Protein 5XSE (pdb70)

Solvent-accessible surface area: 24066 Å² total; per-residue (Å²): 239,84,87,19,32,40,0,0,83,73,4,8,0,3,1,13,0,56,3,125,71,76,75,32,0,114,47,7,0,81,6,0,40,66,3,39,0,40,1,0,6,0,1,33,41,15,144,23,2,58,78,0,0,106,46,0,83,147,10,116,54,12,10,0,0,0,0,6,0,29,47,30,132,46,0,49,75,0,64,152,14,17,8,56,0,1,0,0,4,3,4,13,36,98,1,0,113,44,1,64,67,93,190,17,8,4,1,0,1,2,21,14,11,14,16,0,0,48,0,55,59,36,65,27,62,34,0,7,1,19,22,0,88,36,38,43,5,44,94,10,0,118,41,23,7,66,26,5,141,59,2,70,0,2,0,10,18,53,12,59,64,100,20,0,51,108,4,0,128,27,90,17,0,1,0,0,2,3,67,39,0,18,70,110,64,192,29,80,79,74,96,3,30,48,37,0,125,106,1,43,73,46,176,29,63,31,38,131,188,94,86,18,28,44,0,0,86,82,2,10,0,2,2,19,3,55,3,124,74,61,72,28,0,109,45,6,0,75,4,0,31,69,3,33,0,49,0,0,5,0,0,30,38,16,146,28,2,55,92,0,0,105,56,0,68,134,13,119,47,13,12,0,0,0,0,6,0,30,55,29,145,35,0,44,85,0,64,140,13,22,7,28,0,3,0,0,3,2,4,14,33,99,1,0,117,43,0,66,77,89,176,16,10,4,0,0,0,1,20,14,9,16,13,0,0,46,0,51,65,29,67,29,60,35,0,9,2,19,28,0,88,49,35,35,6,33,86,8,0,106,49,20,8,49,12,7,88,139,0,70,0,2,0,10,18,53,13,59,48,107,28,0,38,115,4,0,111,17,94,17,0,1,0,0,2,4,75,42,0,28,75,116,54,192,15,66,78,70,137,0,22,54,44,0,119,80,0,40,73,36,169,36,65,26,100,154,84,21,27,53,1,0,80,80,2,8,0,3,1,32,4,81,2,145,75,62,73,30,0,111,40,6,0,72,1,0,37,67,2,36,0,45,0,0,5,0,3,22,75,13,144,24,1,58,83,0,0,98,54,0,81,129,9,113,53,14,8,1,0,0,0,19,0,33,51,31,145,41,0,47,74,0,55,144,10,17,9,59,0,2,0,0,6,2,3,8,42,94,1,0,123,50,1,71,70,80,179,11,15,2,0,0,0,2,24,12,10,19,14,0,0,48,0,48,65,29,67,24,58,33,0,14,2,28,30,0,90,51,36,40,5,47,91,8,0,127,44,23,5,49,11,4,76,135,2,58,0,1,0,11,22,53,14,59,59,110,31,0,46,122,5,0,124,28,80,16,0,0,0,0,1,3,79,44,0,35,57,109,61,196,17,89,69,78,91,1,26,47,30,0,126,112,0,41,68,40,176,28,64,24,42,146

CATH classification: 3.20.20.70

Sequence (622 aa):
MRDIDSVMRLAPVMPVLVIEDIADAKPIAEALVAGGLNVLEVTLRTPCALEAIKIMKEVPGAVVGAGTVLNAKMLDQAQEAGCEFFVSPGLTADLGKHAVVAQKAALLPGVANAADVMLGLDLGLDRFKFFPAENIGGLPALKSMASVFRQVRFCPTGGITPTSAPKYLENPSILCVGGSWVVPAGKPDVAKITALAKEASAFKRAAVAMRDIDSVMRLAPVMPVLVIEDIADAKPIAEALVAGGLNVLEVTLRTPCALEAIKIMKEVPGAVVGAGTVLNAKMLDQAQEAGCEFFVSPGLTADLGKHAVAQKAALLPGVANAADVMLGLDLGLDRFKFFPAENIGGLPALKSMASVFRQVRFCPTGGITPTSAPKYLENPSILCVGGSWVVPAGKPDVAKITALAKEASAFKRAAVRDIDSVMRLAPVMPVLVIEDIADAKPIAEALVAGGLNVLEVTLRTPCALEAIKIMKEVPGAVVGAGTVLNAKMLDQAQEAGCEFFVSPGLTADLGKHAVAQKAALLPGVANAADVMLGLDLGLDRFKFFPAENIGGLPALKSMASVFRQVRFCPTGGITPTSAPKYLENPSIILCVGGSWVVPAGKPDVAKITALAKEASSAFKRAAVA

Radius of gyration: 25.75 Å; Cα contacts (8 Å, |Δi|>4): 1404; chains: 3; bounding box: 69×47×70 Å

Foldseek 3Di:
DDALLVLLQQFQEEEEDEDPDLVQLQLLLQLLVLLRNQEYEQEPPYPCSLVSQLNSVPRPSHQYAYEQQDALVSRVSSVVSPHQAYEHQADDLRRLLSCVVVVHRYAYEDQDDVRCVSCVVSVHQEYEDPQQVVRPHPVVVVVSCVVVVSHAYAHHHPDDPVCSLVNQLDQSYNHYYDHVLPHDDRDDSVSNSVVSNVRRPRDGNHRD/DDAQVVLLQQFQEEEEDEDADLVQLQLLLQLLVLQRNQEYEQEPPYPCSLVSLLNSVPRPSHQYAYEQQDALVSVVSNVVSPHQAYEHQADDLRRLLSCVVVVHRYAYADQDDVRCVSQVVSVHAEHEPPQQVVRPHPVVVVVVCVVVVSHAYAYHHPDDLVCSLVNQLDQRYNHYYDHPLAPPDRGDSVSSSVVSNSSRPRDHNND/DAQVVLLQQFQEAEEDEDQDLVQLQLLCLLLVLLRRQEYEQEPPHPCRLVSQLNSVPRPSHQYAYEQQDALVSVVSRVVSPHQAYEHQADDLRRLLSCVVVVHRYAYEDQDDVRQVSNVVSVDQEHEPPPQVVRPHQVVVVVVCVVSVRHAYAYEHPDDPVCSLVSQQDLSYSHYYDHPLADPDRGDSVSSSVSSNSRRPRDGPNHD

Organism: Zymomonas mobilis subsp. mobilis (strain ATCC 31821 / ZM4 / CP4) (NCBI:txid264203)

B-factor: mean 21.95, std 10.12, range [8.25, 84.85]

Structure (mmCIF, N/CA/C/O backbone):
data_5XSE
#
_entry.id   5XSE
#
_cell.length_a   63.695
_cell.length_b   83.025
_cell.length_c   117.208
_cell.angle_alpha   90.00
_cell.angle_beta   90.00
_cell.angle_gamma   90.00
#
_symmetry.space_group_name_H-M   'P 21 21 21'
#
loop_
_entity.id
_entity.type
_entity.pdbx_description
1 polymer 'KHG/KDPG aldolase'
2 water water
#
loop_
_atom_site.group_PDB
_atom_site.id
_atom_site.type_symbol
_atom_site.label_atom_id
_atom_site.label_alt_id
_atom_site.label_comp_id
_atom_site.label_asym_id
_atom_site.label_entity_id
_atom_site.label_seq_id
_atom_site.pdbx_PDB_ins_code
_atom_site.Cartn_x
_atom_site.Cartn_y
_atom_site.Cartn_z
_atom_site.occupancy
_atom_site.B_iso_or_equiv
_atom_site.auth_seq_id
_atom_site.auth_comp_id
_atom_site.auth_asym_id
_atom_site.auth_atom_id
_atom_site.pdbx_PDB_model_num
ATOM 1 N N . MET A 1 1 ? -6.688 5.176 -34.075 1.00 83.45 1 MET A N 1
ATOM 2 C CA . MET A 1 1 ? -8.065 5.028 -33.615 1.00 83.56 1 MET A CA 1
ATOM 3 C C . MET A 1 1 ? -8.145 4.401 -32.224 1.00 83.19 1 MET A C 1
ATOM 4 O O . MET A 1 1 ? -8.425 5.076 -31.233 1.00 83.06 1 MET A O 1
ATOM 9 N N . ARG A 1 2 ? -7.899 3.096 -32.178 1.00 40.52 2 ARG A N 1
ATOM 10 C CA . ARG A 1 2 ? -8.094 2.308 -30.967 1.00 40.24 2 ARG A CA 1
ATOM 11 C C . ARG A 1 2 ? -7.112 2.695 -29.864 1.00 39.68 2 ARG A C 1
ATOM 12 O O . ARG A 1 2 ? -5.927 2.926 -30.117 1.00 39.50 2 ARG A O 1
ATOM 20 N N . ASP A 1 3 ? -7.607 2.748 -28.628 1.00 20.98 3 ASP A N 1
ATOM 21 C CA . ASP A 1 3 ? -6.736 2.882 -27.470 1.00 20.60 3 ASP A CA 1
ATOM 22 C C . ASP A 1 3 ? -6.270 1.499 -27.016 1.00 20.62 3 ASP A C 1
ATOM 23 O O . ASP A 1 3 ? -6.757 0.466 -27.486 1.00 20.88 3 ASP A O 1
ATOM 28 N N . ILE A 1 4 ? -5.271 1.482 -26.132 1.00 12.98 4 ILE A N 1
ATOM 29 C CA . ILE A 1 4 ? -4.664 0.205 -25.769 1.00 12.44 4 ILE A CA 1
ATOM 30 C C . ILE A 1 4 ? -5.646 -0.672 -25.001 1.00 12.44 4 ILE A C 1
ATOM 31 O O . ILE A 1 4 ? -5.592 -1.905 -25.096 1.00 12.24 4 ILE A O 1
ATOM 36 N N . ASP A 1 5 ? -6.571 -0.068 -24.250 1.00 14.45 5 ASP A N 1
ATOM 37 C CA . ASP A 1 5 ? -7.579 -0.869 -23.562 1.00 14.55 5 ASP A CA 1
ATOM 38 C C . ASP A 1 5 ? -8.407 -1.667 -24.560 1.00 14.69 5 ASP A C 1
ATOM 39 O O . ASP A 1 5 ? -8.666 -2.855 -24.350 1.00 14.74 5 ASP A O 1
ATOM 44 N N . SER A 1 6 ? -8.789 -1.046 -25.677 1.00 18.04 6 SER A N 1
ATOM 45 C CA . SER A 1 6 ? -9.579 -1.762 -26.672 1.00 18.28 6 SER A CA 1
ATOM 46 C C . SER A 1 6 ? -8.773 -2.859 -27.362 1.00 18.25 6 SER A C 1
ATOM 47 O O . SER A 1 6 ? -9.331 -3.905 -27.708 1.00 18.21 6 SER A O 1
ATOM 50 N N . VAL A 1 7 ? -7.468 -2.654 -27.560 1.00 14.07 7 VAL A N 1
ATOM 51 C CA . VAL A 1 7 ? -6.663 -3.716 -28.155 1.00 13.83 7 VAL A CA 1
ATOM 52 C C . VAL A 1 7 ? -6.607 -4.918 -27.223 1.00 13.63 7 VAL A C 1
ATOM 53 O O . VAL A 1 7 ? -6.791 -6.061 -27.653 1.00 13.69 7 VAL A O 1
ATOM 57 N N . MET A 1 8 ? -6.408 -4.676 -25.924 1.00 12.37 8 MET A N 1
ATOM 58 C CA . MET A 1 8 ? -6.267 -5.781 -24.976 1.00 12.08 8 MET A CA 1
ATOM 59 C C . MET A 1 8 ? -7.531 -6.626 -24.902 1.00 12.49 8 MET A C 1
ATOM 60 O O . MET A 1 8 ? -7.454 -7.834 -24.644 1.00 12.41 8 MET A O 1
ATOM 65 N N . ARG A 1 9 ? -8.695 -6.017 -25.128 1.00 14.37 9 ARG A N 1
ATOM 66 C CA . ARG A 1 9 ? -9.960 -6.737 -25.036 1.00 14.33 9 ARG A CA 1
ATOM 67 C C . ARG A 1 9 ? -10.299 -7.524 -26.298 1.00 14.46 9 ARG A C 1
ATOM 68 O O . ARG A 1 9 ? -11.252 -8.316 -26.280 1.00 14.57 9 ARG A O 1
ATOM 76 N N . LEU A 1 10 ? -9.541 -7.338 -27.382 1.00 15.23 10 LEU A N 1
ATOM 77 C CA . LEU A 1 10 ? -9.873 -8.003 -28.638 1.00 15.37 10 LEU A CA 1
ATOM 78 C C . LEU A 1 10 ? -9.794 -9.525 -28.514 1.00 15.23 10 LEU A C 1
ATOM 79 O O . LEU A 1 10 ? -10.671 -10.238 -29.010 1.00 15.46 10 LEU A O 1
ATOM 84 N N . ALA A 1 11 ? -8.753 -10.044 -27.864 1.00 16.52 11 ALA A N 1
ATOM 85 C CA . ALA A 1 11 ? -8.557 -11.485 -27.774 1.00 16.20 11 ALA A CA 1
ATOM 86 C C . ALA A 1 11 ? -7.930 -11.834 -26.430 1.00 15.88 11 ALA A C 1
ATOM 87 O O . ALA A 1 11 ? -7.257 -10.988 -25.827 1.00 16.01 11 ALA A O 1
ATOM 89 N N . PRO A 1 12 ? -8.177 -13.042 -25.911 1.00 15.35 12 PRO A N 1
ATOM 90 C CA . PRO A 1 12 ? -7.574 -13.435 -24.622 1.00 14.97 12 PRO A CA 1
ATOM 91 C C . PRO A 1 12 ? -6.057 -13.455 -24.609 1.00 14.79 12 PRO A C 1
ATOM 92 O O . PRO A 1 12 ? -5.457 -13.249 -23.546 1.00 14.53 12 PRO A O 1
ATOM 96 N N . VAL A 1 13 ? -5.421 -13.752 -25.736 1.00 12.41 13 VAL A N 1
ATOM 97 C CA . VAL A 1 13 ? -3.975 -13.918 -25.809 1.00 12.00 13 VAL A CA 1
ATOM 98 C C . VAL A 1 13 ? -3.445 -12.989 -26.890 1.00 11.91 13 VAL A C 1
ATOM 99 O O . VAL A 1 13 ? -4.005 -12.931 -27.993 1.00 12.30 13 VAL A O 1
ATOM 103 N N . MET A 1 14 ? -2.374 -12.262 -26.575 1.00 16.90 14 MET A N 1
ATOM 104 C CA . MET A 1 14 ? -1.649 -11.483 -27.567 1.00 17.30 14 MET A CA 1
ATOM 105 C C . MET A 1 14 ? -0.359 -12.226 -27.883 1.00 17.01 14 MET A C 1
ATOM 106 O O . MET A 1 14 ? 0.529 -12.288 -27.018 1.00 16.75 14 MET A O 1
ATOM 111 N N . PRO A 1 15 ? -0.211 -12.824 -29.066 1.00 12.68 15 PRO A N 1
ATOM 112 C CA . PRO A 1 15 ? 1.041 -13.530 -29.375 1.00 12.51 15 PRO A CA 1
ATOM 113 C C . PRO A 1 15 ? 2.228 -12.581 -29.426 1.00 12.63 15 PRO A C 1
ATOM 114 O O . PRO A 1 15 ? 2.160 -11.498 -30.009 1.00 13.08 15 PRO A O 1
ATOM 118 N N . VAL A 1 16 ? 3.343 -13.045 -28.886 1.00 13.34 16 VAL A N 1
ATOM 119 C CA . VAL A 1 16 ? 4.591 -12.297 -28.850 1.00 13.44 16 VAL A CA 1
ATOM 120 C C . VAL A 1 16 ? 5.465 -12.926 -29.929 1.00 13.69 16 VAL A C 1
ATOM 121 O O . VAL A 1 16 ? 5.965 -14.039 -29.761 1.00 13.39 16 VAL A O 1
ATOM 125 N N . LEU A 1 17 ? 5.595 -12.243 -31.063 1.00 11.28 17 LEU A N 1
ATOM 126 C CA . LEU A 1 17 ? 6.182 -12.815 -32.269 1.00 11.65 17 LEU A CA 1
ATOM 127 C C . LEU A 1 17 ? 7.640 -12.409 -32.419 1.00 11.78 17 LEU A C 1
ATOM 128 O O . LEU A 1 17 ? 7.974 -11.221 -32.332 1.00 12.14 17 LEU A O 1
ATOM 133 N N . VAL A 1 18 ? 8.490 -13.391 -32.692 1.00 17.04 18 VAL A N 1
ATOM 134 C CA . VAL A 1 18 ? 9.902 -13.183 -32.973 1.00 17.45 18 VAL A CA 1
ATOM 135 C C . VAL A 1 18 ? 10.133 -13.750 -34.367 1.00 17.78 18 VAL A C 1
ATOM 136 O O . VAL A 1 18 ? 10.140 -14.975 -34.546 1.00 17.60 18 VAL A O 1
ATOM 140 N N . ILE A 1 19 ? 10.298 -12.868 -35.356 1.00 15.08 19 ILE A N 1
ATOM 141 C CA . ILE A 1 19 ? 10.369 -13.253 -36.765 1.00 15.42 19 ILE A CA 1
ATOM 142 C C . ILE A 1 19 ? 11.837 -13.299 -37.171 1.00 15.75 19 ILE A C 1
ATOM 143 O O . ILE A 1 19 ? 12.490 -12.257 -37.298 1.00 15.89 19 ILE A O 1
ATOM 148 N N . GLU A 1 20 ? 12.375 -14.507 -37.339 1.00 29.70 20 GLU A N 1
ATOM 149 C CA . GLU A 1 20 ? 13.753 -14.669 -37.786 1.00 30.08 20 GLU A CA 1
ATOM 150 C C . GLU A 1 20 ? 13.888 -14.751 -39.307 1.00 30.47 20 GLU A C 1
ATOM 151 O O . GLU A 1 20 ? 15.017 -14.774 -39.807 1.00 30.80 20 GLU A O 1
ATOM 157 N N . ASP A 1 21 ? 12.781 -14.778 -40.050 1.00 29.26 21 ASP A N 1
ATOM 158 C CA . ASP A 1 21 ? 12.821 -14.875 -41.506 1.00 29.66 21 ASP A CA 1
ATOM 159 C C . ASP A 1 21 ? 11.629 -14.126 -42.088 1.00 29.62 21 ASP A C 1
ATOM 160 O O . ASP A 1 21 ? 10.479 -14.440 -41.763 1.00 29.33 21 ASP A O 1
ATOM 165 N N . ILE A 1 22 ? 11.910 -13.180 -42.991 1.00 27.31 22 ILE A N 1
ATOM 166 C CA . ILE A 1 22 ? 10.861 -12.355 -43.587 1.00 27.47 22 ILE A CA 1
ATOM 167 C C . ILE A 1 22 ? 9.833 -13.213 -44.309 1.00 27.58 22 ILE A C 1
ATOM 168 O O . ILE A 1 22 ? 8.636 -12.889 -44.325 1.00 27.55 22 ILE A O 1
ATOM 173 N N . ALA A 1 23 ? 10.270 -14.332 -44.891 1.00 25.06 23 ALA A N 1
ATOM 174 C CA . ALA A 1 23 ? 9.362 -15.200 -45.627 1.00 25.07 23 ALA A CA 1
ATOM 175 C C . ALA A 1 23 ? 8.283 -15.787 -44.728 1.00 24.75 23 ALA A C 1
ATOM 176 O O . ALA A 1 23 ? 7.235 -16.210 -45.231 1.00 24.94 23 ALA A O 1
ATOM 178 N N . ASP A 1 24 ? 8.521 -15.841 -43.417 1.00 22.03 24 ASP A N 1
ATOM 179 C CA . ASP A 1 24 ? 7.548 -16.370 -42.467 1.00 21.63 24 ASP A CA 1
ATOM 180 C C . ASP A 1 24 ? 6.517 -15.345 -42.004 1.00 21.50 24 ASP A C 1
ATOM 181 O O . ASP A 1 24 ? 5.516 -15.735 -41.396 1.00 21.26 24 ASP A O 1
ATOM 186 N N . ALA A 1 25 ? 6.711 -14.057 -42.291 1.00 17.77 25 ALA A N 1
ATOM 187 C CA . ALA A 1 25 ? 5.822 -13.047 -41.719 1.00 17.60 25 ALA A CA 1
ATOM 188 C C . ALA A 1 25 ? 4.389 -13.215 -42.219 1.00 17.69 25 ALA A C 1
ATOM 189 O O . ALA A 1 25 ? 3.449 -13.303 -41.421 1.00 17.33 25 ALA A O 1
ATOM 191 N N . LYS A 1 26 ? 4.198 -13.263 -43.537 1.00 22.27 26 LYS A N 1
ATOM 192 C CA . LYS A 1 26 ? 2.845 -13.411 -44.068 1.00 22.44 26 LYS A CA 1
ATOM 193 C C . LYS A 1 26 ? 2.162 -14.703 -43.627 1.00 22.26 26 LYS A C 1
ATOM 194 O O . LYS A 1 26 ? 1.009 -14.634 -43.165 1.00 22.16 26 LYS A O 1
ATOM 200 N N . PRO A 1 27 ? 2.769 -15.891 -43.760 1.00 21.53 27 PRO A N 1
ATOM 201 C CA . PRO A 1 27 ? 2.078 -17.111 -43.300 1.00 21.27 27 PRO A CA 1
ATOM 202 C C . PRO A 1 27 ? 1.717 -17.100 -41.824 1.00 20.78 27 PRO A C 1
ATOM 203 O O . PRO A 1 27 ? 0.677 -17.655 -41.449 1.00 20.62 27 PRO A O 1
ATOM 207 N N . ILE A 1 28 ? 2.541 -16.486 -40.974 1.00 16.43 28 ILE A N 1
ATOM 208 C CA . ILE A 1 28 ? 2.245 -16.454 -39.544 1.00 16.01 28 ILE A CA 1
ATOM 209 C C . ILE A 1 28 ? 1.036 -15.567 -39.274 1.00 16.05 28 ILE A C 1
ATOM 210 O O . ILE A 1 28 ? 0.129 -15.936 -38.517 1.00 15.79 28 ILE A O 1
ATOM 215 N N . ALA A 1 29 ? 1.004 -14.382 -39.894 1.00 15.30 29 ALA A N 1
ATOM 216 C CA . ALA A 1 29 ? -0.118 -13.474 -39.684 1.00 15.27 29 ALA A CA 1
ATOM 217 C C . ALA A 1 29 ? -1.412 -14.072 -40.220 1.00 15.83 29 ALA A C 1
ATOM 218 O O . ALA A 1 29 ? -2.462 -13.981 -39.574 1.00 15.78 29 ALA A O 1
ATOM 220 N N . GLU A 1 30 ? -1.350 -14.708 -41.391 1.00 24.30 30 GLU A N 1
ATOM 221 C CA . GLU A 1 30 ? -2.542 -15.329 -41.954 1.00 24.46 30 GLU A CA 1
ATOM 222 C C . GLU A 1 30 ? -3.022 -16.488 -41.094 1.00 24.12 30 GLU A C 1
ATOM 223 O O . GLU A 1 30 ? -4.231 -16.668 -40.909 1.00 24.10 30 GLU A O 1
ATOM 229 N N . ALA A 1 31 ? -2.089 -17.284 -40.562 1.00 19.97 31 ALA A N 1
ATOM 230 C CA . ALA A 1 31 ? -2.480 -18.412 -39.720 1.00 19.65 31 ALA A CA 1
ATOM 231 C C . ALA A 1 31 ? -3.108 -17.934 -38.417 1.00 19.37 31 ALA A C 1
ATOM 232 O O . ALA A 1 31 ? -4.069 -18.538 -37.924 1.00 19.18 31 ALA A O 1
ATOM 234 N N . LEU A 1 32 ? -2.600 -16.830 -37.867 1.00 15.66 32 LEU A N 1
ATOM 235 C CA . LEU A 1 32 ? -3.126 -16.318 -36.609 1.00 15.20 32 LEU A CA 1
ATOM 236 C C . LEU A 1 32 ? -4.516 -15.728 -36.796 1.00 15.52 32 LEU A C 1
ATOM 237 O O . LEU A 1 32 ? -5.428 -16.004 -36.008 1.00 15.56 32 LEU A O 1
ATOM 242 N N . VAL A 1 33 ? -4.699 -14.925 -37.848 1.00 19.58 33 VAL A N 1
ATOM 243 C CA . VAL A 1 33 ? -6.011 -14.350 -38.126 1.00 19.71 33 VAL A CA 1
ATOM 244 C C . VAL A 1 33 ? -7.019 -15.452 -38.426 1.00 19.66 33 VAL A C 1
ATOM 245 O O . VAL A 1 33 ? -8.184 -15.377 -38.015 1.00 19.63 33 VAL A O 1
ATOM 249 N N . ALA A 1 34 ? -6.575 -16.518 -39.097 1.00 22.62 34 ALA A N 1
ATOM 250 C CA . ALA A 1 34 ? -7.491 -17.609 -39.417 1.00 22.69 34 ALA A CA 1
ATOM 251 C C . ALA A 1 34 ? -7.965 -18.322 -38.159 1.00 22.35 34 ALA A C 1
ATOM 252 O O . ALA A 1 34 ? -9.080 -18.857 -38.135 1.00 22.36 34 ALA A O 1
ATOM 254 N N . GLY A 1 35 ? -7.144 -18.332 -37.108 1.00 18.47 35 GLY A N 1
ATOM 255 C CA . GLY A 1 35 ? -7.513 -18.849 -35.811 1.00 17.94 35 GLY A CA 1
ATOM 256 C C . GLY A 1 35 ? -8.195 -17.866 -34.887 1.00 17.87 35 GLY A C 1
ATOM 257 O O . GLY A 1 35 ? -8.573 -18.241 -33.771 1.00 17.59 35 GLY A O 1
ATOM 258 N N . GLY A 1 36 ? -8.383 -16.617 -35.317 1.00 17.06 36 GLY A N 1
ATOM 259 C CA . GLY A 1 36 ? -9.055 -15.619 -34.509 1.00 17.00 36 GLY A CA 1
ATOM 260 C C . GLY A 1 36 ? -8.182 -14.796 -33.582 1.00 16.97 36 GLY A C 1
ATOM 261 O O . GLY A 1 36 ? -8.721 -13.991 -32.809 1.00 16.93 36 GLY A O 1
ATOM 262 N N . LEU A 1 37 ? -6.863 -14.982 -33.602 1.00 15.76 37 LEU A N 1
ATOM 263 C CA . LEU A 1 37 ? -5.955 -14.101 -32.860 1.00 15.65 37 LEU A CA 1
ATOM 264 C C . LEU A 1 37 ? -5.494 -13.025 -33.833 1.00 16.11 37 LEU A C 1
ATOM 265 O O . LEU A 1 37 ? -4.512 -13.189 -34.558 1.00 16.30 37 LEU A O 1
ATOM 270 N N . ASN A 1 38 ? -6.262 -11.936 -33.901 1.00 22.59 38 ASN A N 1
ATOM 271 C CA . ASN A 1 38 ? -5.988 -10.866 -34.852 1.00 22.95 38 ASN A CA 1
ATOM 272 C C . ASN A 1 38 ? -4.969 -9.849 -34.351 1.00 22.84 38 ASN A C 1
ATOM 273 O O . ASN A 1 38 ? -4.427 -9.088 -35.161 1.00 22.94 38 ASN A O 1
ATOM 278 N N . VAL A 1 39 ? -4.685 -9.826 -33.053 1.00 15.11 39 VAL A N 1
ATOM 279 C CA . VAL A 1 39 ? -3.749 -8.866 -32.473 1.00 14.98 39 VAL A CA 1
ATOM 280 C C . VAL A 1 39 ? -2.345 -9.463 -32.499 1.00 14.78 39 VAL A C 1
ATOM 281 O O . VAL A 1 39 ? -2.070 -10.448 -31.804 1.00 14.50 39 VAL A O 1
ATOM 285 N N . LEU A 1 40 ? -1.445 -8.838 -33.260 1.00 17.80 40 LEU A N 1
ATOM 286 C CA . LEU A 1 40 ? -0.126 -9.394 -33.558 1.00 17.76 40 LEU A CA 1
ATOM 287 C C . LEU A 1 40 ? 0.961 -8.435 -33.086 1.00 17.66 40 LEU A C 1
ATOM 288 O O . LEU A 1 40 ? 1.150 -7.366 -33.677 1.00 17.91 40 LEU A O 1
ATOM 293 N N . GLU A 1 41 ? 1.704 -8.828 -32.058 1.00 16.50 41 GLU A N 1
ATOM 294 C CA . GLU A 1 41 ? 2.836 -8.042 -31.570 1.00 16.34 41 GLU A CA 1
ATOM 295 C C . GLU A 1 41 ? 4.130 -8.570 -32.193 1.00 16.40 41 GLU A C 1
ATOM 296 O O . GLU A 1 41 ? 4.588 -9.666 -31.855 1.00 16.39 41 GLU A O 1
ATOM 302 N N . VAL A 1 42 ? 4.725 -7.786 -33.088 1.00 11.72 42 VAL A N 1
ATOM 303 C CA . VAL A 1 42 ? 6.006 -8.132 -33.703 1.00 11.83 42 VAL A CA 1
ATOM 304 C C . VAL A 1 42 ? 7.108 -7.458 -32.887 1.00 11.50 42 VAL A C 1
ATOM 305 O O . VAL A 1 42 ? 7.203 -6.228 -32.864 1.00 11.52 42 VAL A O 1
ATOM 309 N N . THR A 1 43 ? 7.914 -8.255 -32.181 1.00 13.05 43 THR A N 1
ATOM 310 C CA . THR A 1 43 ? 8.985 -7.686 -31.367 1.00 12.59 43 THR A CA 1
ATOM 311 C C . THR A 1 43 ? 10.100 -7.126 -32.244 1.00 12.80 43 THR A C 1
ATOM 312 O O . THR A 1 43 ? 10.493 -7.729 -33.247 1.00 13.27 43 THR A O 1
ATOM 316 N N . LEU A 1 44 ? 10.639 -5.978 -31.833 1.00 12.92 44 LEU A N 1
ATOM 317 C CA . LEU A 1 44 ? 11.745 -5.360 -32.546 1.00 13.11 44 LEU A CA 1
ATOM 318 C C . LEU A 1 44 ? 13.055 -5.967 -32.062 1.00 13.25 44 LEU A C 1
ATOM 319 O O . LEU A 1 44 ? 13.974 -5.248 -31.651 1.00 13.07 44 LEU A O 1
ATOM 324 N N . ARG A 1 45 ? 13.142 -7.294 -32.092 1.00 17.19 45 ARG A N 1
ATOM 325 C CA . ARG A 1 45 ? 14.336 -8.003 -31.654 1.00 17.57 45 ARG A CA 1
ATOM 326 C C . ARG A 1 45 ? 15.164 -8.577 -32.794 1.00 18.40 45 ARG A C 1
ATOM 327 O O . ARG A 1 45 ? 16.236 -9.139 -32.536 1.00 18.71 45 ARG A O 1
ATOM 335 N N . THR A 1 46 ? 14.701 -8.469 -34.030 1.00 14.70 46 THR A N 1
ATOM 336 C CA . THR A 1 46 ? 15.462 -8.921 -35.181 1.00 15.21 46 THR A CA 1
ATOM 337 C C . THR A 1 46 ? 15.495 -7.813 -36.223 1.00 15.30 46 THR A C 1
ATOM 338 O O . THR A 1 46 ? 14.587 -6.980 -36.271 1.00 15.11 46 THR A O 1
ATOM 342 N N . PRO A 1 47 ? 16.543 -7.758 -37.048 1.00 16.97 47 PRO A N 1
ATOM 343 C CA . PRO A 1 47 ? 16.661 -6.638 -37.998 1.00 17.00 47 PRO A CA 1
ATOM 344 C C . PRO A 1 47 ? 15.483 -6.524 -38.953 1.00 17.06 47 PRO A C 1
ATOM 345 O O . PRO A 1 47 ? 15.101 -5.405 -39.326 1.00 16.93 47 PRO A O 1
ATOM 349 N N . CYS A 1 48 ? 14.879 -7.644 -39.338 1.00 19.55 48 CYS A N 1
ATOM 350 C CA . CYS A 1 48 ? 13.779 -7.623 -40.292 1.00 19.67 48 CYS A CA 1
ATOM 351 C C . CYS A 1 48 ? 12.431 -7.310 -39.652 1.00 19.32 48 CYS A C 1
ATOM 352 O O . CYS A 1 48 ? 11.416 -7.361 -40.351 1.00 19.37 48 CYS A O 1
ATOM 355 N N . ALA A 1 49 ? 12.387 -6.987 -38.353 1.00 15.99 49 ALA A N 1
ATOM 356 C CA . ALA A 1 49 ? 11.096 -6.881 -37.673 1.00 15.67 49 ALA A CA 1
ATOM 357 C C . ALA A 1 49 ? 10.208 -5.801 -38.289 1.00 15.70 49 ALA A C 1
ATOM 358 O O . ALA A 1 49 ? 9.001 -6.017 -38.477 1.00 15.63 49 ALA A O 1
ATOM 360 N N . LEU A 1 50 ? 10.778 -4.639 -38.625 1.00 13.93 50 LEU A N 1
ATOM 361 C CA . LEU A 1 50 ? 9.961 -3.598 -39.238 1.00 14.29 50 LEU A CA 1
ATOM 362 C C . LEU A 1 50 ? 9.454 -4.039 -40.603 1.00 14.86 50 LEU A C 1
ATOM 363 O O . LEU A 1 50 ? 8.305 -3.764 -40.969 1.00 15.05 50 LEU A O 1
ATOM 368 N N . GLU A 1 51 ? 10.287 -4.752 -41.359 1.00 16.50 51 GLU A N 1
ATOM 369 C CA . GLU A 1 51 ? 9.836 -5.258 -42.647 1.00 16.93 51 GLU A CA 1
ATOM 370 C C . GLU A 1 51 ? 8.686 -6.244 -42.470 1.00 16.91 51 GLU A C 1
ATOM 371 O O . GLU A 1 51 ? 7.726 -6.238 -43.249 1.00 16.98 51 GLU A O 1
ATOM 377 N N . ALA A 1 52 ? 8.755 -7.086 -41.434 1.00 15.74 52 ALA A N 1
ATOM 378 C CA . ALA A 1 52 ? 7.688 -8.054 -41.191 1.00 15.69 52 ALA A CA 1
ATOM 379 C C . ALA A 1 52 ? 6.391 -7.371 -40.789 1.00 15.60 52 ALA A C 1
ATOM 380 O O . ALA A 1 52 ? 5.304 -7.850 -41.134 1.00 15.57 52 ALA A O 1
ATOM 382 N N . ILE A 1 53 ? 6.487 -6.248 -40.074 1.00 14.44 53 ILE A N 1
ATOM 383 C CA . ILE A 1 53 ? 5.291 -5.493 -39.718 1.00 14.38 53 ILE A CA 1
ATOM 384 C C . ILE A 1 53 ? 4.587 -4.985 -40.968 1.00 15.05 53 ILE A C 1
ATOM 385 O O . ILE A 1 53 ? 3.355 -5.048 -41.073 1.00 15.20 53 ILE A O 1
ATOM 390 N N . LYS A 1 54 ? 5.356 -4.488 -41.939 1.00 23.72 54 LYS A N 1
ATOM 391 C CA . LYS A 1 54 ? 4.745 -3.969 -43.158 1.00 24.06 54 LYS A CA 1
ATOM 392 C C . LYS A 1 54 ? 4.043 -5.073 -43.933 1.00 24.32 54 LYS A C 1
ATOM 393 O O . LYS A 1 54 ? 2.986 -4.840 -44.531 1.00 24.41 54 LYS A O 1
ATOM 399 N N . ILE A 1 55 ? 4.587 -6.290 -43.888 1.00 19.42 55 ILE A N 1
ATOM 400 C CA . ILE A 1 55 ? 3.968 -7.413 -44.586 1.00 19.57 55 ILE A CA 1
ATOM 401 C C . ILE A 1 55 ? 2.692 -7.849 -43.874 1.00 19.48 55 ILE A C 1
ATOM 402 O O . ILE A 1 55 ? 1.639 -8.033 -44.499 1.00 19.42 55 ILE A O 1
ATOM 407 N N . MET A 1 56 ? 2.762 -8.010 -42.552 1.00 17.61 56 MET A N 1
ATOM 408 C CA . MET A 1 56 ? 1.607 -8.489 -41.801 1.00 17.46 56 MET A CA 1
ATOM 409 C C . MET A 1 56 ? 0.456 -7.497 -41.828 1.00 17.56 56 MET A C 1
ATOM 410 O O . MET A 1 56 ? -0.708 -7.898 -41.711 1.00 17.61 56 MET A O 1
ATOM 415 N N . LYS A 1 57 ? 0.752 -6.207 -41.978 1.00 25.41 57 LYS A N 1
ATOM 416 C CA . LYS A 1 57 ? -0.316 -5.221 -41.991 1.00 25.61 57 LYS A CA 1
ATOM 417 C C . LYS A 1 57 ? -1.244 -5.404 -43.188 1.00 26.00 57 LYS A C 1
ATOM 418 O O . LYS A 1 57 ? -2.400 -4.975 -43.137 1.00 25.96 57 LYS A O 1
ATOM 424 N N . GLU A 1 58 ? -0.768 -6.036 -44.257 1.00 38.34 58 GLU A N 1
ATOM 425 C CA . GLU A 1 58 ? -1.593 -6.246 -45.436 1.00 38.56 58 GLU A CA 1
ATOM 426 C C . GLU A 1 58 ? -2.539 -7.437 -45.312 1.00 38.47 58 GLU A C 1
ATOM 427 O O . GLU A 1 58 ? -3.420 -7.590 -46.161 1.00 38.53 58 GLU A O 1
ATOM 433 N N . VAL A 1 59 ? -2.391 -8.273 -44.290 1.00 23.48 59 VAL A N 1
ATOM 434 C CA . VAL A 1 59 ? -3.332 -9.384 -44.094 1.00 23.49 59 VAL A CA 1
ATOM 435 C C . VAL A 1 59 ? -4.661 -8.825 -43.599 1.00 23.35 59 VAL A C 1
ATOM 436 O O . VAL A 1 59 ? -4.682 -8.102 -42.589 1.00 23.19 59 VAL A O 1
ATOM 440 N N . PRO A 1 60 ? -5.785 -9.129 -44.247 1.00 24.20 60 PRO A N 1
ATOM 441 C CA . PRO A 1 60 ? -7.057 -8.556 -43.794 1.00 24.02 60 PRO A CA 1
ATOM 442 C C . PRO A 1 60 ? -7.373 -8.983 -42.367 1.00 23.82 60 PRO A C 1
ATOM 443 O O . PRO A 1 60 ? -7.200 -10.144 -41.990 1.00 23.75 60 PRO A O 1
ATOM 447 N N . GLY A 1 61 ? -7.870 -8.032 -41.581 1.00 21.82 61 GLY A N 1
ATOM 448 C CA . GLY A 1 61 ? -8.215 -8.278 -40.195 1.00 21.56 61 GLY A CA 1
ATOM 449 C C . GLY A 1 61 ? -7.055 -8.251 -39.216 1.00 21.37 61 GLY A C 1
ATOM 450 O O . GLY A 1 61 ? -7.287 -8.382 -38.009 1.00 21.27 61 GLY A O 1
ATOM 451 N N . ALA A 1 62 ? -5.822 -8.072 -39.684 1.00 20.19 62 ALA A N 1
ATOM 452 C CA . ALA A 1 62 ? -4.668 -8.070 -38.792 1.00 20.06 62 ALA A CA 1
ATOM 453 C C . ALA A 1 62 ? -4.540 -6.725 -38.087 1.00 19.90 62 ALA A C 1
ATOM 454 O O . ALA A 1 62 ? -4.549 -5.672 -38.731 1.00 20.08 62 ALA A O 1
ATOM 456 N N . VAL A 1 63 ? -4.410 -6.762 -36.768 1.00 16.56 63 VAL A N 1
ATOM 457 C CA . VAL A 1 63 ? -4.153 -5.574 -35.964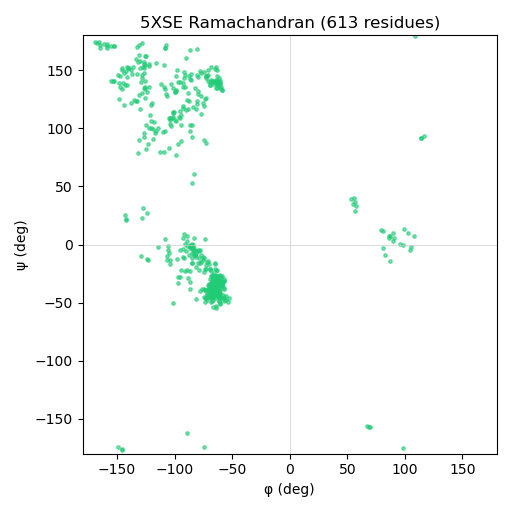 1.00 16.41 63 VAL A CA 1
ATOM 458 C C . VAL A 1 63 ? -2.711 -5.687 -35.493 1.00 16.18 63 VAL A C 1
ATOM 459 O O . VAL A 1 63 ? -2.410 -6.400 -34.527 1.00 16.02 63 VAL A O 1
ATOM 463 N N . VAL A 1 64 ? -1.810 -5.012 -36.194 1.00 15.29 64 VAL A N 1
ATOM 464 C CA . VAL A 1 64 ? -0.381 -5.241 -36.047 1.00 15.24 64 VAL A CA 1
ATOM 465 C C . VAL A 1 64 ? 0.206 -4.183 -35.124 1.00 14.95 64 VAL A C 1
ATOM 466 O O . VAL A 1 64 ? -0.063 -2.984 -35.281 1.00 14.94 64 VAL A O 1
ATOM 470 N N . GLY A 1 65 ? 1.016 -4.629 -34.166 1.00 12.72 65 GLY A N 1
ATOM 471 C CA . GLY A 1 65 ? 1.745 -3.730 -33.303 1.00 12.39 65 GLY A CA 1
ATOM 472 C C . GLY A 1 65 ? 3.213 -4.115 -33.238 1.00 12.13 65 GLY A C 1
ATOM 473 O O . GLY A 1 65 ? 3.633 -5.155 -33.760 1.00 12.17 65 GLY A O 1
ATOM 474 N N . ALA A 1 66 ? 3.993 -3.243 -32.604 1.00 11.92 66 ALA A N 1
ATOM 475 C CA . ALA A 1 66 ? 5.406 -3.488 -32.359 1.00 11.68 66 ALA A CA 1
ATOM 476 C C . ALA A 1 66 ? 5.642 -3.740 -30.878 1.00 11.16 66 ALA A C 1
ATOM 477 O O . ALA A 1 66 ? 5.115 -3.016 -30.026 1.00 11.03 66 ALA A O 1
ATOM 479 N N . GLY A 1 67 ? 6.443 -4.765 -30.578 1.00 12.60 67 GLY A N 1
ATOM 480 C CA . GLY A 1 67 ? 6.899 -5.039 -29.234 1.00 12.12 67 GLY A CA 1
ATOM 481 C C . GLY A 1 67 ? 8.377 -4.703 -29.071 1.00 11.61 67 GLY A C 1
ATOM 482 O O . GLY A 1 67 ? 9.088 -4.413 -30.034 1.00 11.97 67 GLY A O 1
ATOM 483 N N . THR A 1 68 ? 8.833 -4.767 -27.817 1.00 12.87 68 THR A N 1
ATOM 484 C CA . THR A 1 68 ? 10.209 -4.420 -27.444 1.00 12.33 68 THR A CA 1
ATOM 485 C C . THR A 1 68 ? 10.568 -3.025 -27.957 1.00 12.33 68 THR A C 1
ATOM 486 O O . THR A 1 68 ? 11.675 -2.774 -28.439 1.00 12.56 68 THR A O 1
ATOM 490 N N . VAL A 1 69 ? 9.607 -2.113 -27.875 1.00 12.57 69 VAL A N 1
ATOM 491 C CA . VAL A 1 69 ? 9.863 -0.717 -28.200 1.00 12.55 69 VAL A CA 1
ATOM 492 C C . VAL A 1 69 ? 10.642 -0.113 -27.042 1.00 11.93 69 VAL A C 1
ATOM 493 O O . VAL A 1 69 ? 10.177 -0.127 -25.898 1.00 11.40 69 VAL A O 1
ATOM 497 N N . LEU A 1 70 ? 11.828 0.416 -27.335 1.00 14.09 70 LEU A N 1
ATOM 498 C CA . LEU A 1 70 ? 12.742 0.816 -26.277 1.00 13.86 70 LEU A CA 1
ATOM 499 C C . LEU A 1 70 ? 12.806 2.319 -26.047 1.00 13.51 70 LEU A C 1
ATOM 500 O O . LEU A 1 70 ? 13.295 2.741 -24.994 1.00 13.20 70 LEU A O 1
ATOM 505 N N . ASN A 1 71 ? 12.331 3.133 -26.982 1.00 14.89 71 ASN A N 1
ATOM 506 C CA . ASN A 1 71 ? 12.491 4.575 -26.855 1.00 14.75 71 ASN A CA 1
ATOM 507 C C . ASN A 1 71 ? 11.561 5.265 -27.841 1.00 15.10 71 ASN A C 1
ATOM 508 O O . ASN A 1 71 ? 10.908 4.619 -28.668 1.00 15.40 71 ASN A O 1
ATOM 513 N N . ALA A 1 72 ? 11.526 6.600 -27.743 1.00 15.02 72 ALA A N 1
ATOM 514 C CA . ALA A 1 72 ? 10.586 7.390 -28.531 1.00 15.29 72 ALA A CA 1
ATOM 515 C C . ALA A 1 72 ? 10.840 7.252 -30.027 1.00 15.92 72 ALA A C 1
ATOM 516 O O . ALA A 1 72 ? 9.890 7.146 -30.814 1.00 16.28 72 ALA A O 1
ATOM 518 N N . LYS A 1 73 ? 12.114 7.251 -30.440 1.00 19.12 73 LYS A N 1
ATOM 519 C CA . LYS A 1 73 ? 12.441 7.108 -31.858 1.00 19.69 73 LYS A CA 1
ATOM 520 C C . LYS A 1 73 ? 11.999 5.750 -32.396 1.00 19.90 73 LYS A C 1
ATOM 521 O O . LYS A 1 73 ? 11.514 5.647 -33.529 1.00 20.37 73 LYS A O 1
ATOM 527 N N . MET A 1 74 ? 12.138 4.701 -31.586 1.00 19.17 74 MET A N 1
ATOM 528 C CA . MET A 1 74 ? 11.686 3.383 -32.010 1.00 19.45 74 MET A CA 1
ATOM 529 C C . MET A 1 74 ? 10.170 3.344 -32.179 1.00 19.47 74 MET A C 1
ATOM 530 O O . MET A 1 74 ? 9.658 2.708 -33.107 1.00 20.06 74 MET A O 1
ATOM 535 N N . LEU A 1 75 ? 9.435 4.041 -31.314 1.00 15.06 75 LEU A N 1
ATOM 536 C CA . LEU A 1 75 ? 7.990 4.106 -31.496 1.00 15.35 75 LEU A CA 1
ATOM 537 C C . LEU A 1 75 ? 7.635 4.831 -32.786 1.00 15.85 75 LEU A C 1
ATOM 538 O O . LEU A 1 75 ? 6.700 4.434 -33.491 1.00 16.22 75 LEU A O 1
ATOM 543 N N . ASP A 1 76 ? 8.374 5.896 -33.115 1.00 17.94 76 ASP A N 1
ATOM 544 C CA . ASP A 1 76 ? 8.107 6.603 -34.363 1.00 18.43 76 ASP A CA 1
ATOM 545 C C . ASP A 1 76 ? 8.397 5.713 -35.557 1.00 18.88 76 ASP A C 1
ATOM 546 O O . ASP A 1 76 ? 7.632 5.690 -36.528 1.00 19.30 76 ASP A O 1
ATOM 551 N N . GLN A 1 77 ? 9.496 4.956 -35.495 1.00 15.04 77 GLN A N 1
ATOM 552 C CA . GLN A 1 77 ? 9.828 4.074 -36.604 1.00 15.57 77 GLN A CA 1
ATOM 553 C C . GLN A 1 77 ? 8.761 3.011 -36.783 1.00 15.89 77 GLN A C 1
ATOM 554 O O . GLN A 1 77 ? 8.381 2.685 -37.915 1.00 16.26 77 GLN A O 1
ATOM 560 N N . ALA A 1 78 ? 8.249 2.472 -35.670 1.00 13.95 78 ALA A N 1
ATOM 561 C CA . ALA A 1 78 ? 7.193 1.473 -35.754 1.00 13.74 78 ALA A CA 1
ATOM 562 C C . ALA A 1 78 ? 5.893 2.089 -36.250 1.00 14.16 78 ALA A C 1
ATOM 563 O O . ALA A 1 78 ? 5.135 1.447 -36.990 1.00 14.34 78 ALA A O 1
ATOM 565 N N . GLN A 1 79 ? 5.614 3.327 -35.843 1.00 21.72 79 GLN A N 1
ATOM 566 C CA . GLN A 1 79 ? 4.417 4.005 -36.323 1.00 22.04 79 GLN A CA 1
ATOM 567 C C . GLN A 1 79 ? 4.479 4.245 -37.826 1.00 22.50 79 GLN A C 1
ATOM 568 O O . GLN A 1 79 ? 3.489 4.040 -38.538 1.00 22.82 79 GLN A O 1
ATOM 574 N N . GLU A 1 80 ? 5.641 4.669 -38.327 1.00 35.23 80 GLU A N 1
ATOM 575 C CA . GLU A 1 80 ? 5.784 4.893 -39.761 1.00 35.81 80 GLU A CA 1
ATOM 576 C C . GLU A 1 80 ? 5.647 3.593 -40.537 1.00 36.14 80 GLU A C 1
ATOM 577 O O . GLU A 1 80 ? 5.220 3.605 -41.695 1.00 36.63 80 GLU A O 1
ATOM 583 N N . ALA A 1 81 ? 5.977 2.465 -39.906 1.00 20.37 81 ALA A N 1
ATOM 584 C CA . ALA A 1 81 ? 5.798 1.151 -40.509 1.00 20.73 81 ALA A CA 1
ATOM 585 C C . ALA A 1 81 ? 4.339 0.694 -40.525 1.00 20.75 81 ALA A C 1
ATOM 586 O O . ALA A 1 81 ? 4.024 -0.283 -41.214 1.00 21.10 81 ALA A O 1
ATOM 588 N N . GLY A 1 82 ? 3.440 1.387 -39.826 1.00 16.50 82 GLY A N 1
ATOM 589 C CA . GLY A 1 82 ? 2.031 1.039 -39.807 1.00 16.57 82 GLY A CA 1
ATOM 590 C C . GLY A 1 82 ? 1.492 0.419 -38.523 1.00 15.93 82 GLY A C 1
ATOM 591 O O . GLY A 1 82 ? 0.321 0.014 -38.499 1.00 16.02 82 GLY A O 1
ATOM 592 N N . CYS A 1 83 ? 2.282 0.367 -37.453 1.00 16.65 83 CYS A N 1
ATOM 593 C CA . CYS A 1 83 ? 1.820 -0.215 -36.198 1.00 16.44 83 CYS A CA 1
ATOM 594 C C . CYS A 1 83 ? 0.628 0.544 -35.620 1.00 16.54 83 CYS A C 1
ATOM 595 O O . CYS A 1 83 ? 0.591 1.779 -35.623 1.00 16.29 83 CYS A O 1
ATOM 598 N N . GLU A 1 84 ? -0.348 -0.211 -35.108 1.00 20.07 84 GLU A N 1
ATOM 599 C CA . GLU A 1 84 ? -1.498 0.369 -34.424 1.00 20.00 84 GLU A CA 1
ATOM 600 C C . GLU A 1 84 ? -1.360 0.369 -32.908 1.00 19.66 84 GLU A C 1
ATOM 601 O O . GLU A 1 84 ? -2.149 1.035 -32.233 1.00 19.80 84 GLU A O 1
ATOM 607 N N . PHE A 1 85 ? -0.386 -0.347 -32.358 1.00 12.98 85 PHE A N 1
ATOM 608 C CA . PHE A 1 85 ? -0.131 -0.304 -30.929 1.00 12.49 85 PHE A CA 1
ATOM 609 C C . PHE A 1 85 ? 1.338 -0.624 -30.699 1.00 12.09 85 PHE A C 1
ATOM 610 O O . PHE A 1 85 ? 2.070 -0.997 -31.618 1.00 12.19 85 PHE A O 1
ATOM 618 N N . PHE A 1 86 ? 1.772 -0.447 -29.457 1.00 13.10 86 PHE A N 1
ATOM 619 C CA . PHE A 1 86 ? 3.183 -0.522 -29.121 1.00 12.60 86 PHE A CA 1
ATOM 620 C C . PHE A 1 86 ? 3.311 -1.146 -27.743 1.00 12.35 86 PHE A C 1
ATOM 621 O O . PHE A 1 86 ? 2.527 -0.834 -26.843 1.00 12.34 86 PHE A O 1
ATOM 629 N N . VAL A 1 87 ? 4.292 -2.030 -27.581 1.00 10.58 87 VAL A N 1
ATOM 630 C CA . VAL A 1 87 ? 4.534 -2.713 -26.317 1.00 10.16 87 VAL A CA 1
ATOM 631 C C . VAL A 1 87 ? 5.986 -2.485 -25.930 1.00 9.96 87 VAL A C 1
ATOM 632 O O . VAL A 1 87 ? 6.884 -2.594 -26.772 1.00 10.08 87 VAL A O 1
ATOM 636 N N . SER A 1 88 ? 6.220 -2.173 -24.659 1.00 9.87 88 SER A N 1
ATOM 637 C CA . SER A 1 88 ? 7.584 -1.957 -24.220 1.00 9.56 88 SER A CA 1
ATOM 638 C C . SER A 1 88 ? 7.877 -2.810 -22.993 1.00 9.19 88 SER A C 1
ATOM 639 O O . SER A 1 88 ? 6.988 -3.034 -22.164 1.00 9.07 88 SER A O 1
ATOM 642 N N . PRO A 1 89 ? 9.098 -3.345 -22.881 1.00 12.24 89 PRO A N 1
ATOM 643 C CA . PRO A 1 89 ? 9.423 -4.195 -21.722 1.00 11.74 89 PRO A CA 1
ATOM 644 C C . PRO A 1 89 ? 9.315 -3.472 -20.392 1.00 11.07 89 PRO A C 1
ATOM 645 O O . PRO A 1 89 ? 9.022 -4.104 -19.371 1.00 10.93 89 PRO A O 1
ATOM 649 N N . GLY A 1 90 ? 9.579 -2.167 -20.382 1.00 9.30 90 GLY A N 1
ATOM 650 C CA . GLY A 1 90 ? 9.524 -1.337 -19.199 1.00 8.99 90 GLY A CA 1
ATOM 651 C C . GLY A 1 90 ? 9.034 0.032 -19.616 1.00 9.25 90 GLY A C 1
ATOM 652 O O . GLY A 1 90 ? 8.679 0.256 -20.774 1.00 9.62 90 GLY A O 1
ATOM 653 N N . LEU A 1 91 ? 9.009 0.953 -18.661 1.00 9.91 91 LEU A N 1
ATOM 654 C CA . LEU A 1 91 ? 8.514 2.297 -18.916 1.00 10.12 91 LEU A CA 1
ATOM 655 C C . LEU A 1 91 ? 9.576 3.309 -18.516 1.00 9.95 91 LEU A C 1
ATOM 656 O O . LEU A 1 91 ? 10.051 3.297 -17.377 1.00 9.70 91 LEU A O 1
ATOM 661 N N . THR A 1 92 ? 9.928 4.190 -19.442 1.00 10.40 92 THR A N 1
ATOM 662 C CA . THR A 1 92 ? 10.701 5.377 -19.125 1.00 10.37 92 THR A CA 1
ATOM 663 C C . THR A 1 92 ? 9.796 6.587 -19.260 1.00 10.80 92 THR A C 1
ATOM 664 O O . THR A 1 92 ? 8.794 6.551 -19.981 1.00 10.92 92 THR A O 1
ATOM 668 N N . ALA A 1 93 ? 10.139 7.656 -18.541 1.00 13.25 93 ALA A N 1
ATOM 669 C CA . ALA A 1 93 ? 9.345 8.871 -18.663 1.00 13.64 93 ALA A CA 1
ATOM 670 C C . ALA A 1 93 ? 9.389 9.405 -20.087 1.00 13.88 93 ALA A C 1
ATOM 671 O O . ALA A 1 93 ? 8.364 9.841 -20.625 1.00 14.16 93 ALA A O 1
ATOM 673 N N . ASP A 1 94 ? 10.555 9.335 -20.736 1.00 21.78 94 ASP A N 1
ATOM 674 C CA . ASP A 1 94 ? 10.655 9.862 -22.096 1.00 22.15 94 ASP A CA 1
ATOM 675 C C . ASP A 1 94 ? 9.788 9.074 -23.064 1.00 22.39 94 ASP A C 1
ATOM 676 O O . ASP A 1 94 ? 9.192 9.651 -23.982 1.00 22.71 94 ASP A O 1
ATOM 681 N N . LEU A 1 95 ? 9.694 7.756 -22.872 1.00 11.86 95 LEU A N 1
ATOM 682 C CA . LEU A 1 95 ? 8.897 6.945 -23.783 1.00 11.75 95 LEU A CA 1
ATOM 683 C C . LEU A 1 95 ? 7.408 7.169 -23.555 1.00 11.84 95 LEU A C 1
ATOM 684 O O . LEU A 1 95 ? 6.649 7.372 -24.509 1.00 12.17 95 LEU A O 1
ATOM 689 N N . GLY A 1 96 ? 6.977 7.164 -22.293 1.00 11.62 96 GLY A N 1
ATOM 690 C CA . GLY A 1 96 ? 5.571 7.400 -22.012 1.00 11.77 96 GLY A CA 1
ATOM 691 C C . GLY A 1 96 ? 5.127 8.799 -22.396 1.00 12.45 96 GLY A C 1
ATOM 692 O O . GLY A 1 96 ? 4.008 8.991 -22.878 1.00 12.76 96 GLY A O 1
ATOM 693 N N . LYS A 1 97 ? 5.993 9.794 -22.196 1.00 14.46 97 LYS A N 1
ATOM 694 C CA . LYS A 1 97 ? 5.628 11.159 -22.567 1.00 14.71 97 LYS A CA 1
ATOM 695 C C . LYS A 1 97 ? 5.429 11.277 -24.068 1.00 15.21 97 LYS A C 1
ATOM 696 O O . LYS A 1 97 ? 4.499 11.950 -24.528 1.00 15.49 97 LYS A O 1
ATOM 702 N N . HIS A 1 98 ? 6.294 10.631 -24.850 1.00 15.94 98 HIS A N 1
ATOM 703 C CA . HIS A 1 98 ? 6.126 10.684 -26.294 1.00 16.29 98 HIS A CA 1
ATOM 704 C C . HIS A 1 98 ? 4.901 9.900 -26.747 1.00 16.60 98 HIS A C 1
ATOM 705 O O . HIS A 1 98 ? 4.221 10.302 -27.701 1.00 16.93 98 HIS A O 1
ATOM 712 N N . ALA A 1 99 ? 4.603 8.786 -26.076 1.00 13.29 99 ALA A N 1
ATOM 713 C CA . ALA A 1 99 ? 3.427 8.013 -26.452 1.00 13.20 99 ALA A CA 1
ATOM 714 C C . ALA A 1 99 ? 2.146 8.796 -26.190 1.00 13.65 99 ALA A C 1
ATOM 715 O O . ALA A 1 99 ? 1.245 8.813 -27.039 1.00 14.02 99 ALA A O 1
ATOM 717 N N . VAL A 1 100 ? 2.039 9.451 -25.027 1.00 13.84 100 VAL A N 1
ATOM 718 C CA A VAL A 1 100 ? 0.829 10.226 -24.758 0.50 14.35 100 VAL A CA 1
ATOM 719 C CA B VAL A 1 100 ? 0.852 10.252 -24.727 0.50 14.35 100 VAL A CA 1
ATOM 720 C C . VAL A 1 100 ? 0.741 11.436 -25.682 1.00 15.15 100 VAL A C 1
ATOM 721 O O . VAL A 1 100 ? -0.361 11.832 -26.088 1.00 15.67 100 VAL A O 1
ATOM 728 N N . ALA A 1 101 ? 1.880 12.013 -26.073 1.00 16.66 101 ALA A N 1
ATOM 729 C CA . ALA A 1 101 ? 1.835 13.158 -26.977 1.00 16.94 101 ALA A CA 1
ATOM 730 C C . ALA A 1 101 ? 1.266 12.761 -28.330 1.00 17.50 101 ALA A C 1
ATOM 731 O O . ALA A 1 101 ? 0.452 13.486 -28.914 1.00 17.75 101 ALA A O 1
ATOM 733 N N . GLN A 1 102 ? 1.639 11.583 -28.814 1.00 22.29 102 GLN A N 1
ATOM 734 C CA . GLN A 1 102 ? 1.263 11.120 -30.140 1.00 22.65 102 GLN A CA 1
ATOM 735 C C . GLN A 1 102 ? -0.009 10.291 -30.137 1.00 22.96 102 GLN A C 1
ATOM 736 O O . GLN A 1 102 ? -0.375 9.749 -31.183 1.00 23.37 102 GLN A O 1
ATOM 742 N N . LYS A 1 103 ? -0.680 10.179 -28.989 1.00 27.75 103 LYS A N 1
ATOM 743 C CA . LYS A 1 103 ? -1.898 9.381 -28.850 1.00 28.09 103 LYS A CA 1
ATOM 744 C C . LYS A 1 103 ? -1.659 7.924 -29.231 1.00 28.31 103 LYS A C 1
ATOM 745 O O . LYS A 1 103 ? -2.550 7.261 -29.772 1.00 28.72 103 LYS A O 1
ATOM 751 N N . ALA A 1 104 ? -0.454 7.421 -28.969 1.00 14.75 104 ALA A N 1
ATOM 752 C CA . ALA A 1 104 ? -0.101 6.063 -29.363 1.00 14.87 104 ALA A CA 1
ATOM 753 C C . ALA A 1 104 ? -0.611 5.065 -28.334 1.00 14.92 104 ALA A C 1
ATOM 754 O O . ALA A 1 104 ? -0.439 5.261 -27.126 1.00 14.55 104 ALA A O 1
ATOM 756 N N . ALA A 1 105 ? -1.214 3.980 -28.816 1.00 14.88 105 ALA A N 1
ATOM 757 C CA . ALA A 1 105 ? -1.693 2.934 -27.922 1.00 14.93 105 ALA A CA 1
ATOM 758 C C . ALA A 1 105 ? -0.492 2.150 -27.405 1.00 14.56 105 ALA A C 1
ATOM 759 O O . ALA A 1 105 ? -0.041 1.186 -28.038 1.00 14.77 105 ALA A O 1
ATOM 761 N N . LEU A 1 106 ? 0.054 2.596 -26.276 1.00 12.86 106 LEU A N 1
ATOM 762 C CA . LEU A 1 106 ? 1.239 2.001 -25.668 1.00 12.38 106 LEU A CA 1
ATOM 763 C C . LEU A 1 106 ? 0.833 1.112 -24.504 1.00 12.53 106 LEU A C 1
ATOM 764 O O . LEU A 1 106 ? 0.059 1.530 -23.637 1.00 12.58 106 LEU A O 1
ATOM 769 N N . LEU A 1 107 ? 1.427 -0.081 -24.448 1.00 10.63 107 LEU A N 1
ATOM 770 C CA . LEU A 1 107 ? 1.262 -1.027 -23.347 1.00 10.32 107 LEU A CA 1
ATOM 771 C C . LEU A 1 107 ? 2.650 -1.228 -22.756 1.00 9.91 107 LEU A C 1
ATOM 772 O O . LEU A 1 107 ? 3.405 -2.099 -23.209 1.00 9.75 107 LEU A O 1
ATOM 777 N N . PRO A 1 108 ? 3.036 -0.436 -21.759 1.00 11.73 108 PRO A N 1
ATOM 778 C CA . PRO A 1 108 ? 4.372 -0.567 -21.175 1.00 10.90 108 PRO A CA 1
ATOM 779 C C . PRO A 1 108 ? 4.440 -1.615 -20.077 1.00 10.67 108 PRO A C 1
ATOM 780 O O . PRO A 1 108 ? 3.491 -1.832 -19.318 1.00 11.13 108 PRO A O 1
ATOM 784 N N . GLY A 1 109 ? 5.603 -2.259 -19.996 1.00 11.15 109 GLY A N 1
ATOM 785 C CA . GLY A 1 109 ? 5.828 -3.223 -18.941 1.00 10.81 109 GLY A CA 1
ATOM 786 C C . GLY A 1 109 ? 6.027 -2.559 -17.594 1.00 10.44 109 GLY A C 1
ATOM 787 O O . GLY A 1 109 ? 6.626 -1.486 -17.480 1.00 10.24 109 GLY A O 1
ATOM 788 N N . VAL A 1 110 ? 5.535 -3.232 -16.555 1.00 8.52 110 VAL A N 1
ATOM 789 C CA . VAL A 1 110 ? 5.752 -2.850 -15.166 1.00 8.45 110 VAL A CA 1
ATOM 790 C C . VAL A 1 110 ? 6.161 -4.087 -14.376 1.00 8.26 110 VAL A C 1
ATOM 791 O O . VAL A 1 110 ? 5.722 -5.207 -14.662 1.00 8.25 110 VAL A O 1
ATOM 795 N N . ALA A 1 111 ? 7.012 -3.875 -13.373 1.00 11.39 111 ALA A N 1
ATOM 796 C CA . ALA A 1 111 ? 7.400 -4.931 -12.442 1.00 11.33 111 ALA A CA 1
ATOM 797 C C . ALA A 1 111 ? 7.245 -4.540 -10.977 1.00 11.66 111 ALA A C 1
ATOM 798 O O . ALA A 1 111 ? 7.356 -5.417 -10.109 1.00 11.74 111 ALA A O 1
ATOM 800 N N . ASN A 1 112 ? 6.984 -3.272 -10.673 1.00 12.53 112 ASN A N 1
ATOM 801 C CA . ASN A 1 112 ? 6.959 -2.795 -9.298 1.00 12.85 112 ASN A CA 1
ATOM 802 C C . ASN A 1 112 ? 6.079 -1.553 -9.229 1.00 13.35 112 ASN A C 1
ATOM 803 O O . ASN A 1 112 ? 5.656 -1.010 -10.253 1.00 13.39 112 ASN A O 1
ATOM 808 N N . ALA A 1 113 ? 5.809 -1.109 -7.995 1.00 9.94 113 ALA A N 1
ATOM 809 C CA . ALA A 1 113 ? 4.874 -0.005 -7.786 1.00 10.53 113 ALA A CA 1
ATOM 810 C C . ALA A 1 113 ? 5.367 1.301 -8.392 1.00 9.91 113 ALA A C 1
ATOM 811 O O . ALA A 1 113 ? 4.554 2.103 -8.871 1.00 10.12 113 ALA A O 1
ATOM 813 N N . ALA A 1 114 ? 6.681 1.549 -8.375 1.00 10.73 114 ALA A N 1
ATOM 814 C CA . ALA A 1 114 ? 7.165 2.802 -8.946 1.00 10.38 114 ALA A CA 1
ATOM 815 C C . ALA A 1 114 ? 6.911 2.867 -10.450 1.00 10.24 114 ALA A C 1
ATOM 816 O O . ALA A 1 114 ? 6.612 3.946 -10.976 1.00 10.28 114 ALA A O 1
ATOM 818 N N . ASP A 1 115 ? 6.974 1.723 -11.144 1.00 13.11 115 ASP A N 1
ATOM 819 C CA . ASP A 1 115 ? 6.661 1.703 -12.571 1.00 13.05 115 ASP A CA 1
ATOM 820 C C . ASP A 1 115 ? 5.223 2.137 -12.810 1.00 13.71 115 ASP A C 1
ATOM 821 O O . ASP A 1 115 ? 4.949 2.992 -13.656 1.00 13.73 115 ASP A O 1
ATOM 826 N N . VAL A 1 116 ? 4.291 1.553 -12.057 1.00 9.29 116 VAL A N 1
ATOM 827 C CA . VAL A 1 116 ? 2.878 1.882 -12.210 1.00 9.67 116 VAL A CA 1
ATOM 828 C C . VAL A 1 116 ? 2.622 3.338 -11.858 1.00 10.00 116 VAL A C 1
ATOM 829 O O . VAL A 1 116 ? 1.861 4.030 -12.546 1.00 10.33 116 VAL A O 1
ATOM 833 N N . MET A 1 117 ? 3.256 3.835 -10.791 1.00 11.82 117 MET A N 1
ATOM 834 C CA . MET A 1 117 ? 3.013 5.223 -10.401 1.00 11.86 117 MET A CA 1
ATOM 835 C C . MET A 1 117 ? 3.527 6.193 -11.455 1.00 11.57 117 MET A C 1
ATOM 836 O O . MET A 1 117 ? 2.889 7.222 -11.724 1.00 11.65 117 MET A O 1
ATOM 841 N N . LEU A 1 118 ? 4.660 5.870 -12.088 1.00 15.32 118 LEU A N 1
ATOM 842 C CA . LEU A 1 118 ? 5.135 6.696 -13.192 1.00 15.19 118 LEU A CA 1
ATOM 843 C C . LEU A 1 118 ? 4.139 6.680 -14.347 1.00 15.53 118 LEU A C 1
ATOM 844 O O . LEU A 1 118 ? 3.825 7.728 -14.927 1.00 15.49 118 LEU A O 1
ATOM 849 N N . GLY A 1 119 ? 3.568 5.511 -14.643 1.00 10.54 119 GLY A N 1
ATOM 850 C CA . GLY A 1 119 ? 2.578 5.445 -15.706 1.00 10.83 119 GLY A CA 1
ATOM 851 C C . GLY A 1 119 ? 1.307 6.198 -15.359 1.00 11.30 119 GLY A C 1
ATOM 852 O O . GLY A 1 119 ? 0.750 6.922 -16.197 1.00 11.63 119 GLY A O 1
ATOM 853 N N . LEU A 1 120 ? 0.859 6.082 -14.106 1.00 12.61 120 LEU A N 1
ATOM 854 C CA . LEU A 1 120 ? -0.336 6.806 -13.687 1.00 13.09 120 LEU A CA 1
ATOM 855 C C . LEU A 1 120 ? -0.126 8.311 -13.772 1.00 12.92 120 LEU A C 1
ATOM 856 O O . LEU A 1 120 ? -1.042 9.049 -14.155 1.00 13.20 120 LEU A O 1
ATOM 861 N N . ASP A 1 121 ? 1.086 8.779 -13.448 1.00 21.96 121 ASP A N 1
ATOM 862 C CA . ASP A 1 121 ? 1.374 10.209 -13.511 1.00 21.85 121 ASP A CA 1
ATOM 863 C C . ASP A 1 121 ? 1.297 10.731 -14.938 1.00 21.86 121 ASP A C 1
ATOM 864 O O . ASP A 1 121 ? 1.029 11.921 -15.154 1.00 21.98 121 ASP A O 1
ATOM 869 N N . LEU A 1 122 ? 1.551 9.866 -15.914 1.00 15.75 122 LEU A N 1
ATOM 870 C CA . LEU A 1 122 ? 1.443 10.192 -17.328 1.00 15.99 122 LEU A CA 1
ATOM 871 C C . LEU A 1 122 ? 0.036 10.005 -17.879 1.00 16.57 122 LEU A C 1
ATOM 872 O O . LEU A 1 122 ? -0.186 10.269 -19.065 1.00 16.71 122 LEU A O 1
ATOM 877 N N . GLY A 1 123 ? -0.913 9.566 -17.058 1.00 21.12 123 GLY A N 1
ATOM 878 C CA . GLY A 1 123 ? -2.244 9.257 -17.533 1.00 21.60 123 GLY A CA 1
ATOM 879 C C . GLY A 1 123 ? -2.430 7.857 -18.072 1.00 21.82 123 GLY A C 1
ATOM 880 O O . GLY A 1 123 ? -3.489 7.573 -18.641 1.00 22.20 123 GLY A O 1
ATOM 881 N N . LEU A 1 124 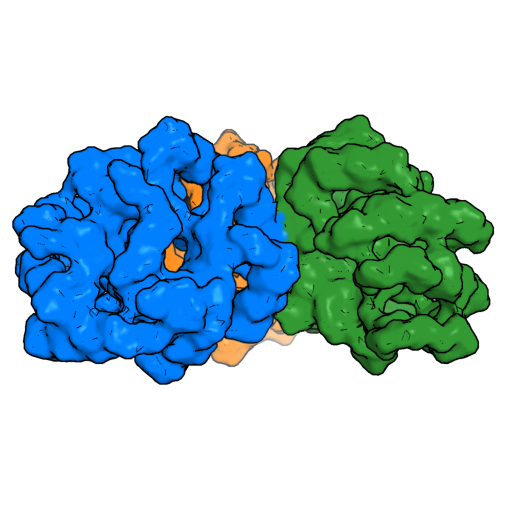? -1.434 6.982 -17.933 1.00 16.73 124 LEU A N 1
ATOM 882 C CA . LEU A 1 124 ? -1.567 5.585 -18.330 1.00 16.98 124 LEU A CA 1
ATOM 883 C C . LEU A 1 124 ? -2.174 4.754 -17.207 1.00 17.47 124 LEU A C 1
ATOM 884 O O . LEU A 1 124 ? -1.840 4.931 -16.028 1.00 17.35 124 LEU A O 1
ATOM 889 N N . ASP A 1 125 ? -3.034 3.806 -17.587 1.00 15.99 125 ASP A N 1
ATOM 890 C CA . ASP A 1 125 ? -3.627 2.901 -16.611 1.00 16.36 125 ASP A CA 1
ATOM 891 C C . ASP A 1 125 ? -3.763 1.482 -17.159 1.00 16.76 125 ASP A C 1
ATOM 892 O O . ASP A 1 125 ? -4.591 0.711 -16.660 1.00 17.06 125 ASP A O 1
ATOM 897 N N . ARG A 1 126 ? -2.976 1.128 -18.175 1.00 11.60 126 ARG A N 1
ATOM 898 C CA . ARG A 1 126 ? -2.971 -0.207 -18.761 1.00 11.96 126 ARG A CA 1
ATOM 899 C C . ARG A 1 126 ? -1.521 -0.632 -18.915 1.00 11.70 126 ARG A C 1
ATOM 900 O O . ARG A 1 126 ? -0.734 0.072 -19.555 1.00 11.17 126 ARG A O 1
ATOM 908 N N . PHE A 1 127 ? -1.158 -1.766 -18.322 1.00 11.44 127 PHE A N 1
ATOM 909 C CA . PHE A 1 127 ? 0.241 -2.163 -18.286 1.00 10.78 127 PHE A CA 1
ATOM 910 C C . PHE A 1 127 ? 0.341 -3.658 -18.518 1.00 11.24 127 PHE A C 1
ATOM 911 O O . PHE A 1 127 ? -0.585 -4.409 -18.204 1.00 11.67 127 PHE A O 1
ATOM 919 N N . LYS A 1 128 ? 1.466 -4.095 -19.076 1.00 14.75 128 LYS A N 1
ATOM 920 C CA . LYS A 1 128 ? 1.749 -5.515 -19.030 1.00 14.47 128 LYS A CA 1
ATOM 921 C C . LYS A 1 128 ? 2.605 -5.828 -17.803 1.00 13.53 128 LYS A C 1
ATOM 922 O O . LYS A 1 128 ? 3.534 -5.091 -17.463 1.00 12.80 128 LYS A O 1
ATOM 928 N N . PHE A 1 129 ? 2.231 -6.898 -17.104 1.00 13.30 129 PHE A N 1
ATOM 929 C CA . PHE A 1 129 ? 2.943 -7.385 -15.926 1.00 12.53 129 PHE A CA 1
ATOM 930 C C . PHE A 1 129 ? 4.038 -8.304 -16.453 1.00 11.74 129 PHE A C 1
ATOM 931 O O . PHE A 1 129 ? 3.765 -9.431 -16.871 1.00 11.78 129 PHE A O 1
ATOM 939 N N . PHE A 1 130 ? 5.279 -7.802 -16.473 1.00 12.42 130 PHE A N 1
ATOM 940 C CA . PHE A 1 130 ? 6.345 -8.417 -17.268 1.00 11.96 130 PHE A CA 1
ATOM 941 C C . PHE A 1 130 ? 7.704 -8.271 -16.603 1.00 11.29 130 PHE A C 1
ATOM 942 O O . PHE A 1 130 ? 8.042 -7.168 -16.147 1.00 11.15 130 PHE A O 1
ATOM 950 N N . PRO A 1 131 ? 8.524 -9.335 -16.572 1.00 13.21 131 PRO A N 1
ATOM 951 C CA . PRO A 1 131 ? 8.188 -10.695 -17.021 1.00 13.36 131 PRO A CA 1
ATOM 952 C C . PRO A 1 131 ? 7.561 -11.515 -15.894 1.00 13.41 131 PRO A C 1
ATOM 953 O O . PRO A 1 131 ? 8.235 -11.803 -14.900 1.00 13.19 131 PRO A O 1
ATOM 957 N N . ALA A 1 132 ? 6.300 -11.916 -16.091 1.00 10.98 132 ALA A N 1
ATOM 958 C CA . ALA A 1 132 ? 5.432 -12.299 -14.980 1.00 11.26 132 ALA A CA 1
ATOM 959 C C . ALA A 1 132 ? 6.039 -13.391 -14.104 1.00 10.95 132 ALA A C 1
ATOM 960 O O . ALA A 1 132 ? 5.997 -13.297 -12.871 1.00 11.02 132 ALA A O 1
ATOM 962 N N . GLU A 1 133 ? 6.619 -14.422 -14.708 1.00 24.76 133 GLU A N 1
ATOM 963 C CA . GLU A 1 133 ? 7.071 -15.552 -13.908 1.00 24.57 133 GLU A CA 1
ATOM 964 C C . GLU A 1 133 ? 8.443 -15.328 -13.282 1.00 24.35 133 GLU A C 1
ATOM 965 O O . GLU A 1 133 ? 8.919 -16.198 -12.545 1.00 24.43 133 GLU A O 1
ATOM 971 N N . ASN A 1 134 ? 9.098 -14.203 -13.562 1.00 20.15 134 ASN A N 1
ATOM 972 C CA . ASN A 1 134 ? 10.324 -13.835 -12.870 1.00 20.13 134 ASN A CA 1
ATOM 973 C C . ASN A 1 134 ? 10.133 -12.716 -11.855 1.00 20.23 134 ASN A C 1
ATOM 974 O O . ASN A 1 134 ? 11.107 -12.319 -11.204 1.00 20.26 134 ASN A O 1
ATOM 979 N N . ILE A 1 135 ? 8.921 -12.179 -11.708 1.00 13.53 135 ILE A N 1
ATOM 980 C CA . ILE A 1 135 ? 8.698 -11.083 -10.767 1.00 13.72 135 ILE A CA 1
ATOM 981 C C . ILE A 1 135 ? 7.602 -11.440 -9.765 1.00 14.28 135 ILE A C 1
ATOM 982 O O . ILE A 1 135 ? 6.942 -10.549 -9.213 1.00 14.69 135 ILE A O 1
ATOM 987 N N . GLY A 1 136 ? 7.423 -12.735 -9.501 1.00 18.56 136 GLY A N 1
ATOM 988 C CA . GLY A 1 136 ? 6.510 -13.201 -8.475 1.00 19.04 136 GLY A CA 1
ATOM 989 C C . GLY A 1 136 ? 5.201 -13.792 -8.957 1.00 19.35 136 GLY A C 1
ATOM 990 O O . GLY A 1 136 ? 4.418 -14.266 -8.124 1.00 19.87 136 GLY A O 1
ATOM 991 N N . GLY A 1 137 ? 4.923 -13.756 -10.263 1.00 14.58 137 GLY A N 1
ATOM 992 C CA . GLY A 1 137 ? 3.796 -14.482 -10.820 1.00 14.85 137 GLY A CA 1
ATOM 993 C C . GLY A 1 137 ? 2.432 -13.921 -10.441 1.00 15.53 137 GLY A C 1
ATOM 994 O O . GLY A 1 137 ? 2.267 -12.745 -10.094 1.00 15.90 137 GLY A O 1
ATOM 995 N N . LEU A 1 138 ? 1.437 -14.802 -10.524 1.00 21.77 138 LEU A N 1
ATOM 996 C CA . LEU A 1 138 ? 0.084 -14.419 -10.134 1.00 22.46 138 LEU A CA 1
ATOM 997 C C . LEU A 1 138 ? -0.002 -13.914 -8.698 1.00 22.74 138 LEU A C 1
ATOM 998 O O . LEU A 1 138 ? -0.685 -12.899 -8.480 1.00 23.21 138 LEU A O 1
ATOM 1003 N N . PRO A 1 139 ? 0.617 -14.548 -7.690 1.00 18.67 139 PRO A N 1
ATOM 1004 C CA . PRO A 1 139 ? 0.527 -13.968 -6.340 1.00 19.02 139 PRO A CA 1
ATOM 1005 C C . PRO A 1 139 ? 1.041 -12.541 -6.259 1.00 19.24 139 PRO A C 1
ATOM 1006 O O . PRO A 1 139 ? 0.416 -11.703 -5.595 1.00 19.90 139 PRO A O 1
ATOM 1010 N N . ALA A 1 140 ? 2.118 -12.212 -6.978 1.00 12.05 140 ALA A N 1
ATOM 1011 C CA . ALA A 1 140 ? 2.586 -10.830 -6.978 1.00 12.09 140 ALA A CA 1
ATOM 1012 C C . ALA A 1 140 ? 1.632 -9.926 -7.750 1.00 12.50 140 ALA A C 1
ATOM 1013 O O . ALA A 1 140 ? 1.376 -8.783 -7.340 1.00 13.07 140 ALA A O 1
ATOM 1015 N N . LEU A 1 141 ? 1.090 -10.416 -8.865 1.00 13.42 141 LEU A N 1
ATOM 1016 C CA . LEU A 1 141 ? 0.151 -9.600 -9.626 1.00 14.04 141 LEU A CA 1
ATOM 1017 C C . LEU A 1 141 ? -1.117 -9.332 -8.824 1.00 14.59 141 LEU A C 1
ATOM 1018 O O . LEU A 1 141 ? -1.663 -8.221 -8.871 1.00 14.99 141 LEU A O 1
ATOM 1023 N N . LYS A 1 142 ? -1.566 -10.314 -8.036 1.00 24.46 142 LYS A N 1
ATOM 1024 C CA . LYS A 1 142 ? -2.756 -10.104 -7.220 1.00 25.01 142 LYS A CA 1
ATOM 1025 C C . LYS A 1 142 ? -2.547 -8.952 -6.251 1.00 25.36 142 LYS A C 1
ATOM 1026 O O . LYS A 1 142 ? -3.402 -8.069 -6.126 1.00 25.66 142 LYS A O 1
ATOM 1032 N N . SER A 1 143 ? -1.395 -8.929 -5.573 1.00 22.13 143 SER A N 1
ATOM 1033 C CA . SER A 1 143 ? -1.147 -7.870 -4.602 1.00 22.46 143 SER A CA 1
ATOM 1034 C C . SER A 1 143 ? -1.023 -6.514 -5.281 1.00 22.52 143 SER A C 1
ATOM 1035 O O . SER A 1 143 ? -1.525 -5.509 -4.768 1.00 22.88 143 SER A O 1
ATOM 1038 N N . MET A 1 144 ? -0.364 -6.468 -6.438 1.00 17.15 144 MET A N 1
ATOM 1039 C CA . MET A 1 144 ? -0.212 -5.198 -7.134 1.00 17.25 144 MET A CA 1
ATOM 1040 C C . MET A 1 144 ? -1.556 -4.681 -7.638 1.00 17.62 144 MET A C 1
ATOM 1041 O O . MET A 1 144 ? -1.844 -3.483 -7.534 1.00 17.96 144 MET A O 1
ATOM 1046 N N . ALA A 1 145 ? -2.405 -5.572 -8.155 1.00 16.05 145 ALA A N 1
ATOM 1047 C CA . ALA A 1 145 ? -3.722 -5.142 -8.616 1.00 16.39 145 ALA A CA 1
ATOM 1048 C C . ALA A 1 145 ? -4.590 -4.648 -7.464 1.00 16.63 145 ALA A C 1
ATOM 1049 O O . ALA A 1 145 ? -5.433 -3.766 -7.658 1.00 16.83 145 ALA A O 1
ATOM 1051 N N . SER A 1 146 ? -4.412 -5.206 -6.264 1.00 23.46 146 SER A N 1
ATOM 1052 C CA . SER A 1 146 ? -5.166 -4.721 -5.116 1.00 23.88 146 SER A CA 1
ATOM 1053 C C . SER A 1 146 ? -4.654 -3.379 -4.615 1.00 24.03 146 SER A C 1
ATOM 1054 O O . SER A 1 146 ? -5.410 -2.637 -3.979 1.00 24.39 146 SER A O 1
ATOM 1057 N N . VAL A 1 147 ? -3.394 -3.045 -4.886 1.00 20.22 147 VAL A N 1
ATOM 1058 C CA . VAL A 1 147 ? -2.905 -1.712 -4.557 1.00 20.47 147 VAL A CA 1
ATOM 1059 C C . VAL A 1 147 ? -3.452 -0.692 -5.547 1.00 20.53 147 VAL A C 1
ATOM 1060 O O . VAL A 1 147 ? -3.921 0.385 -5.162 1.00 20.75 147 VAL A O 1
ATOM 1064 N N . PHE A 1 148 ? -3.407 -1.020 -6.837 1.00 12.87 148 PHE A N 1
ATOM 1065 C CA . PHE A 1 148 ? -3.802 -0.112 -7.910 1.00 12.98 148 PHE A CA 1
ATOM 1066 C C . PHE A 1 148 ? -5.111 -0.619 -8.513 1.00 13.04 148 PHE A C 1
ATOM 1067 O O . PHE A 1 148 ? -5.128 -1.246 -9.572 1.00 12.87 148 PHE A O 1
ATOM 1075 N N . ARG A 1 149 ? -6.216 -0.324 -7.821 1.00 26.29 149 ARG A N 1
ATOM 1076 C CA . ARG A 1 149 ? -7.518 -0.893 -8.163 1.00 26.31 149 ARG A CA 1
ATOM 1077 C C . ARG A 1 149 ? -8.050 -0.404 -9.508 1.00 26.25 149 ARG A C 1
ATOM 1078 O O . ARG A 1 149 ? -8.847 -1.103 -10.137 1.00 26.27 149 ARG A O 1
ATOM 1086 N N . GLN A 1 150 ? -7.657 0.790 -9.950 1.00 19.51 150 GLN A N 1
ATOM 1087 C CA . GLN A 1 150 ? -8.139 1.337 -11.214 1.00 19.43 150 GLN A CA 1
ATOM 1088 C C . GLN A 1 150 ? -7.335 0.862 -12.419 1.00 19.45 150 GLN A C 1
ATOM 1089 O O . GLN A 1 150 ? -7.719 1.161 -13.553 1.00 19.51 150 GLN A O 1
ATOM 1090 N N . VAL A 1 151 ? -6.237 0.157 -12.204 1.00 13.29 151 VAL A N 1
ATOM 1091 C CA . VAL A 1 151 ? -5.350 -0.289 -13.272 1.00 13.13 151 VAL A CA 1
ATOM 1092 C C . VAL A 1 151 ? -5.758 -1.687 -13.736 1.00 13.19 151 VAL A C 1
ATOM 1093 O O . VAL A 1 151 ? -6.245 -2.508 -12.949 1.00 13.02 151 VAL A O 1
ATOM 1097 N N . ARG A 1 152 ? -5.547 -1.969 -15.027 1.00 12.80 152 ARG A N 1
ATOM 1098 C CA . ARG A 1 152 ? -5.788 -3.290 -15.603 1.00 12.74 152 ARG A CA 1
ATOM 1099 C C . ARG A 1 152 ? -4.526 -3.759 -16.331 1.00 12.64 152 ARG A C 1
ATOM 1100 O O . ARG A 1 152 ? -3.731 -2.943 -16.803 1.00 12.62 152 ARG A O 1
ATOM 1108 N N . PHE A 1 153 ? -4.336 -5.079 -16.410 1.00 12.67 153 PHE A N 1
ATOM 1109 C CA . PHE A 1 153 ? -3.028 -5.649 -16.720 1.00 12.48 153 PHE A CA 1
ATOM 1110 C C . PHE A 1 153 ? -3.091 -6.691 -17.834 1.00 12.48 153 PHE A C 1
ATOM 1111 O O . PHE A 1 153 ? -4.137 -7.280 -18.115 1.00 12.64 153 PHE A O 1
ATOM 1119 N N . CYS A 1 154 ? -1.929 -6.903 -18.466 1.00 15.48 154 CYS A N 1
ATOM 1120 C CA . CYS A 1 154 ? -1.674 -8.023 -19.378 1.00 15.31 154 CYS A CA 1
ATOM 1121 C C . CYS A 1 154 ? -0.416 -8.761 -18.935 1.00 14.62 154 CYS A C 1
ATOM 1122 O O . CYS A 1 154 ? 0.704 -8.363 -19.286 1.00 14.40 154 CYS A O 1
ATOM 1125 N N . PRO A 1 155 ? -0.543 -9.795 -18.107 1.00 14.51 155 PRO A N 1
ATOM 1126 C CA . PRO A 1 155 ? 0.649 -10.566 -17.740 1.00 13.75 155 PRO A CA 1
ATOM 1127 C C . PRO A 1 155 ? 1.274 -11.241 -18.955 1.00 13.51 155 PRO A C 1
ATOM 1128 O O . PRO A 1 155 ? 0.583 -11.820 -19.798 1.00 13.81 155 PRO A O 1
ATOM 1132 N N . THR A 1 156 ? 2.603 -11.232 -18.982 1.00 11.78 156 THR A N 1
ATOM 1133 C CA . THR A 1 156 ? 3.407 -11.723 -20.093 1.00 11.63 156 THR A CA 1
ATOM 1134 C C . THR A 1 156 ? 4.764 -12.123 -19.534 1.00 10.78 156 THR A C 1
ATOM 1135 O O . THR A 1 156 ? 5.308 -11.425 -18.674 1.00 10.44 156 THR A O 1
ATOM 1139 N N . GLY A 1 157 ? 5.313 -13.224 -20.041 1.00 12.11 157 GLY A N 1
ATOM 1140 C CA . GLY A 1 157 ? 6.608 -13.712 -19.606 1.00 11.74 157 GLY A CA 1
ATOM 1141 C C . GLY A 1 157 ? 6.490 -15.042 -18.893 1.00 11.45 157 GLY A C 1
ATOM 1142 O O . GLY A 1 157 ? 6.265 -15.086 -17.679 1.00 11.16 157 GLY A O 1
ATOM 1143 N N . GLY A 1 158 ? 6.614 -16.133 -19.642 1.00 13.50 158 GLY A N 1
ATOM 1144 C CA . GLY A 1 158 ? 6.423 -17.447 -19.071 1.00 13.44 158 GLY A CA 1
ATOM 1145 C C . GLY A 1 158 ? 4.981 -17.882 -18.929 1.00 13.72 158 GLY A C 1
ATOM 1146 O O . GLY A 1 158 ? 4.719 -18.868 -18.234 1.00 13.67 158 GLY A O 1
ATOM 1147 N N . ILE A 1 159 ? 4.027 -17.167 -19.537 1.00 12.91 159 ILE A N 1
ATOM 1148 C CA . ILE A 1 159 ? 2.644 -17.633 -19.520 1.00 13.11 159 ILE A CA 1
ATOM 1149 C C . ILE A 1 159 ? 2.529 -18.891 -20.371 1.00 13.29 159 ILE A C 1
ATOM 1150 O O . ILE A 1 159 ? 3.125 -18.993 -21.451 1.00 13.51 159 ILE A O 1
ATOM 1155 N N . THR A 1 160 ? 1.730 -19.841 -19.915 1.00 13.32 160 THR A N 1
ATOM 1156 C CA . THR A 1 160 ? 1.565 -21.123 -20.579 1.00 13.51 160 THR A CA 1
ATOM 1157 C C . THR A 1 160 ? 0.089 -21.349 -20.852 1.00 13.88 160 THR A C 1
ATOM 1158 O O . THR A 1 160 ? -0.767 -20.674 -20.271 1.00 14.01 160 THR A O 1
ATOM 1162 N N . PRO A 1 161 ? -0.246 -22.276 -21.751 1.00 16.83 161 PRO A N 1
ATOM 1163 C CA . PRO A 1 161 ? -1.665 -22.621 -21.924 1.00 17.29 161 PRO A CA 1
ATOM 1164 C C . PRO A 1 161 ? -2.321 -23.081 -20.633 1.00 17.12 161 PRO A C 1
ATOM 1165 O O . PRO A 1 161 ? -3.532 -22.895 -20.466 1.00 17.38 161 PRO A O 1
ATOM 1169 N N . THR A 1 162 ? -1.564 -23.718 -19.735 1.00 21.43 162 THR A N 1
ATOM 1170 C CA . THR A 1 162 ? -2.117 -24.154 -18.453 1.00 21.30 162 THR A CA 1
ATOM 1171 C C . THR A 1 162 ? -2.325 -22.982 -17.495 1.00 21.32 162 THR A C 1
ATOM 1172 O O . THR A 1 162 ? -3.308 -22.950 -16.745 1.00 21.59 162 THR A O 1
ATOM 1176 N N . SER A 1 163 ? -1.413 -22.014 -17.493 1.00 17.22 163 SER A N 1
ATOM 1177 C CA . SER A 1 163 ? -1.497 -20.925 -16.530 1.00 17.23 163 SER A CA 1
ATOM 1178 C C . SER A 1 163 ? -2.330 -19.746 -17.017 1.00 17.55 163 SER A C 1
ATOM 1179 O O . SER A 1 163 ? -2.827 -18.978 -16.187 1.00 17.74 163 SER A O 1
ATOM 1182 N N . ALA A 1 164 ? -2.513 -19.588 -18.328 1.00 15.16 164 ALA A N 1
ATOM 1183 C CA . ALA A 1 164 ? -3.258 -18.431 -18.827 1.00 15.55 164 ALA A CA 1
ATOM 1184 C C . ALA A 1 164 ? -4.664 -18.336 -18.244 1.00 15.92 164 ALA A C 1
ATOM 1185 O O . ALA A 1 164 ? -5.050 -17.237 -17.804 1.00 16.11 164 ALA A O 1
ATOM 1187 N N . PRO A 1 165 ? -5.484 -19.397 -18.230 1.00 24.73 165 PRO A N 1
ATOM 1188 C CA . PRO A 1 165 ? -6.806 -19.272 -17.591 1.00 24.92 165 PRO A CA 1
ATOM 1189 C C . PRO A 1 165 ? -6.740 -18.886 -16.130 1.00 24.79 165 PRO A C 1
ATOM 1190 O O . PRO A 1 165 ? -7.650 -18.203 -15.642 1.00 25.13 165 PRO A O 1
ATOM 1194 N N . LYS A 1 166 ? -5.708 -19.323 -15.407 1.00 28.81 166 LYS A N 1
ATOM 1195 C CA . LYS A 1 166 ? -5.564 -18.906 -14.020 1.00 28.78 166 LYS A CA 1
ATOM 1196 C C . LYS A 1 166 ? -5.405 -17.396 -13.923 1.00 28.98 166 LYS A C 1
ATOM 1197 O O . LYS A 1 166 ? -6.041 -16.752 -13.083 1.00 29.28 166 LYS A O 1
ATOM 1203 N N . TYR A 1 167 ? -4.570 -16.810 -14.783 1.00 13.51 167 TYR A N 1
ATOM 1204 C CA . TYR A 1 167 ? -4.438 -15.356 -14.799 1.00 13.62 167 TYR A CA 1
ATOM 1205 C C . TYR A 1 167 ? -5.724 -14.684 -15.268 1.00 14.06 167 TYR A C 1
ATOM 1206 O O . TYR A 1 167 ? -6.111 -13.633 -14.745 1.00 14.43 167 TYR A O 1
ATOM 1215 N N . LEU A 1 168 ? -6.399 -15.280 -16.251 1.00 15.06 168 LEU A N 1
ATOM 1216 C CA . LEU A 1 168 ? -7.558 -14.656 -16.877 1.00 15.43 168 LEU A CA 1
ATOM 1217 C C . LEU A 1 168 ? -8.803 -14.718 -16.006 1.00 15.70 168 LEU A C 1
ATOM 1218 O O . LEU A 1 168 ? -9.782 -14.031 -16.317 1.00 16.00 168 LEU A O 1
ATOM 1223 N N . GLU A 1 169 ? -8.791 -15.529 -14.942 1.00 28.23 169 GLU A N 1
ATOM 1224 C CA . GLU A 1 169 ? -9.853 -15.510 -13.941 1.00 28.46 169 GLU A CA 1
ATOM 1225 C C . GLU A 1 169 ? -9.857 -14.234 -13.114 1.00 28.64 169 GLU A C 1
ATOM 1226 O O . GLU A 1 169 ? -10.876 -13.907 -12.499 1.00 28.81 169 GLU A O 1
ATOM 1232 N N . ASN A 1 170 ? -8.742 -13.529 -13.053 1.00 13.94 170 ASN A N 1
ATOM 1233 C CA . ASN A 1 170 ? -8.670 -12.324 -12.235 1.00 14.16 170 ASN A CA 1
ATOM 1234 C C . ASN A 1 170 ? -9.302 -11.156 -12.988 1.00 14.42 170 ASN A C 1
ATOM 1235 O O . ASN A 1 170 ? -8.863 -10.843 -14.100 1.00 14.36 170 ASN A O 1
ATOM 1240 N N . PRO A 1 171 ? -10.312 -10.484 -12.423 1.00 15.57 171 PRO A N 1
ATOM 1241 C CA . PRO A 1 171 ? -10.985 -9.394 -13.157 1.00 15.73 171 PRO A CA 1
ATOM 1242 C C . PRO A 1 171 ? -10.098 -8.191 -13.448 1.00 15.82 171 PRO A C 1
ATOM 1243 O O . PRO A 1 171 ? -10.500 -7.332 -14.243 1.00 15.97 171 PRO A O 1
ATOM 1247 N N . SER A 1 172 ? -8.950 -8.054 -12.782 1.00 15.93 172 SER A N 1
ATOM 1248 C CA . SER A 1 172 ? -8.022 -6.978 -13.104 1.00 16.07 172 SER A CA 1
ATOM 1249 C C . SER A 1 172 ? -7.179 -7.266 -14.345 1.00 16.02 172 SER A C 1
ATOM 1250 O O . SER A 1 172 ? -6.419 -6.388 -14.775 1.00 16.22 172 SER A O 1
ATOM 1253 N N . ILE A 1 173 ? -7.286 -8.465 -14.920 1.00 13.03 173 ILE A N 1
ATOM 1254 C CA . ILE A 1 173 ? -6.482 -8.893 -16.064 1.00 12.89 173 ILE A CA 1
ATOM 1255 C C . ILE A 1 173 ? -7.375 -8.895 -17.300 1.00 13.08 173 ILE A C 1
ATOM 1256 O O . ILE A 1 173 ? -8.454 -9.496 -17.287 1.00 13.18 173 ILE A O 1
ATOM 1261 N N . LEU A 1 174 ? -6.938 -8.221 -18.365 1.00 13.40 174 LEU A N 1
ATOM 1262 C CA . LEU A 1 174 ? -7.739 -8.168 -19.585 1.00 13.56 174 LEU A CA 1
ATOM 1263 C C . LEU A 1 174 ? -7.345 -9.226 -20.608 1.00 13.63 174 LEU A C 1
ATOM 1264 O O . LEU A 1 174 ? -8.186 -9.628 -21.423 1.00 13.63 174 LEU A O 1
ATOM 1269 N N . CYS A 1 175 ? -6.083 -9.649 -20.600 1.00 12.18 175 CYS A N 1
ATOM 1270 C CA . CYS A 1 175 ? -5.543 -10.613 -21.555 1.00 11.93 175 CYS A CA 1
ATOM 1271 C C . CYS A 1 175 ? -4.167 -11.031 -21.043 1.00 11.55 175 CYS A C 1
ATOM 1272 O O . CYS A 1 175 ? -3.672 -10.500 -20.046 1.00 11.38 175 CYS A O 1
ATOM 1275 N N . VAL A 1 176 ? -3.554 -12.000 -21.724 1.00 10.97 176 VAL A N 1
ATOM 1276 C CA . VAL A 1 176 ? -2.183 -12.399 -21.428 1.00 10.60 176 VAL A CA 1
ATOM 1277 C C . VAL A 1 176 ? -1.365 -12.345 -22.710 1.00 10.55 176 VAL A C 1
ATOM 1278 O O . VAL A 1 176 ? -1.894 -12.439 -23.821 1.00 10.86 176 VAL A O 1
ATOM 1282 N N . GLY A 1 177 ? -0.057 -12.182 -22.544 1.00 10.20 177 GLY A N 1
ATOM 1283 C CA . GLY A 1 177 ? 0.894 -12.350 -23.633 1.00 10.19 177 GLY A CA 1
ATOM 1284 C C . GLY A 1 177 ? 1.460 -13.760 -23.602 1.00 10.28 177 GLY A C 1
ATOM 1285 O O . GLY A 1 177 ? 1.725 -14.307 -22.533 1.00 10.17 177 GLY A O 1
ATOM 1286 N N . GLY A 1 178 ? 1.627 -14.349 -24.774 1.00 11.96 178 GLY A N 1
ATOM 1287 C CA . GLY A 1 178 ? 2.116 -15.717 -24.844 1.00 11.63 178 GLY A CA 1
ATOM 1288 C C . GLY A 1 178 ? 2.996 -15.951 -26.049 1.00 11.85 178 GLY A C 1
ATOM 1289 O O . GLY A 1 178 ? 2.830 -15.317 -27.096 1.00 12.46 178 GLY A O 1
ATOM 1290 N N . SER A 1 179 ? 3.939 -16.888 -25.900 1.00 16.45 179 SER A N 1
ATOM 1291 C CA . SER A 1 179 ? 4.837 -17.284 -26.978 1.00 16.69 179 SER A CA 1
ATOM 1292 C C . SER A 1 179 ? 4.524 -18.652 -27.570 1.00 16.85 179 SER A C 1
ATOM 1293 O O . SER A 1 179 ? 5.123 -19.014 -28.591 1.00 17.24 179 SER A O 1
ATOM 1296 N N . TRP A 1 180 ? 3.633 -19.433 -26.950 1.00 14.42 180 TRP A N 1
ATOM 1297 C CA . TRP A 1 180 ? 3.457 -20.825 -27.355 1.00 14.49 180 TRP A CA 1
ATOM 1298 C C . TRP A 1 180 ? 2.724 -20.974 -28.682 1.00 15.01 180 TRP A C 1
ATOM 1299 O O . TRP A 1 180 ? 2.818 -22.037 -29.308 1.00 15.18 180 TRP A O 1
ATOM 1310 N N . VAL A 1 181 ? 1.962 -19.964 -29.108 1.00 12.83 181 VAL A N 1
ATOM 1311 C CA . VAL A 1 181 ? 1.204 -20.116 -30.349 1.00 13.32 181 VAL A CA 1
ATOM 1312 C C . VAL A 1 181 ? 2.132 -20.116 -31.558 1.00 13.51 181 VAL A C 1
ATOM 1313 O O . VAL A 1 181 ? 1.864 -20.799 -32.558 1.00 14.07 181 VAL A O 1
ATOM 1317 N N . VAL A 1 182 ? 3.212 -19.344 -31.504 1.00 14.96 182 VAL A N 1
ATOM 1318 C CA . VAL A 1 182 ? 4.208 -19.294 -32.572 1.00 15.39 182 VAL A CA 1
ATOM 1319 C C . VAL A 1 182 ? 5.583 -19.421 -31.925 1.00 15.12 182 VAL A C 1
ATOM 1320 O O . VAL A 1 182 ? 6.281 -18.411 -31.729 1.00 15.19 182 VAL A O 1
ATOM 1324 N N . PRO A 1 183 ? 6.005 -20.622 -31.563 1.00 17.68 183 PRO A N 1
ATOM 1325 C CA . PRO A 1 183 ? 7.309 -20.771 -30.905 1.00 17.39 183 PRO A CA 1
ATOM 1326 C C . PRO A 1 183 ? 8.451 -20.613 -31.899 1.00 17.93 183 PRO A C 1
ATOM 1327 O O . PRO A 1 183 ? 8.223 -20.284 -33.071 1.00 18.29 183 PRO A O 1
ATOM 1331 N N . ALA A 1 184 ? 9.680 -20.841 -31.447 1.00 27.88 184 ALA A N 1
ATOM 1332 C CA . ALA A 1 184 ? 10.828 -20.719 -32.332 1.00 28.42 184 ALA A CA 1
ATOM 1333 C C . ALA A 1 184 ? 10.811 -21.828 -33.377 1.00 28.66 184 ALA A C 1
ATOM 1334 O O . ALA A 1 184 ? 10.255 -22.907 -33.161 1.00 28.42 184 ALA A O 1
ATOM 1336 N N . GLY A 1 185 ? 11.411 -21.546 -34.528 1.00 23.84 185 GLY A N 1
ATOM 1337 C CA . GLY A 1 185 ? 11.528 -22.513 -35.603 1.00 24.13 185 GLY A CA 1
ATOM 1338 C C . GLY A 1 185 ? 10.638 -22.163 -36.784 1.00 24.53 185 GLY A C 1
ATOM 1339 O O . GLY A 1 185 ? 9.915 -21.166 -36.787 1.00 24.61 185 GLY A O 1
ATOM 1340 N N . LYS A 1 186 ? 10.710 -23.015 -37.802 1.00 37.46 186 LYS A N 1
ATOM 1341 C CA . LYS A 1 186 ? 9.932 -22.781 -39.009 1.00 38.06 186 LYS A CA 1
ATOM 1342 C C . LYS A 1 186 ? 8.442 -22.897 -38.699 1.00 37.77 186 LYS A C 1
ATOM 1343 O O . LYS A 1 186 ? 8.032 -23.775 -37.932 1.00 37.35 186 LYS A O 1
ATOM 1349 N N . PRO A 1 187 ? 7.617 -22.010 -39.250 1.00 29.64 187 PRO A N 1
ATOM 1350 C CA . PRO A 1 187 ? 6.187 -22.029 -38.924 1.00 29.48 187 PRO A CA 1
ATOM 1351 C C . PRO A 1 187 ? 5.506 -23.317 -39.363 1.00 29.44 187 PRO A C 1
ATOM 1355 N N . ASP A 1 188 ? 4.543 -23.734 -38.549 1.00 21.67 188 ASP A N 1
ATOM 1356 C CA . ASP A 1 188 ? 3.606 -24.811 -38.857 1.00 21.72 188 ASP A CA 1
ATOM 1357 C C . ASP A 1 188 ? 2.234 -24.142 -38.868 1.00 21.87 188 ASP A C 1
ATOM 1358 O O . ASP A 1 188 ? 1.628 -23.949 -37.808 1.00 21.41 188 ASP A O 1
ATOM 1363 N N . VAL A 1 189 ? 1.761 -23.751 -40.057 1.00 24.04 189 VAL A N 1
ATOM 1364 C CA . VAL A 1 189 ? 0.561 -22.919 -40.118 1.00 24.19 189 VAL A CA 1
ATOM 1365 C C . VAL A 1 189 ? -0.665 -23.666 -39.600 1.00 23.96 189 VAL A C 1
ATOM 1366 O O . VAL A 1 189 ? -1.550 -23.057 -38.985 1.00 23.74 189 VAL A O 1
ATOM 1370 N N . ALA A 1 190 ? -0.734 -24.987 -39.801 1.00 24.97 190 ALA A N 1
ATOM 1371 C CA . ALA A 1 190 ? -1.839 -25.756 -39.239 1.00 24.83 190 ALA A CA 1
ATOM 1372 C C . ALA A 1 190 ? -1.784 -25.758 -37.716 1.00 24.27 190 ALA A C 1
ATOM 1373 O O . ALA A 1 190 ? -2.814 -25.607 -37.050 1.00 24.18 190 ALA A O 1
ATOM 1375 N N . LYS A 1 191 ? -0.587 -25.918 -37.148 1.00 21.02 191 LYS A N 1
ATOM 1376 C CA . LYS A 1 191 ? -0.447 -25.876 -35.698 1.00 20.53 191 LYS A CA 1
ATOM 1377 C C . LYS A 1 191 ? -0.742 -24.484 -35.151 1.00 20.34 191 LYS A C 1
ATOM 1378 O O . LYS A 1 191 ? -1.342 -24.347 -34.077 1.00 19.96 191 LYS A O 1
ATOM 1384 N N . ILE A 1 192 ? -0.342 -23.442 -35.887 1.00 16.52 192 ILE A N 1
ATOM 1385 C CA . ILE A 1 192 ? -0.546 -22.075 -35.417 1.00 15.87 192 ILE A CA 1
ATOM 1386 C C . ILE A 1 192 ? -2.030 -21.729 -35.407 1.00 16.06 192 ILE A C 1
ATOM 1387 O O . ILE A 1 192 ? -2.543 -21.179 -34.427 1.00 15.66 192 ILE A O 1
ATOM 1392 N N . THR A 1 193 ? -2.745 -22.053 -36.490 1.00 19.44 193 THR A N 1
ATOM 1393 C CA . THR A 1 193 ? -4.170 -21.750 -36.531 1.00 19.66 193 THR A CA 1
ATOM 1394 C C . THR A 1 193 ? -4.913 -22.514 -35.445 1.00 19.38 193 THR A C 1
ATOM 1395 O O . THR A 1 193 ? -5.787 -21.957 -34.771 1.00 19.20 193 THR A O 1
ATOM 1399 N N . ALA A 1 194 ? -4.532 -23.774 -35.216 1.00 17.43 194 ALA A N 1
ATOM 1400 C CA . ALA A 1 194 ? -5.206 -24.578 -34.205 1.00 17.65 194 ALA A CA 1
ATOM 1401 C C . ALA A 1 194 ? -4.958 -24.035 -32.802 1.00 16.93 194 ALA A C 1
ATOM 1402 O O . ALA A 1 194 ? -5.887 -23.971 -31.987 1.00 16.96 194 ALA A O 1
ATOM 1404 N N . LEU A 1 195 ? -3.711 -23.653 -32.495 1.00 16.32 195 LEU A N 1
ATOM 1405 C CA . LEU A 1 195 ? -3.435 -23.054 -31.194 1.00 15.73 195 LEU A CA 1
ATOM 1406 C C . LEU A 1 195 ? -4.104 -21.691 -31.049 1.00 15.90 195 LEU A C 1
ATOM 1407 O O . LEU A 1 195 ? -4.566 -21.342 -29.954 1.00 15.67 195 LEU A O 1
ATOM 1412 N N . ALA A 1 196 ? -4.193 -20.926 -32.141 1.00 15.33 196 ALA A N 1
ATOM 1413 C CA . ALA A 1 196 ? -4.889 -19.647 -32.084 1.00 15.10 196 ALA A CA 1
ATOM 1414 C C . ALA A 1 196 ? -6.375 -19.839 -31.794 1.00 15.55 196 ALA A C 1
ATOM 1415 O O . ALA A 1 196 ? -6.963 -19.075 -31.019 1.00 15.31 196 ALA A O 1
ATOM 1417 N N . LYS A 1 197 ? -6.993 -20.872 -32.382 1.00 22.91 197 LYS A N 1
ATOM 1418 C CA . LYS A 1 197 ? -8.408 -21.123 -32.115 1.00 23.09 197 LYS A CA 1
ATOM 1419 C C . LYS A 1 197 ? -8.635 -21.547 -30.671 1.00 22.67 197 LYS A C 1
ATOM 1420 O O . LYS A 1 197 ? -9.640 -21.169 -30.058 1.00 22.77 197 LYS A O 1
ATOM 1426 N N . GLU A 1 198 ? -7.717 -22.332 -30.107 1.00 24.54 198 GLU A N 1
ATOM 1427 C CA . GLU A 1 198 ? -7.852 -22.707 -28.703 1.00 24.36 198 GLU A CA 1
ATOM 1428 C C . GLU A 1 198 ? -7.676 -21.496 -27.791 1.00 24.11 198 GLU A C 1
ATOM 1429 O O . GLU A 1 198 ? -8.431 -21.321 -26.828 1.00 23.96 198 GLU A O 1
ATOM 1435 N N . ALA A 1 199 ? -6.700 -20.636 -28.095 1.00 15.96 199 ALA A N 1
ATOM 1436 C CA . ALA A 1 199 ? -6.508 -19.424 -27.305 1.00 15.82 199 ALA A CA 1
ATOM 1437 C C . ALA A 1 199 ? -7.696 -18.476 -27.431 1.00 16.15 199 ALA A C 1
ATOM 1438 O O . ALA A 1 199 ? -8.040 -17.785 -26.466 1.00 16.14 199 ALA A O 1
ATOM 1440 N N . SER A 1 200 ? -8.341 -18.445 -28.600 1.00 21.84 200 SER A N 1
ATOM 1441 C CA . SER A 1 200 ? -9.473 -17.548 -28.798 1.00 22.29 200 SER A CA 1
ATOM 1442 C C . SER A 1 200 ? -10.644 -17.913 -27.901 1.00 22.30 200 SER A C 1
ATOM 1443 O O . SER A 1 200 ? -11.463 -17.047 -27.571 1.00 22.44 200 SER A O 1
ATOM 1446 N N . ALA A 1 201 ? -10.752 -19.181 -27.516 1.00 21.52 201 ALA A N 1
ATOM 1447 C CA . ALA A 1 201 ? -11.863 -19.660 -26.708 1.00 21.46 201 ALA A CA 1
ATOM 1448 C C . ALA A 1 201 ? -11.612 -19.555 -25.210 1.00 21.04 201 ALA A C 1
ATOM 1449 O O . ALA A 1 201 ? -12.495 -19.925 -24.427 1.00 21.04 201 ALA A O 1
ATOM 1451 N N . PHE A 1 202 ? -10.439 -19.075 -24.790 1.00 20.74 202 PHE A N 1
ATOM 1452 C CA . PHE A 1 202 ? -10.150 -18.945 -23.364 1.00 20.47 202 PHE A CA 1
ATOM 1453 C C . PHE A 1 202 ? -11.166 -18.033 -22.690 1.00 20.63 202 PHE A C 1
ATOM 1454 O O . PHE A 1 202 ? -11.442 -16.932 -23.173 1.00 20.89 202 PHE A O 1
ATOM 1462 N N . LYS A 1 203 ? -11.687 -18.479 -21.549 1.00 29.57 203 LYS A N 1
ATOM 1463 C CA . LYS A 1 203 ? -12.599 -17.661 -20.765 1.00 29.69 203 LYS A CA 1
ATOM 1464 C C . LYS A 1 203 ? -11.849 -16.507 -20.113 1.00 29.63 203 LYS A C 1
ATOM 1465 O O . LYS A 1 203 ? -10.689 -16.637 -19.716 1.00 29.45 203 LYS A O 1
ATOM 1471 N N . ARG A 1 204 ? -12.531 -15.368 -20.001 1.00 20.31 204 ARG A N 1
ATOM 1472 C CA . ARG A 1 204 ? -11.975 -14.162 -19.396 1.00 20.41 204 ARG A CA 1
ATOM 1473 C C . ARG A 1 204 ? -12.991 -13.597 -18.418 1.00 20.55 204 ARG A C 1
ATOM 1474 O O . ARG A 1 204 ? -14.126 -13.301 -18.807 1.00 20.79 204 ARG A O 1
ATOM 1482 N N . ALA A 1 205 ? -12.584 -13.437 -17.158 1.00 26.84 205 ALA A N 1
ATOM 1483 C CA . ALA A 1 205 ? -13.481 -12.831 -16.181 1.00 27.13 205 ALA A CA 1
ATOM 1484 C C . ALA A 1 205 ? -13.784 -11.381 -16.525 1.00 27.44 205 ALA A C 1
ATOM 1485 O O . ALA A 1 205 ? -14.868 -10.882 -16.207 1.00 27.69 205 ALA A O 1
ATOM 1487 N N . ALA A 1 206 ? -12.856 -10.696 -17.189 1.00 41.91 206 ALA A N 1
ATOM 1488 C CA . ALA A 1 206 ? -13.013 -9.269 -17.436 1.00 42.32 206 ALA A CA 1
ATOM 1489 C C . ALA A 1 206 ? -13.811 -8.951 -18.699 1.00 42.74 206 ALA A C 1
ATOM 1490 O O . ALA A 1 206 ? -14.603 -8.004 -18.699 1.00 43.08 206 ALA A O 1
ATOM 1492 N N . VAL A 1 207 ? -13.631 -9.711 -19.774 1.00 69.19 207 VAL A N 1
ATOM 1493 C CA . VAL A 1 207 ? -14.089 -9.295 -21.099 1.00 69.74 207 VAL A CA 1
ATOM 1494 C C . VAL A 1 207 ? -15.390 -9.978 -21.497 1.00 70.16 207 VAL A C 1
ATOM 1495 O O . VAL A 1 207 ? -16.338 -9.313 -21.917 1.00 70.51 207 VAL A O 1
ATOM 1499 N N . ALA A 1 208 ? -15.450 -11.304 -21.375 1.00 79.26 208 ALA A N 1
ATOM 1500 C CA . ALA A 1 208 ? -16.586 -12.102 -21.849 1.00 79.46 208 ALA A CA 1
ATOM 1501 C C . ALA A 1 208 ? -16.811 -11.908 -23.350 1.00 79.77 208 ALA A C 1
ATOM 1502 O O . ALA A 1 208 ? -17.517 -10.994 -23.777 1.00 80.13 208 ALA A O 1
ATOM 1504 N N . MET B 1 1 ? 41.753 4.949 -20.924 1.00 72.97 1 MET B N 1
ATOM 1505 C CA . MET B 1 1 ? 42.000 3.579 -20.491 1.00 73.11 1 MET B CA 1
ATOM 1506 C C . MET B 1 1 ? 40.865 2.653 -20.924 1.00 72.80 1 MET B C 1
ATOM 1507 O O . MET B 1 1 ? 40.095 2.983 -21.825 1.00 72.80 1 MET B O 1
ATOM 1512 N N . ARG B 1 2 ? 40.775 1.490 -20.284 1.00 39.89 2 ARG B N 1
ATOM 1513 C CA . ARG B 1 2 ? 39.814 0.473 -20.693 1.00 39.70 2 ARG B CA 1
ATOM 1514 C C . ARG B 1 2 ? 38.375 0.915 -20.449 1.00 39.05 2 ARG B C 1
ATOM 1515 O O . ARG B 1 2 ? 38.061 1.539 -19.433 1.00 38.69 2 ARG B O 1
ATOM 1523 N N . ASP B 1 3 ? 37.498 0.573 -21.390 1.00 24.37 3 ASP B N 1
ATOM 1524 C CA . ASP B 1 3 ? 36.063 0.688 -21.179 1.00 23.98 3 ASP B CA 1
ATOM 1525 C C . ASP B 1 3 ? 35.562 -0.518 -20.383 1.00 23.91 3 ASP B C 1
ATOM 1526 O O . ASP B 1 3 ? 36.280 -1.503 -20.178 1.00 24.11 3 ASP B O 1
ATOM 1531 N N . ILE B 1 4 ? 34.318 -0.421 -19.906 1.00 15.10 4 ILE B N 1
ATOM 1532 C CA . ILE B 1 4 ? 33.810 -1.436 -18.990 1.00 14.58 4 ILE B CA 1
ATOM 1533 C C . ILE B 1 4 ? 33.704 -2.801 -19.667 1.00 14.98 4 ILE B C 1
ATOM 1534 O O . ILE B 1 4 ? 33.876 -3.837 -19.013 1.00 15.09 4 ILE B O 1
ATOM 1539 N N . ASP B 1 5 ? 33.453 -2.837 -20.979 1.00 15.35 5 ASP B N 1
ATOM 1540 C CA . ASP B 1 5 ? 33.429 -4.121 -21.671 1.00 15.67 5 ASP B CA 1
ATOM 1541 C C . ASP B 1 5 ? 34.782 -4.817 -21.571 1.00 16.10 5 ASP B C 1
ATOM 1542 O O . ASP B 1 5 ? 34.849 -6.024 -21.301 1.00 16.14 5 ASP B O 1
ATOM 1547 N N . SER B 1 6 ? 35.874 -4.060 -21.726 1.00 21.06 6 SER B N 1
ATOM 1548 C CA . SER B 1 6 ? 37.201 -4.658 -21.627 1.00 21.32 6 SER B CA 1
ATOM 1549 C C . SER B 1 6 ? 37.491 -5.136 -20.210 1.00 21.27 6 SER B C 1
ATOM 1550 O O . SER B 1 6 ? 38.106 -6.193 -20.022 1.00 21.34 6 SER B O 1
ATOM 1553 N N . VAL B 1 7 ? 37.034 -4.387 -19.202 1.00 18.41 7 VAL B N 1
ATOM 1554 C CA . VAL B 1 7 ? 37.251 -4.795 -17.815 1.00 18.30 7 VAL B CA 1
ATOM 1555 C C . VAL B 1 7 ? 36.547 -6.114 -17.536 1.00 18.11 7 VAL B C 1
ATOM 1556 O O . VAL B 1 7 ? 37.108 -7.013 -16.900 1.00 18.13 7 VAL B O 1
ATOM 1560 N N . MET B 1 8 ? 35.312 -6.254 -18.026 1.00 17.33 8 MET B N 1
ATOM 1561 C CA . MET B 1 8 ? 34.517 -7.446 -17.743 1.00 17.35 8 MET B CA 1
ATOM 1562 C C . MET B 1 8 ? 35.130 -8.697 -18.352 1.00 17.45 8 MET B C 1
ATOM 1563 O O . MET B 1 8 ? 34.986 -9.789 -17.790 1.00 17.28 8 MET B O 1
ATOM 1568 N N . ARG B 1 9 ? 35.810 -8.564 -19.492 1.00 19.77 9 ARG B N 1
ATOM 1569 C CA . ARG B 1 9 ? 36.382 -9.725 -20.163 1.00 19.79 9 ARG B CA 1
ATOM 1570 C C . ARG B 1 9 ? 37.685 -10.198 -19.532 1.00 19.88 9 ARG B C 1
ATOM 1571 O O . ARG B 1 9 ? 38.145 -11.298 -19.858 1.00 19.95 9 ARG B O 1
ATOM 1579 N N . LEU B 1 10 ? 38.281 -9.417 -18.629 1.00 19.76 10 LEU B N 1
ATOM 1580 C CA . LEU B 1 10 ? 39.615 -9.755 -18.138 1.00 19.85 10 LEU B CA 1
ATOM 1581 C C . LEU B 1 10 ? 39.621 -11.041 -17.314 1.00 19.79 10 LEU B C 1
ATOM 1582 O O . LEU B 1 10 ? 40.553 -11.847 -17.436 1.00 19.65 10 LEU B O 1
ATOM 1587 N N . ALA B 1 11 ? 38.608 -11.251 -16.471 1.00 22.82 11 ALA B N 1
ATOM 1588 C CA . ALA B 1 11 ? 38.576 -12.401 -15.572 1.00 22.56 11 ALA B CA 1
ATOM 1589 C C . ALA B 1 11 ? 37.160 -12.947 -15.454 1.00 22.21 11 ALA B C 1
ATOM 1590 O O . ALA B 1 11 ? 36.188 -12.192 -15.587 1.00 22.13 11 ALA B O 1
ATOM 1592 N N . PRO B 1 12 ? 37.013 -14.263 -15.240 1.00 19.55 12 PRO B N 1
ATOM 1593 C CA . PRO B 1 12 ? 35.666 -14.845 -15.066 1.00 19.03 12 PRO B CA 1
ATOM 1594 C C . PRO B 1 12 ? 34.892 -14.302 -13.877 1.00 18.71 12 PRO B C 1
ATOM 1595 O O . PRO B 1 12 ? 33.656 -14.263 -13.917 1.00 18.49 12 PRO B O 1
ATOM 1599 N N . VAL B 1 13 ? 35.578 -13.931 -12.800 1.00 15.03 13 VAL B N 1
ATOM 1600 C CA . VAL B 1 13 ? 34.944 -13.541 -11.546 1.00 14.76 13 VAL B CA 1
ATOM 1601 C C . VAL B 1 13 ? 35.516 -12.197 -11.133 1.00 15.07 13 VAL B C 1
ATOM 1602 O O . VAL B 1 13 ? 36.741 -12.024 -11.117 1.00 15.35 13 VAL B O 1
ATOM 1606 N N . MET B 1 14 ? 34.637 -11.248 -10.796 1.00 23.00 14 MET B N 1
ATOM 1607 C CA . MET B 1 14 ? 35.088 -9.994 -10.215 1.00 23.15 14 MET B CA 1
ATOM 1608 C C . MET B 1 14 ? 34.829 -10.051 -8.717 1.00 23.11 14 MET B C 1
ATOM 1609 O O . MET B 1 14 ? 33.662 -10.000 -8.302 1.00 22.79 14 MET B O 1
ATOM 1614 N N . PRO B 1 15 ? 35.855 -10.161 -7.873 1.00 17.38 15 PRO B N 1
ATOM 1615 C CA . PRO B 1 15 ? 35.607 -10.191 -6.427 1.00 17.19 15 PRO B CA 1
ATOM 1616 C C . PRO B 1 15 ? 34.979 -8.893 -5.940 1.00 17.26 15 PRO B C 1
ATOM 1617 O O . PRO B 1 15 ? 35.402 -7.795 -6.313 1.00 17.56 15 PRO B O 1
ATOM 1621 N N . VAL B 1 16 ? 34.009 -9.029 -5.044 1.00 17.41 16 VAL B N 1
ATOM 1622 C CA . VAL B 1 16 ? 33.336 -7.894 -4.424 1.00 17.15 16 VAL B CA 1
ATOM 1623 C C . VAL B 1 16 ? 33.896 -7.784 -3.015 1.00 17.34 16 VAL B C 1
ATOM 1624 O O . VAL B 1 16 ? 33.611 -8.627 -2.158 1.00 17.29 16 VAL B O 1
ATOM 1628 N N . LEU B 1 17 ? 34.729 -6.771 -2.784 1.00 13.87 17 LEU B N 1
ATOM 1629 C CA . LEU B 1 17 ? 35.511 -6.666 -1.557 1.00 14.38 17 LEU B CA 1
ATOM 1630 C C . LEU B 1 17 ? 34.859 -5.698 -0.578 1.00 14.19 17 LEU B C 1
ATOM 1631 O O . LEU B 1 17 ? 34.526 -4.567 -0.943 1.00 14.02 17 LEU B O 1
ATOM 1636 N N . VAL B 1 18 ? 34.714 -6.131 0.672 1.00 14.71 18 VAL B N 1
ATOM 1637 C CA . VAL B 1 18 ? 34.285 -5.262 1.760 1.00 14.54 18 VAL B CA 1
ATOM 1638 C C . VAL B 1 18 ? 35.427 -5.228 2.764 1.00 14.99 18 VAL B C 1
ATOM 1639 O O . VAL B 1 18 ? 35.658 -6.205 3.487 1.00 15.23 18 VAL B O 1
ATOM 1643 N N . ILE B 1 19 ? 36.159 -4.118 2.790 1.00 17.87 19 ILE B N 1
ATOM 1644 C CA . ILE B 1 19 ? 37.371 -4.004 3.595 1.00 18.08 19 ILE B CA 1
ATOM 1645 C C . ILE B 1 19 ? 36.982 -3.376 4.931 1.00 18.01 19 ILE B C 1
ATOM 1646 O O . ILE B 1 19 ? 36.753 -2.168 5.022 1.00 17.83 19 ILE B O 1
ATOM 1651 N N . GLU B 1 20 ? 36.887 -4.204 5.969 1.00 34.87 20 GLU B N 1
ATOM 1652 C CA . GLU B 1 20 ? 36.610 -3.707 7.310 1.00 34.95 20 GLU B CA 1
ATOM 1653 C C . GLU B 1 20 ? 37.861 -3.258 8.059 1.00 35.04 20 GLU B C 1
ATOM 1654 O O . GLU B 1 20 ? 37.742 -2.536 9.056 1.00 35.07 20 GLU B O 1
ATOM 1660 N N . ASP B 1 21 ? 39.047 -3.641 7.591 1.00 28.61 21 ASP B N 1
ATOM 1661 C CA . ASP B 1 21 ? 40.310 -3.311 8.245 1.00 28.70 21 ASP B CA 1
ATOM 1662 C C . ASP B 1 21 ? 41.298 -2.928 7.155 1.00 28.80 21 ASP B C 1
ATOM 1663 O O . ASP B 1 21 ? 41.577 -3.734 6.265 1.00 28.95 21 ASP B O 1
ATOM 1668 N N . ILE B 1 22 ? 41.843 -1.710 7.237 1.00 22.40 22 ILE B N 1
ATOM 1669 C CA . ILE B 1 22 ? 42.705 -1.201 6.171 1.00 22.47 22 ILE B CA 1
ATOM 1670 C C . ILE B 1 22 ? 43.939 -2.080 5.989 1.00 22.78 22 ILE B C 1
ATOM 1671 O O . ILE B 1 22 ? 44.505 -2.149 4.892 1.00 22.86 22 ILE B O 1
ATOM 1676 N N . ALA B 1 23 ? 44.369 -2.775 7.041 1.00 23.39 23 ALA B N 1
ATOM 1677 C CA . ALA B 1 23 ? 45.530 -3.651 6.925 1.00 23.49 23 ALA B CA 1
ATOM 1678 C C . ALA B 1 23 ? 45.249 -4.883 6.072 1.00 23.36 23 ALA B C 1
ATOM 1679 O O . ALA B 1 23 ? 46.195 -5.559 5.649 1.00 23.57 23 ALA B O 1
ATOM 1681 N N . ASP B 1 24 ? 43.979 -5.209 5.835 1.00 26.66 24 ASP B N 1
ATOM 1682 C CA . ASP B 1 24 ? 43.654 -6.348 4.983 1.00 26.63 24 ASP B CA 1
ATOM 1683 C C . ASP B 1 24 ? 43.787 -6.049 3.493 1.00 26.58 24 ASP B C 1
ATOM 1684 O O . ASP B 1 24 ? 43.853 -6.994 2.698 1.00 26.66 24 ASP B O 1
ATOM 1689 N N . ALA B 1 25 ? 43.857 -4.772 3.101 1.00 19.87 25 ALA B N 1
ATOM 1690 C CA . ALA B 1 25 ? 43.715 -4.415 1.688 1.00 19.57 25 ALA B CA 1
ATOM 1691 C C . ALA B 1 25 ? 44.847 -4.984 0.837 1.00 20.19 25 ALA B C 1
ATOM 1692 O O . ALA B 1 25 ? 44.599 -5.660 -0.170 1.00 19.88 25 ALA B O 1
ATOM 1694 N N . LYS B 1 26 ? 46.097 -4.685 1.205 1.00 24.95 26 LYS B N 1
ATOM 1695 C CA . LYS B 1 26 ? 47.235 -5.177 0.429 1.00 25.14 26 LYS B CA 1
ATOM 1696 C C . LYS B 1 26 ? 47.314 -6.699 0.377 1.00 25.00 26 LYS B C 1
ATOM 1697 O O . LYS B 1 26 ? 47.480 -7.241 -0.728 1.00 25.08 26 LYS B O 1
ATOM 1703 N N . PRO B 1 27 ? 47.217 -7.445 1.491 1.00 24.14 27 PRO B N 1
ATOM 1704 C CA . PRO B 1 27 ? 47.245 -8.915 1.370 1.00 24.14 27 PRO B CA 1
ATOM 1705 C C . PRO B 1 27 ? 46.136 -9.468 0.497 1.00 24.00 27 PRO B C 1
ATOM 1706 O O . PRO B 1 27 ? 46.348 -10.447 -0.229 1.00 24.13 27 PRO B O 1
ATOM 1710 N N . ILE B 1 28 ? 44.956 -8.848 0.528 1.00 20.28 28 ILE B N 1
ATOM 1711 C CA . ILE B 1 28 ? 43.859 -9.344 -0.292 1.00 19.47 28 ILE B CA 1
ATOM 1712 C C . ILE B 1 28 ? 44.133 -9.082 -1.765 1.00 19.48 28 ILE B C 1
ATOM 1713 O O . ILE B 1 28 ? 43.934 -9.960 -2.611 1.00 19.34 28 ILE B O 1
ATOM 1718 N N . ALA B 1 29 ? 44.606 -7.878 -2.097 1.00 19.71 29 ALA B N 1
ATOM 1719 C CA . ALA B 1 29 ? 44.887 -7.573 -3.496 1.00 19.79 29 ALA B CA 1
ATOM 1720 C C . ALA B 1 29 ? 46.015 -8.443 -4.033 1.00 20.59 29 ALA B C 1
ATOM 1721 O O . ALA B 1 29 ? 45.948 -8.924 -5.170 1.00 20.52 29 ALA B O 1
ATOM 1723 N N . GLU B 1 30 ? 47.047 -8.682 -3.220 1.00 23.10 30 GLU B N 1
ATOM 1724 C CA . GLU B 1 30 ? 48.157 -9.513 -3.673 1.00 23.26 30 GLU B CA 1
ATOM 1725 C C . GLU B 1 30 ? 47.712 -10.956 -3.875 1.00 23.15 30 GLU B C 1
ATOM 1726 O O . GLU B 1 30 ? 48.103 -11.600 -4.853 1.00 23.23 30 GLU B O 1
ATOM 1732 N N . ALA B 1 31 ? 46.878 -11.475 -2.971 1.00 21.55 31 ALA B N 1
ATOM 1733 C CA . ALA B 1 31 ? 46.484 -12.875 -3.075 1.00 21.46 31 ALA B CA 1
ATOM 1734 C C . ALA B 1 31 ? 45.549 -13.091 -4.254 1.00 20.75 31 ALA B C 1
ATOM 1735 O O . ALA B 1 31 ? 45.676 -14.084 -4.981 1.00 20.98 31 ALA B O 1
ATOM 1737 N N . LEU B 1 32 ? 44.629 -12.150 -4.485 1.00 19.94 32 LEU B N 1
ATOM 1738 C CA . LEU B 1 32 ? 43.742 -12.261 -5.636 1.00 19.30 32 LEU B CA 1
ATOM 1739 C C . LEU B 1 32 ? 44.518 -12.166 -6.942 1.00 19.79 32 LEU B C 1
ATOM 1740 O O . LEU B 1 32 ? 44.287 -12.957 -7.863 1.00 19.75 32 LEU B O 1
ATOM 1745 N N . VAL B 1 33 ? 45.449 -11.213 -7.035 1.00 20.38 33 VAL B N 1
ATOM 1746 C CA . VAL B 1 33 ? 46.271 -11.102 -8.239 1.00 20.97 33 VAL B CA 1
ATOM 1747 C C . VAL B 1 33 ? 47.140 -12.343 -8.411 1.00 21.78 33 VAL B C 1
ATOM 1748 O O . VAL B 1 33 ? 47.364 -12.804 -9.537 1.00 22.05 33 VAL B O 1
ATOM 1752 N N . ALA B 1 34 ? 47.599 -12.937 -7.305 1.00 23.06 34 ALA B N 1
ATOM 1753 C CA . ALA B 1 34 ? 48.398 -14.154 -7.401 1.00 23.89 34 ALA B CA 1
ATOM 1754 C C . ALA B 1 34 ? 47.588 -15.308 -7.970 1.00 23.51 34 ALA B C 1
ATOM 1755 O O . ALA B 1 34 ? 48.151 -16.209 -8.603 1.00 24.16 34 ALA B O 1
ATOM 1757 N N . GLY B 1 35 ? 46.275 -15.302 -7.749 1.00 25.44 35 GLY B N 1
ATOM 1758 C CA . GLY B 1 35 ? 45.352 -16.284 -8.269 1.00 25.25 35 GLY B CA 1
ATOM 1759 C C . GLY B 1 35 ? 44.763 -15.988 -9.628 1.00 25.25 35 GLY B C 1
ATOM 1760 O O . GLY B 1 35 ? 43.922 -16.757 -10.106 1.00 25.06 35 GLY B O 1
ATOM 1761 N N . GLY B 1 36 ? 45.169 -14.898 -10.271 1.00 20.86 36 GLY B N 1
ATOM 1762 C CA . GLY B 1 36 ? 44.650 -14.555 -11.577 1.00 20.92 36 GLY B CA 1
ATOM 1763 C C . GLY B 1 36 ? 43.359 -13.765 -11.602 1.00 20.86 36 GLY B C 1
ATOM 1764 O O . GLY B 1 36 ? 42.806 -13.557 -12.687 1.00 20.89 36 GLY B O 1
ATOM 1765 N N . LEU B 1 37 ? 42.842 -13.339 -10.453 1.00 19.90 37 LEU B N 1
ATOM 1766 C CA . LEU B 1 37 ? 41.681 -12.448 -10.410 1.00 19.64 37 LEU B CA 1
ATOM 1767 C C . LEU B 1 37 ? 42.209 -11.027 -10.244 1.00 19.99 37 LEU B C 1
ATOM 1768 O O . LEU B 1 37 ? 42.355 -10.524 -9.130 1.00 19.99 37 LEU B O 1
ATOM 1773 N N . ASN B 1 38 ? 42.527 -10.388 -11.373 1.00 24.65 38 ASN B N 1
ATOM 1774 C CA . ASN B 1 38 ? 43.160 -9.074 -11.360 1.00 25.07 38 ASN B CA 1
ATOM 1775 C C . ASN B 1 38 ? 42.178 -7.924 -11.165 1.00 24.83 38 ASN B C 1
ATOM 1776 O O . ASN B 1 38 ? 42.607 -6.827 -10.795 1.00 24.77 38 ASN B O 1
ATOM 1781 N N . VAL B 1 39 ? 40.888 -8.140 -11.409 1.00 17.15 39 VAL B N 1
ATOM 1782 C CA . VAL B 1 39 ? 39.890 -7.074 -11.350 1.00 16.52 39 VAL B CA 1
ATOM 1783 C C . VAL B 1 39 ? 39.282 -7.043 -9.953 1.00 16.09 39 VAL B C 1
ATOM 1784 O O . VAL B 1 39 ? 38.620 -7.998 -9.535 1.00 15.70 39 VAL B O 1
ATOM 1788 N N . LEU B 1 40 ? 39.471 -5.931 -9.247 1.00 18.10 40 LEU B N 1
ATOM 1789 C CA . LEU B 1 40 ? 39.119 -5.818 -7.836 1.00 18.03 40 LEU B CA 1
ATOM 1790 C C . LEU B 1 40 ? 38.097 -4.704 -7.654 1.00 17.75 40 LEU B C 1
ATOM 1791 O O . LEU B 1 40 ? 38.386 -3.540 -7.950 1.00 17.74 40 LEU B O 1
ATOM 1796 N N . GLU B 1 41 ? 36.921 -5.053 -7.140 1.00 19.88 41 GLU B N 1
ATOM 1797 C CA . GLU B 1 41 ? 35.891 -4.074 -6.817 1.00 19.58 41 GLU B CA 1
ATOM 1798 C C . GLU B 1 41 ? 35.913 -3.822 -5.312 1.00 19.48 41 GLU B C 1
ATOM 1799 O O . GLU B 1 41 ? 35.547 -4.700 -4.525 1.00 19.55 41 GLU B O 1
ATOM 1805 N N . VAL B 1 42 ? 36.356 -2.636 -4.912 1.00 14.73 42 VAL B N 1
ATOM 1806 C CA . VAL B 1 42 ? 36.352 -2.229 -3.513 1.00 14.85 42 VAL B CA 1
ATOM 1807 C C . VAL B 1 42 ? 35.082 -1.428 -3.275 1.00 14.33 42 VAL B C 1
ATOM 1808 O O . VAL B 1 42 ? 34.958 -0.294 -3.752 1.00 14.41 42 VAL B O 1
ATOM 1812 N N . THR B 1 43 ? 34.136 -2.015 -2.546 1.00 16.50 43 THR B N 1
ATOM 1813 C CA . THR B 1 43 ? 32.873 -1.340 -2.293 1.00 15.98 43 THR B CA 1
ATOM 1814 C C . THR B 1 43 ? 33.071 -0.142 -1.374 1.00 15.90 43 THR B C 1
ATOM 1815 O O . THR B 1 43 ? 33.772 -0.220 -0.361 1.00 16.22 43 THR B O 1
ATOM 1819 N N . LEU B 1 44 ? 32.415 0.966 -1.712 1.00 16.13 44 LEU B N 1
ATOM 1820 C CA . LEU B 1 44 ? 32.440 2.156 -0.867 1.00 16.07 44 LEU B CA 1
ATOM 1821 C C . LEU B 1 44 ? 31.383 2.016 0.233 1.00 15.88 44 LEU B C 1
ATOM 1822 O O . LEU B 1 44 ? 30.424 2.784 0.338 1.00 15.54 44 LEU B O 1
ATOM 1827 N N . ARG B 1 45 ? 31.566 0.975 1.046 1.00 19.09 45 ARG B N 1
ATOM 1828 C CA . ARG B 1 45 ? 30.659 0.647 2.134 1.00 19.03 45 ARG B CA 1
ATOM 1829 C C . ARG B 1 45 ? 31.293 0.785 3.511 1.00 19.43 45 ARG B C 1
ATOM 1830 O O . ARG B 1 45 ? 30.609 0.541 4.511 1.00 19.38 45 ARG B O 1
ATOM 1838 N N . THR B 1 46 ? 32.578 1.132 3.593 1.00 17.89 46 THR B N 1
ATOM 1839 C CA . THR B 1 46 ? 33.310 1.222 4.851 1.00 18.23 46 THR B CA 1
ATOM 1840 C C . THR B 1 46 ? 34.144 2.493 4.860 1.00 18.30 46 THR B C 1
ATOM 1841 O O . THR B 1 46 ? 34.510 3.003 3.794 1.00 18.35 46 THR B O 1
ATOM 1845 N N . PRO B 1 47 ? 34.436 3.042 6.046 1.00 25.60 47 PRO B N 1
ATOM 1846 C CA . PRO B 1 47 ? 35.177 4.317 6.105 1.00 25.68 47 PRO B CA 1
ATOM 1847 C C . PRO B 1 47 ? 36.544 4.277 5.442 1.00 25.94 47 PRO B C 1
ATOM 1848 O O . PRO B 1 47 ? 36.977 5.288 4.872 1.00 26.03 47 PRO B O 1
ATOM 1852 N N . CYS B 1 48 ? 37.231 3.145 5.486 1.00 26.31 48 CYS B N 1
ATOM 1853 C CA . CYS B 1 48 ? 38.585 3.032 4.960 1.00 26.63 48 CYS B CA 1
ATOM 1854 C C . CYS B 1 48 ? 38.617 2.649 3.484 1.00 26.62 48 CYS B C 1
ATOM 1855 O O . CYS B 1 48 ? 39.702 2.381 2.955 1.00 26.84 48 CYS B O 1
ATOM 1858 N N . ALA B 1 49 ? 37.458 2.603 2.818 1.00 17.03 49 ALA B N 1
ATOM 1859 C CA . ALA B 1 49 ? 37.398 2.054 1.463 1.00 16.66 49 ALA B CA 1
ATOM 1860 C C . ALA B 1 49 ? 38.272 2.843 0.498 1.00 17.17 49 ALA B C 1
ATOM 1861 O O . ALA B 1 49 ? 39.025 2.256 -0.288 1.00 17.36 49 ALA B O 1
ATOM 1863 N N . LEU B 1 50 ? 38.200 4.177 0.548 1.00 19.16 50 LEU B N 1
ATOM 1864 C CA . LEU B 1 50 ? 38.985 4.971 -0.392 1.00 19.33 50 LEU B CA 1
ATOM 1865 C C . LEU B 1 50 ? 40.480 4.820 -0.131 1.00 19.67 50 LEU B C 1
ATOM 1866 O O . LEU B 1 50 ? 41.282 4.809 -1.074 1.00 19.89 50 LEU B O 1
ATOM 1871 N N . GLU B 1 51 ? 40.877 4.684 1.136 1.00 28.03 51 GLU B N 1
ATOM 1872 C CA . GLU B 1 51 ? 42.279 4.416 1.430 1.00 28.43 51 GLU B CA 1
ATOM 1873 C C . GLU B 1 51 ? 42.681 3.023 0.964 1.00 28.45 51 GLU B C 1
ATOM 1874 O O . GLU B 1 51 ? 43.811 2.817 0.504 1.00 28.60 51 GLU B O 1
ATOM 1880 N N . ALA B 1 52 ? 41.764 2.056 1.074 1.00 19.65 52 ALA B N 1
ATOM 1881 C CA . ALA B 1 52 ? 42.038 0.711 0.585 1.00 19.82 52 ALA B CA 1
ATOM 1882 C C . ALA B 1 52 ? 42.259 0.702 -0.918 1.00 19.92 52 ALA B C 1
ATOM 1883 O O . ALA B 1 52 ? 43.087 -0.071 -1.419 1.00 20.00 52 ALA B O 1
ATOM 1885 N N . ILE B 1 53 ? 41.547 1.568 -1.646 1.00 18.57 53 ILE B N 1
ATOM 1886 C CA . ILE B 1 53 ? 41.766 1.702 -3.083 1.00 18.63 53 ILE B CA 1
ATOM 1887 C C . ILE B 1 53 ? 43.171 2.221 -3.366 1.00 19.64 53 ILE B C 1
ATOM 1888 O O . ILE B 1 53 ? 43.871 1.706 -4.246 1.00 19.95 53 ILE B O 1
ATOM 1893 N N . LYS B 1 54 ? 43.622 3.222 -2.601 1.00 24.59 54 LYS B N 1
ATOM 1894 C CA . LYS B 1 54 ? 44.958 3.764 -2.826 1.00 24.88 54 LYS B CA 1
ATOM 1895 C C . LYS B 1 54 ? 46.035 2.728 -2.529 1.00 25.07 54 LYS B C 1
ATOM 1896 O O . LYS B 1 54 ? 47.080 2.715 -3.186 1.00 25.34 54 LYS B O 1
ATOM 1902 N N . ILE B 1 55 ? 45.786 1.830 -1.577 1.00 23.05 55 ILE B N 1
ATOM 1903 C CA . ILE B 1 55 ? 46.760 0.782 -1.281 1.00 23.25 55 ILE B CA 1
ATOM 1904 C C . ILE B 1 55 ? 46.766 -0.273 -2.386 1.00 23.27 55 ILE B C 1
ATOM 1905 O O . ILE B 1 55 ? 47.825 -0.636 -2.911 1.00 23.49 55 ILE B O 1
ATOM 1910 N N . MET B 1 56 ? 45.584 -0.767 -2.768 1.00 21.06 56 MET B N 1
ATOM 1911 C CA . MET B 1 56 ? 45.519 -1.818 -3.779 1.00 21.15 56 MET B CA 1
ATOM 1912 C C . MET B 1 56 ? 45.977 -1.323 -5.144 1.00 21.20 56 MET B C 1
ATOM 1913 O O . MET B 1 56 ? 46.488 -2.110 -5.949 1.00 21.39 56 MET B O 1
ATOM 1918 N N . LYS B 1 57 ? 45.812 -0.027 -5.414 1.00 31.93 57 LYS B N 1
ATOM 1919 C CA . LYS B 1 57 ? 46.177 0.526 -6.712 1.00 32.19 57 LYS B CA 1
ATOM 1920 C C . LYS B 1 57 ? 47.656 0.310 -7.016 1.00 32.40 57 LYS B C 1
ATOM 1921 O O . LYS B 1 57 ? 48.046 0.226 -8.186 1.00 32.69 57 LYS B O 1
ATOM 1927 N N . GLU B 1 58 ? 48.486 0.205 -5.981 1.00 33.00 58 GLU B N 1
ATOM 1928 C CA . GLU B 1 58 ? 49.926 0.057 -6.134 1.00 34.00 58 GLU B CA 1
ATOM 1929 C C . GLU B 1 58 ? 50.389 -1.394 -6.202 1.00 34.13 58 GLU B C 1
ATOM 1930 O O . GLU B 1 58 ? 51.596 -1.633 -6.313 1.00 35.12 58 GLU B O 1
ATOM 1936 N N . VAL B 1 59 ? 49.480 -2.363 -6.125 1.00 23.39 59 VAL B N 1
ATOM 1937 C CA . VAL B 1 59 ? 49.857 -3.769 -6.278 1.00 23.56 59 VAL B CA 1
ATOM 1938 C C . VAL B 1 59 ? 49.980 -4.058 -7.770 1.00 23.66 59 VAL B C 1
ATOM 1939 O O . VAL B 1 59 ? 48.993 -3.899 -8.505 1.00 22.90 59 VAL B O 1
ATOM 1943 N N . PRO B 1 60 ? 51.142 -4.486 -8.266 1.00 24.61 60 PRO B N 1
ATOM 1944 C CA . PRO B 1 60 ? 51.267 -4.717 -9.710 1.00 24.77 60 PRO B CA 1
ATOM 1945 C C . PRO B 1 60 ? 50.293 -5.786 -10.179 1.00 23.93 60 PRO B C 1
ATOM 1946 O O . PRO B 1 60 ? 50.119 -6.821 -9.533 1.00 23.73 60 PRO B O 1
ATOM 1950 N N . GLY B 1 61 ? 49.685 -5.536 -11.339 1.00 23.53 61 GLY B N 1
ATOM 1951 C CA . GLY B 1 61 ? 48.678 -6.405 -11.907 1.00 22.74 61 GLY B CA 1
ATOM 1952 C C . GLY B 1 61 ? 47.256 -6.139 -11.452 1.00 21.60 61 GLY B C 1
ATOM 1953 O O . GLY B 1 61 ? 46.317 -6.634 -12.092 1.00 20.93 61 GLY B O 1
ATOM 1954 N N . ALA B 1 62 ? 47.058 -5.361 -10.392 1.00 21.71 62 ALA B N 1
ATOM 1955 C CA . ALA B 1 62 ? 45.716 -5.116 -9.885 1.00 20.69 62 ALA B CA 1
ATOM 1956 C C . ALA B 1 62 ? 45.019 -4.052 -10.723 1.00 20.30 62 ALA B C 1
ATOM 1957 O O . ALA B 1 62 ? 45.589 -2.990 -10.995 1.00 20.83 62 ALA B O 1
ATOM 1959 N N . VAL B 1 63 ? 43.786 -4.335 -11.122 1.00 19.13 63 VAL B N 1
ATOM 1960 C CA . VAL B 1 63 ? 42.924 -3.365 -11.786 1.00 18.67 63 VAL B CA 1
ATOM 1961 C C . VAL B 1 63 ? 41.826 -3.017 -10.787 1.00 17.91 63 VAL B C 1
ATOM 1962 O O . VAL B 1 63 ? 40.835 -3.746 -10.654 1.00 17.20 63 VAL B O 1
ATOM 1966 N N . VAL B 1 64 ? 42.006 -1.907 -10.065 1.00 18.12 64 VAL B N 1
ATOM 1967 C CA . VAL B 1 64 ? 41.145 -1.554 -8.940 1.00 17.57 64 VAL B CA 1
ATOM 1968 C C . VAL B 1 64 ? 39.991 -0.683 -9.417 1.00 17.00 64 VAL B C 1
ATOM 1969 O O . VAL B 1 64 ? 40.171 0.262 -10.195 1.00 17.31 64 VAL B O 1
ATOM 1973 N N . GLY B 1 65 ? 38.790 -1.009 -8.931 1.00 17.55 65 GLY B N 1
ATOM 1974 C CA . GLY B 1 65 ? 37.624 -0.193 -9.165 1.00 17.30 65 GLY B CA 1
ATOM 1975 C C . GLY B 1 65 ? 36.872 0.027 -7.864 1.00 17.08 65 GLY B C 1
ATOM 1976 O O . GLY B 1 65 ? 37.180 -0.579 -6.832 1.00 17.16 65 GLY B O 1
ATOM 1977 N N . ALA B 1 66 ? 35.896 0.927 -7.926 1.00 17.00 66 ALA B N 1
ATOM 1978 C CA . ALA B 1 66 ? 35.053 1.243 -6.785 1.00 16.62 66 ALA B CA 1
ATOM 1979 C C . ALA B 1 66 ? 33.662 0.679 -7.018 1.00 16.17 66 ALA B C 1
ATOM 1980 O O . ALA B 1 66 ? 33.100 0.833 -8.108 1.00 15.93 66 ALA B O 1
ATOM 1982 N N . GLY B 1 67 ? 33.117 0.027 -5.993 1.00 16.62 67 GLY B N 1
ATOM 1983 C CA . GLY B 1 67 ? 31.753 -0.440 -6.002 1.00 16.21 67 GLY B CA 1
ATOM 1984 C C . GLY B 1 67 ? 30.891 0.395 -5.073 1.00 15.75 67 GLY B C 1
ATOM 1985 O O . GLY B 1 67 ? 31.381 1.187 -4.264 1.00 15.76 67 GLY B O 1
ATOM 1986 N N . THR B 1 68 ? 29.577 0.181 -5.196 1.00 15.94 68 THR B N 1
ATOM 1987 C CA . THR B 1 68 ? 28.570 0.914 -4.423 1.00 15.32 68 THR B CA 1
ATOM 1988 C C . THR B 1 68 ? 28.706 2.423 -4.634 1.00 15.09 68 THR B C 1
ATOM 1989 O O . THR B 1 68 ? 28.507 3.224 -3.715 1.00 14.92 68 THR B O 1
ATOM 1993 N N . VAL B 1 69 ? 29.043 2.812 -5.861 1.00 14.69 69 VAL B N 1
ATOM 1994 C CA . VAL B 1 69 ? 29.033 4.218 -6.233 1.00 14.49 69 VAL B CA 1
ATOM 1995 C C . VAL B 1 69 ? 27.581 4.656 -6.402 1.00 13.86 69 VAL B C 1
ATOM 1996 O O . VAL B 1 69 ? 26.849 4.117 -7.239 1.00 13.50 69 VAL B O 1
ATOM 2000 N N . LEU B 1 70 ? 27.152 5.632 -5.604 1.00 14.32 70 LEU B N 1
ATOM 2001 C CA . LEU B 1 70 ? 25.741 6.003 -5.575 1.00 13.81 70 LEU B CA 1
ATOM 2002 C C . LEU B 1 70 ? 25.429 7.292 -6.324 1.00 13.54 70 LEU B C 1
ATOM 2003 O O . LEU B 1 70 ? 24.249 7.560 -6.587 1.00 13.04 70 LEU B O 1
ATOM 2008 N N . ASN B 1 71 ? 26.437 8.084 -6.678 1.00 16.12 71 ASN B N 1
ATOM 2009 C CA . ASN B 1 71 ? 26.193 9.387 -7.279 1.00 15.99 71 ASN B CA 1
ATOM 2010 C C . ASN B 1 71 ? 27.479 9.901 -7.912 1.00 16.56 71 ASN B C 1
ATOM 2011 O O . ASN B 1 71 ? 28.558 9.320 -7.754 1.00 16.99 71 ASN B O 1
ATOM 2016 N N . ALA B 1 72 ? 27.337 11.010 -8.642 1.00 20.55 72 ALA B N 1
ATOM 2017 C CA . ALA B 1 72 ? 28.462 11.579 -9.373 1.00 21.07 72 ALA B CA 1
ATOM 2018 C C . ALA B 1 72 ? 29.584 12.006 -8.443 1.00 21.54 72 ALA B C 1
ATOM 2019 O O . ALA B 1 72 ? 30.758 11.957 -8.827 1.00 21.96 72 ALA B O 1
ATOM 2021 N N . LYS B 1 73 ? 29.251 12.422 -7.218 1.00 31.45 73 LYS B N 1
ATOM 2022 C CA . LYS B 1 73 ? 30.290 12.850 -6.290 1.00 31.96 73 LYS B CA 1
ATOM 2023 C C . LYS B 1 73 ? 31.151 11.675 -5.844 1.00 32.19 73 LYS B C 1
ATOM 2024 O O . LYS B 1 73 ? 32.382 11.785 -5.802 1.00 32.65 73 LYS B O 1
ATOM 2030 N N . MET B 1 74 ? 30.524 10.537 -5.520 1.00 20.50 74 MET B N 1
ATOM 2031 C CA . MET B 1 74 ? 31.294 9.355 -5.142 1.00 20.80 74 MET B CA 1
ATOM 2032 C C . MET B 1 74 ? 32.101 8.805 -6.309 1.00 21.19 74 MET B C 1
ATOM 2033 O O . MET B 1 74 ? 33.189 8.259 -6.101 1.00 21.70 74 MET B O 1
ATOM 2038 N N . LEU B 1 75 ? 31.589 8.922 -7.535 1.00 18.89 75 LEU B N 1
ATOM 2039 C CA . LEU B 1 75 ? 32.402 8.544 -8.683 1.00 19.24 75 LEU B CA 1
ATOM 2040 C C . LEU B 1 75 ? 33.629 9.443 -8.778 1.00 19.66 75 LEU B C 1
ATOM 2041 O O . LEU B 1 75 ? 34.724 8.981 -9.114 1.00 20.01 75 LEU B O 1
ATOM 2046 N N . ASP B 1 76 ? 33.476 10.721 -8.430 1.00 22.93 76 ASP B N 1
ATOM 2047 C CA . ASP B 1 76 ? 34.613 11.629 -8.480 1.00 23.36 76 ASP B CA 1
ATOM 2048 C C . ASP B 1 76 ? 35.635 11.299 -7.403 1.00 23.72 76 ASP B C 1
ATOM 2049 O O . ASP B 1 76 ? 36.840 11.267 -7.679 1.00 24.05 76 ASP B O 1
ATOM 2054 N N . GLN B 1 77 ? 35.178 11.036 -6.176 1.00 30.55 77 GLN B N 1
ATOM 2055 C CA . GLN B 1 77 ? 36.113 10.706 -5.105 1.00 31.06 77 GLN B CA 1
ATOM 2056 C C . GLN B 1 77 ? 36.851 9.410 -5.404 1.00 31.30 77 GLN B C 1
ATOM 2057 O O . GLN B 1 77 ? 38.059 9.302 -5.159 1.00 31.50 77 GLN B O 1
ATOM 2063 N N . ALA B 1 78 ? 36.152 8.426 -5.974 1.00 17.35 78 ALA B N 1
ATOM 2064 C CA . ALA B 1 78 ? 36.814 7.172 -6.310 1.00 17.22 78 ALA B CA 1
ATOM 2065 C C . ALA B 1 78 ? 37.796 7.358 -7.457 1.00 17.82 78 ALA B C 1
ATOM 2066 O O . ALA B 1 78 ? 38.892 6.779 -7.445 1.00 18.23 78 ALA B O 1
ATOM 2068 N N . GLN B 1 79 ? 37.427 8.162 -8.456 1.00 28.97 79 GLN B N 1
ATOM 2069 C CA . GLN B 1 79 ? 38.342 8.413 -9.562 1.00 29.27 79 GLN B CA 1
ATOM 2070 C C . GLN B 1 79 ? 39.582 9.163 -9.095 1.00 29.57 79 GLN B C 1
ATOM 2071 O O . GLN B 1 79 ? 40.693 8.887 -9.564 1.00 29.89 79 GLN B O 1
ATOM 2077 N N . GLU B 1 80 ? 39.421 10.092 -8.150 1.00 43.12 80 GLU B N 1
ATOM 2078 C CA . GLU B 1 80 ? 40.580 10.791 -7.608 1.00 43.61 80 GLU B CA 1
ATOM 2079 C C . GLU B 1 80 ? 41.488 9.865 -6.808 1.00 43.75 80 GLU B C 1
ATOM 2080 O O . GLU B 1 80 ? 42.684 10.136 -6.698 1.00 44.06 80 GLU B O 1
ATOM 2086 N N . ALA B 1 81 ? 40.951 8.772 -6.263 1.00 27.36 81 ALA B N 1
ATOM 2087 C CA . ALA B 1 81 ? 41.758 7.764 -5.586 1.00 27.52 81 ALA B CA 1
ATOM 2088 C C . ALA B 1 81 ? 42.442 6.801 -6.552 1.00 27.77 81 ALA B C 1
ATOM 2089 O O . ALA B 1 81 ? 43.252 5.978 -6.108 1.00 27.94 81 ALA B O 1
ATOM 2091 N N . GLY B 1 82 ? 42.156 6.893 -7.850 1.00 24.29 82 GLY B N 1
ATOM 2092 C CA . GLY B 1 82 ? 42.788 6.046 -8.843 1.00 24.46 82 GLY B CA 1
ATOM 2093 C C . GLY B 1 82 ? 41.970 4.890 -9.388 1.00 24.33 82 GLY B C 1
ATOM 2094 O O . GLY B 1 82 ? 42.533 4.040 -10.089 1.00 24.50 82 GLY B O 1
ATOM 2095 N N . CYS B 1 83 ? 40.673 4.820 -9.088 1.00 23.44 83 CYS B N 1
ATOM 2096 C CA . CYS B 1 83 ? 39.844 3.740 -9.618 1.00 23.40 83 CYS B CA 1
ATOM 2097 C C . CYS B 1 83 ? 39.810 3.766 -11.140 1.00 23.48 83 CYS B C 1
ATOM 2098 O O . CYS B 1 83 ? 39.639 4.825 -11.749 1.00 23.34 83 CYS B O 1
ATOM 2101 N N . GLU B 1 84 ? 39.967 2.590 -11.753 1.00 23.04 84 GLU B N 1
ATOM 2102 C CA . GLU B 1 84 ? 39.884 2.452 -13.203 1.00 23.14 84 GLU B CA 1
ATOM 2103 C C . GLU B 1 84 ? 38.481 2.119 -13.699 1.00 22.95 84 GLU B C 1
ATOM 2104 O O . GLU B 1 84 ? 38.240 2.170 -14.910 1.00 22.88 84 GLU B O 1
ATOM 2110 N N . PHE B 1 85 ? 37.563 1.769 -12.804 1.00 16.28 85 PHE B N 1
ATOM 2111 C CA . PHE B 1 85 ? 36.187 1.485 -13.186 1.00 15.49 85 PHE B CA 1
ATOM 2112 C C . PHE B 1 85 ? 35.324 1.656 -11.949 1.00 14.97 85 PHE B C 1
ATOM 2113 O O . PHE B 1 85 ? 35.830 1.781 -10.831 1.00 15.20 85 PHE B O 1
ATOM 2121 N N . PHE B 1 86 ? 34.009 1.661 -12.171 1.00 15.37 86 PHE B N 1
ATOM 2122 C CA . PHE B 1 86 ? 33.024 2.017 -11.161 1.00 14.89 86 PHE B CA 1
ATOM 2123 C C . PHE B 1 86 ? 31.799 1.126 -11.323 1.00 14.52 86 PHE B C 1
ATOM 2124 O O . PHE B 1 86 ? 31.351 0.876 -12.443 1.00 14.43 86 PHE B O 1
ATOM 2132 N N . VAL B 1 87 ? 31.262 0.650 -10.205 1.00 12.77 87 VAL B N 1
ATOM 2133 C CA . VAL B 1 87 ? 30.091 -0.221 -10.186 1.00 12.13 87 VAL B CA 1
ATOM 2134 C C . VAL B 1 87 ? 29.058 0.424 -9.273 1.00 11.83 87 VAL B C 1
ATOM 2135 O O . VAL B 1 87 ? 29.412 0.969 -8.222 1.00 12.07 87 VAL B O 1
ATOM 2139 N N . SER B 1 88 ? 27.788 0.360 -9.664 1.00 13.66 88 SER B N 1
ATOM 2140 C CA . SER B 1 88 ? 26.713 0.875 -8.834 1.00 12.92 88 SER B CA 1
ATOM 2141 C C . SER B 1 88 ? 25.631 -0.183 -8.657 1.00 12.81 88 SER B C 1
ATOM 2142 O O . SER B 1 88 ? 25.424 -1.028 -9.539 1.00 12.83 88 SER B O 1
ATOM 2145 N N . PRO B 1 89 ? 24.986 -0.216 -7.483 1.00 16.26 89 PRO B N 1
ATOM 2146 C CA . PRO B 1 89 ? 23.870 -1.156 -7.270 1.00 15.88 89 PRO B CA 1
ATOM 2147 C C . PRO B 1 89 ? 22.689 -0.943 -8.206 1.00 15.05 89 PRO B C 1
ATOM 2148 O O . PRO B 1 89 ? 21.980 -1.902 -8.532 1.00 14.82 89 PRO B O 1
ATOM 2152 N N . GLY B 1 90 ? 22.444 0.294 -8.618 1.00 10.93 90 GLY B N 1
ATOM 2153 C CA . GLY B 1 90 ? 21.349 0.631 -9.504 1.00 10.23 90 GLY B CA 1
ATOM 2154 C C . GLY B 1 90 ? 21.780 1.817 -10.336 1.00 10.32 90 GLY B C 1
ATOM 2155 O O . GLY B 1 90 ? 22.936 2.241 -10.243 1.00 10.81 90 GLY B O 1
ATOM 2156 N N . LEU B 1 91 ? 20.875 2.375 -11.141 1.00 15.52 91 LEU B N 1
ATOM 2157 C CA . LEU B 1 91 ? 21.240 3.443 -12.054 1.00 15.71 91 LEU B CA 1
ATOM 2158 C C . LEU B 1 91 ? 20.293 4.624 -11.893 1.00 15.32 91 LEU B C 1
ATOM 2159 O O . LEU B 1 91 ? 19.089 4.447 -11.700 1.00 14.79 91 LEU B O 1
ATOM 2164 N N . THR B 1 92 ? 20.859 5.825 -11.943 1.00 16.26 92 THR B N 1
ATOM 2165 C CA . THR B 1 92 ? 20.124 7.070 -12.085 1.00 16.07 92 THR B CA 1
ATOM 2166 C C . THR B 1 92 ? 20.633 7.765 -13.339 1.00 16.33 92 THR B C 1
ATOM 2167 O O . THR B 1 92 ? 21.759 7.521 -13.782 1.00 16.63 92 THR B O 1
ATOM 2171 N N . ALA B 1 93 ? 19.785 8.618 -13.925 1.00 15.41 93 ALA B N 1
ATOM 2172 C CA . ALA B 1 93 ? 20.221 9.385 -15.087 1.00 15.78 93 ALA B CA 1
ATOM 2173 C C . ALA B 1 93 ? 21.371 10.328 -14.736 1.00 16.27 93 ALA B C 1
ATOM 2174 O O . ALA B 1 93 ? 22.276 10.542 -15.552 1.00 16.72 93 ALA B O 1
ATOM 2176 N N . ASP B 1 94 ? 21.367 10.887 -13.521 1.00 23.30 94 ASP B N 1
ATOM 2177 C CA . ASP B 1 94 ? 22.437 11.806 -13.140 1.00 23.70 94 ASP B CA 1
ATOM 2178 C C . ASP B 1 94 ? 23.773 11.086 -13.007 1.00 23.98 94 ASP B C 1
ATOM 2179 O O . ASP B 1 94 ? 24.813 11.614 -13.418 1.00 24.49 94 ASP B O 1
ATOM 2184 N N . LEU B 1 95 ? 23.768 9.877 -12.444 1.00 13.95 95 LEU B N 1
ATOM 2185 C CA . LEU B 1 95 ? 25.011 9.116 -12.333 1.00 14.41 95 LEU B CA 1
ATOM 2186 C C . LEU B 1 95 ? 25.505 8.662 -13.703 1.00 14.64 95 LEU B C 1
ATOM 2187 O O . LEU B 1 95 ? 26.691 8.804 -14.022 1.00 15.19 95 LEU B O 1
ATOM 2192 N N . GLY B 1 96 ? 24.605 8.144 -14.541 1.00 15.73 96 GLY B N 1
ATOM 2193 C CA . GLY B 1 96 ? 25.027 7.663 -15.844 1.00 16.12 96 GLY B CA 1
ATOM 2194 C C . GLY B 1 96 ? 25.460 8.783 -16.773 1.00 16.43 96 GLY B C 1
ATOM 2195 O O . GLY B 1 96 ? 26.424 8.630 -17.531 1.00 17.00 96 GLY B O 1
ATOM 2196 N N . LYS B 1 97 ? 24.781 9.931 -16.713 1.00 27.43 97 LYS B N 1
ATOM 2197 C CA . LYS B 1 97 ? 25.215 11.062 -17.529 1.00 27.85 97 LYS B CA 1
ATOM 2198 C C . LYS B 1 97 ? 26.601 11.534 -17.116 1.00 28.41 97 LYS B C 1
ATOM 2199 O O . LYS B 1 97 ? 27.426 11.882 -17.968 1.00 28.90 97 LYS B O 1
ATOM 2205 N N . HIS B 1 98 ? 26.885 11.528 -15.813 1.00 19.26 98 HIS B N 1
ATOM 2206 C CA . HIS B 1 98 ? 28.189 11.981 -15.349 1.00 19.66 98 HIS B CA 1
ATOM 2207 C C . HIS B 1 98 ? 29.296 11.031 -15.793 1.00 20.16 98 HIS B C 1
ATOM 2208 O O . HIS B 1 98 ? 30.379 11.475 -16.185 1.00 20.64 98 HIS B O 1
ATOM 2215 N N . ALA B 1 99 ? 29.031 9.721 -15.767 1.00 18.65 99 ALA B N 1
ATOM 2216 C CA . ALA B 1 99 ? 30.058 8.763 -16.161 1.00 19.22 99 ALA B CA 1
ATOM 2217 C C . ALA B 1 99 ? 30.379 8.877 -17.645 1.00 19.56 99 ALA B C 1
ATOM 2218 O O . ALA B 1 99 ? 31.551 8.832 -18.036 1.00 20.06 99 ALA B O 1
ATOM 2220 N N . VAL B 1 100 ? 29.348 9.044 -18.480 1.00 26.06 100 VAL B N 1
ATOM 2221 C CA . VAL B 1 100 ? 29.560 9.189 -19.916 1.00 26.35 100 VAL B CA 1
ATOM 2222 C C . VAL B 1 100 ? 30.319 10.475 -20.216 1.00 26.74 100 VAL B C 1
ATOM 2223 O O . VAL B 1 100 ? 31.244 10.489 -21.036 1.00 27.24 100 VAL B O 1
ATOM 2227 N N . ALA B 1 101 ? 29.957 11.568 -19.540 1.00 32.82 101 ALA B N 1
ATOM 2228 C CA . ALA B 1 101 ? 30.630 12.843 -19.763 1.00 33.06 101 ALA B CA 1
ATOM 2229 C C . ALA B 1 101 ? 32.089 12.788 -19.326 1.00 33.54 101 ALA B C 1
ATOM 2230 O O . ALA B 1 101 ? 32.958 13.388 -19.969 1.00 34.01 101 ALA B O 1
ATOM 2232 N N . GLN B 1 102 ? 32.381 12.054 -18.256 1.00 32.13 102 GLN B N 1
ATOM 2233 C CA . GLN B 1 102 ? 33.745 11.870 -17.779 1.00 32.57 102 GLN B CA 1
ATOM 2234 C C . GLN B 1 102 ? 34.458 10.705 -18.457 1.00 32.92 102 GLN B C 1
ATOM 2235 O O . GLN B 1 102 ? 35.628 10.454 -18.149 1.00 33.40 102 GLN B O 1
ATOM 2241 N N . LYS B 1 103 ? 33.780 9.983 -19.353 1.00 37.90 103 LYS B N 1
ATOM 2242 C CA . LYS B 1 103 ? 34.328 8.781 -19.989 1.00 38.39 103 LYS B CA 1
ATOM 2243 C C . LYS B 1 103 ? 34.757 7.746 -18.949 1.00 38.46 103 LYS B C 1
ATOM 2244 O O . LYS B 1 103 ? 35.688 6.968 -19.172 1.00 38.87 103 LYS B O 1
ATOM 2250 N N . ALA B 1 104 ? 34.093 7.757 -17.796 1.00 25.67 104 ALA B N 1
ATOM 2251 C CA . ALA B 1 104 ? 34.330 6.763 -16.759 1.00 25.60 104 ALA B CA 1
ATOM 2252 C C . ALA B 1 104 ? 33.745 5.410 -17.154 1.00 25.56 104 ALA B C 1
ATOM 2253 O O . ALA B 1 104 ? 32.661 5.328 -17.740 1.00 25.25 104 ALA B O 1
ATOM 2255 N N . ALA B 1 105 ? 34.452 4.340 -16.796 1.00 17.41 105 ALA B N 1
ATOM 2256 C CA . ALA B 1 105 ? 34.016 2.977 -17.104 1.00 17.54 105 ALA B CA 1
ATOM 2257 C C . ALA B 1 105 ? 33.056 2.528 -16.007 1.00 17.11 105 ALA B C 1
ATOM 2258 O O . ALA B 1 105 ? 33.467 2.003 -14.971 1.00 17.32 105 ALA B O 1
ATOM 2260 N N . LEU B 1 106 ? 31.758 2.751 -16.234 1.00 14.81 106 LEU B N 1
ATOM 2261 C CA . LEU B 1 106 ? 30.718 2.476 -15.247 1.00 14.16 106 LEU B CA 1
ATOM 2262 C C . LEU B 1 106 ? 29.974 1.187 -15.576 1.00 13.97 106 LEU B C 1
ATOM 2263 O O . LEU B 1 106 ? 29.608 0.940 -16.728 1.00 14.08 106 LEU B O 1
ATOM 2268 N N . LEU B 1 107 ? 29.706 0.389 -14.544 1.00 12.53 107 LEU B N 1
ATOM 2269 C CA . LEU B 1 107 ? 28.974 -0.871 -14.671 1.00 12.24 107 LEU B CA 1
ATOM 2270 C C . LEU B 1 107 ? 27.780 -0.749 -13.735 1.00 11.54 107 LEU B C 1
ATOM 2271 O O . LEU B 1 107 ? 27.870 -1.100 -12.544 1.00 11.57 107 LEU B O 1
ATOM 2276 N N . PRO B 1 108 ? 26.669 -0.180 -14.208 1.00 12.31 108 PRO B N 1
ATOM 2277 C CA . PRO B 1 108 ? 25.513 0.034 -13.335 1.00 11.50 108 PRO B CA 1
ATOM 2278 C C . PRO B 1 108 ? 24.691 -1.228 -13.144 1.00 11.28 108 PRO B C 1
ATOM 2279 O O . PRO B 1 108 ? 24.519 -2.034 -14.062 1.00 11.44 108 PRO B O 1
ATOM 2283 N N . GLY B 1 109 ? 24.154 -1.379 -11.938 1.00 10.27 109 GLY B N 1
ATOM 2284 C CA . GLY B 1 109 ? 23.259 -2.488 -11.678 1.00 9.90 109 GLY B CA 1
ATOM 2285 C C . GLY B 1 109 ? 21.897 -2.261 -12.304 1.00 9.33 109 GLY B C 1
ATOM 2286 O O . GLY B 1 109 ? 21.418 -1.131 -12.427 1.00 9.39 109 GLY B O 1
ATOM 2287 N N . VAL B 1 110 ? 21.267 -3.365 -12.704 1.00 10.62 110 VAL B N 1
ATOM 2288 C CA . VAL B 1 110 ? 19.894 -3.356 -13.192 1.00 9.80 110 VAL B CA 1
ATOM 2289 C C . VAL B 1 110 ? 19.168 -4.543 -12.578 1.00 9.43 110 VAL B C 1
ATOM 2290 O O . VAL B 1 110 ? 19.756 -5.602 -12.327 1.00 9.78 110 VAL B O 1
ATOM 2294 N N . ALA B 1 111 ? 17.881 -4.346 -12.319 1.00 9.44 111 ALA B N 1
ATOM 2295 C CA . ALA B 1 111 ? 17.027 -5.396 -11.810 1.00 9.13 111 ALA B CA 1
ATOM 2296 C C . ALA B 1 111 ? 15.805 -5.653 -12.682 1.00 8.83 111 ALA B C 1
ATOM 2297 O O . ALA B 1 111 ? 15.147 -6.678 -12.493 1.00 8.72 111 ALA B O 1
ATOM 2299 N N . ASN B 1 112 ? 15.494 -4.773 -13.630 1.00 14.45 112 ASN B N 1
ATOM 2300 C CA . ASN B 1 112 ? 14.260 -4.883 -14.397 1.00 14.43 112 ASN B CA 1
ATOM 2301 C C . ASN B 1 112 ? 14.429 -4.109 -15.698 1.00 14.64 112 ASN B C 1
ATOM 2302 O O . ASN B 1 112 ? 15.427 -3.410 -15.906 1.00 14.58 112 ASN B O 1
ATOM 2307 N N . ALA B 1 113 ? 13.434 -4.247 -16.578 1.00 10.22 113 ALA B N 1
ATOM 2308 C CA . ALA B 1 113 ? 13.588 -3.730 -17.936 1.00 10.48 113 ALA B CA 1
ATOM 2309 C C . ALA B 1 113 ? 13.719 -2.212 -17.953 1.00 10.47 113 ALA B C 1
ATOM 2310 O O . ALA B 1 113 ? 14.468 -1.658 -18.766 1.00 10.98 113 ALA B O 1
ATOM 2312 N N . ALA B 1 114 ? 13.009 -1.520 -17.059 1.00 8.94 114 ALA B N 1
ATOM 2313 C CA . ALA B 1 114 ? 13.077 -0.064 -17.067 1.00 8.99 114 ALA B CA 1
ATOM 2314 C C . ALA B 1 114 ? 14.472 0.422 -16.700 1.00 9.02 114 ALA B C 1
ATOM 2315 O O . ALA B 1 114 ? 14.920 1.446 -17.224 1.00 9.26 114 ALA B O 1
ATOM 2317 N N . ASP B 1 115 ? 15.183 -0.307 -15.830 1.00 11.56 115 ASP B N 1
ATOM 2318 C CA . ASP B 1 115 ? 16.575 0.039 -15.550 1.00 11.81 115 ASP B CA 1
ATOM 2319 C C . ASP B 1 115 ? 17.415 -0.057 -16.815 1.00 12.35 115 ASP B C 1
ATOM 2320 O O . ASP B 1 115 ? 18.231 0.825 -17.104 1.00 12.72 115 ASP B O 1
ATOM 2325 N N . VAL B 1 116 ? 17.250 -1.151 -17.564 1.00 9.84 116 VAL B N 1
ATOM 2326 C CA . VAL B 1 116 ? 18.039 -1.351 -18.776 1.00 10.56 116 VAL B CA 1
ATOM 2327 C C . VAL B 1 116 ? 17.688 -0.303 -19.819 1.00 10.67 116 VAL B C 1
ATOM 2328 O O . VAL B 1 116 ? 18.562 0.195 -20.536 1.00 11.21 116 VAL B O 1
ATOM 2332 N N . MET B 1 117 ? 16.408 0.058 -19.908 1.00 10.55 117 MET B N 1
ATOM 2333 C CA . MET B 1 117 ? 15.994 1.077 -20.867 1.00 10.72 117 MET B CA 1
ATOM 2334 C C . MET B 1 117 ? 16.598 2.431 -20.532 1.00 10.77 117 MET B C 1
ATOM 2335 O O . MET B 1 117 ? 17.020 3.168 -21.434 1.00 11.22 117 MET B O 1
ATOM 2340 N N . LEU B 1 118 ? 16.678 2.765 -19.241 1.00 14.13 118 LEU B N 1
ATOM 2341 C CA . LEU B 1 118 ? 17.352 3.999 -18.853 1.00 14.29 118 LEU B CA 1
ATOM 2342 C C . LEU B 1 118 ? 18.823 3.945 -19.239 1.00 14.80 118 LEU B C 1
ATOM 2343 O O . LEU B 1 118 ? 19.374 4.920 -19.768 1.00 15.17 118 LEU B O 1
ATOM 2348 N N . GLY B 1 119 ? 19.456 2.786 -19.057 1.00 11.34 119 GLY B N 1
ATOM 2349 C CA . GLY B 1 119 ? 20.856 2.671 -19.426 1.00 12.11 119 GLY B CA 1
ATOM 2350 C C . GLY B 1 119 ? 21.067 2.805 -20.921 1.00 12.60 119 GLY B C 1
ATOM 2351 O O . GLY B 1 119 ? 21.991 3.490 -21.362 1.00 13.10 119 GLY B O 1
ATOM 2352 N N . LEU B 1 120 ? 20.192 2.184 -21.722 1.00 12.30 120 LEU B N 1
ATOM 2353 C CA . LEU B 1 120 ? 20.329 2.288 -23.173 1.00 12.81 120 LEU B CA 1
ATOM 2354 C C . LEU B 1 120 ? 20.092 3.718 -23.652 1.00 12.79 120 LEU B C 1
ATOM 2355 O O . LEU B 1 120 ? 20.783 4.192 -24.565 1.00 13.36 120 LEU B O 1
ATOM 2360 N N . ASP B 1 121 ? 19.168 4.441 -23.009 1.00 16.58 121 ASP B N 1
ATOM 2361 C CA . ASP B 1 121 ? 18.953 5.844 -23.360 1.00 16.70 121 ASP B CA 1
ATOM 2362 C C . ASP B 1 121 ? 20.200 6.682 -23.107 1.00 16.92 121 ASP B C 1
ATOM 2363 O O . ASP B 1 121 ? 20.426 7.681 -23.797 1.00 17.31 121 ASP B O 1
ATOM 2368 N N . LEU B 1 122 ? 21.000 6.311 -22.113 1.00 18.42 122 LEU B N 1
ATOM 2369 C CA . LEU B 1 122 ? 22.215 7.033 -21.763 1.00 18.77 122 LEU B CA 1
ATOM 2370 C C . LEU B 1 122 ? 23.416 6.607 -22.597 1.00 19.61 122 LEU B C 1
ATOM 2371 O O . LEU B 1 122 ? 24.508 7.159 -22.412 1.00 20.07 122 LEU B O 1
ATOM 2376 N N . GLY B 1 123 ? 23.247 5.649 -23.504 1.00 19.79 123 GLY B N 1
ATOM 2377 C CA . GLY B 1 123 ? 24.344 5.151 -24.305 1.00 20.64 123 GLY B CA 1
ATOM 2378 C C . GLY B 1 123 ? 25.099 3.984 -23.712 1.00 20.93 123 GLY B C 1
ATOM 2379 O O . GLY B 1 123 ? 26.163 3.629 -24.234 1.00 21.57 123 GLY B O 1
ATOM 2380 N N . LEU B 1 124 ? 24.589 3.383 -22.643 1.00 16.36 124 LEU B N 1
ATOM 2381 C CA . LEU B 1 124 ? 25.223 2.254 -21.980 1.00 16.62 124 LEU B CA 1
ATOM 2382 C C . LEU B 1 124 ? 24.603 0.928 -22.419 1.00 16.75 124 LEU B C 1
ATOM 2383 O O . LEU B 1 124 ? 23.399 0.835 -22.664 1.00 16.18 124 LEU B O 1
ATOM 2388 N N . ASP B 1 125 ? 25.442 -0.113 -22.503 1.00 16.24 125 ASP B N 1
ATOM 2389 C CA . ASP B 1 125 ? 24.948 -1.430 -22.889 1.00 16.49 125 ASP B CA 1
ATOM 2390 C C . ASP B 1 125 ? 25.659 -2.543 -22.127 1.00 17.09 125 ASP B C 1
ATOM 2391 O O . ASP B 1 125 ? 25.730 -3.680 -22.600 1.00 17.67 125 ASP B O 1
ATOM 2396 N N . ARG B 1 126 ? 26.185 -2.235 -20.944 1.00 13.78 126 ARG B N 1
ATOM 2397 C CA . ARG B 1 126 ? 26.846 -3.223 -20.093 1.00 14.22 126 ARG B CA 1
ATOM 2398 C C . ARG B 1 126 ? 26.345 -3.009 -18.675 1.00 13.50 126 ARG B C 1
ATOM 2399 O O . ARG B 1 126 ? 26.457 -1.900 -18.144 1.00 13.02 126 ARG B O 1
ATOM 2407 N N . PHE B 1 127 ? 25.793 -4.053 -18.064 1.00 14.27 127 PHE B N 1
ATOM 2408 C CA . PHE B 1 127 ? 25.119 -3.880 -16.787 1.00 13.54 127 PHE B CA 1
ATOM 2409 C C . PHE B 1 127 ? 25.422 -5.048 -15.860 1.00 14.08 127 PHE B C 1
ATOM 2410 O O . PHE B 1 127 ? 25.713 -6.163 -16.298 1.00 14.89 127 PHE B O 1
ATOM 2418 N N . LYS B 1 128 ? 25.378 -4.762 -14.568 1.00 17.34 128 LYS B N 1
ATOM 2419 C CA . LYS B 1 128 ? 25.410 -5.788 -13.542 1.00 17.55 128 LYS B CA 1
ATOM 2420 C C . LYS B 1 128 ? 23.972 -6.216 -13.258 1.00 16.06 128 LYS B C 1
ATOM 2421 O O . LYS B 1 128 ? 23.122 -5.373 -12.960 1.00 15.22 128 LYS B O 1
ATOM 2427 N N . PHE B 1 129 ? 23.695 -7.514 -13.375 1.00 15.14 129 PHE B N 1
ATOM 2428 C CA . PHE B 1 129 ? 22.381 -8.071 -13.052 1.00 14.01 129 PHE B CA 1
ATOM 2429 C C . PHE B 1 129 ? 22.398 -8.336 -11.553 1.00 13.97 129 PHE B C 1
ATOM 2430 O O . PHE B 1 129 ? 23.024 -9.287 -11.090 1.00 14.38 129 PHE B O 1
ATOM 2438 N N . PHE B 1 130 ? 21.743 -7.463 -10.786 1.00 12.16 130 PHE B N 1
ATOM 2439 C CA . PHE B 1 130 ? 21.994 -7.370 -9.358 1.00 12.47 130 PHE B CA 1
ATOM 2440 C C . PHE B 1 130 ? 20.728 -6.969 -8.621 1.00 11.75 130 PHE B C 1
ATOM 2441 O O . PHE B 1 130 ? 20.014 -6.069 -9.091 1.00 11.16 130 PHE B O 1
ATOM 2449 N N . PRO B 1 131 ? 20.441 -7.572 -7.451 1.00 14.91 131 PRO B N 1
ATOM 2450 C CA . PRO B 1 131 ? 21.118 -8.741 -6.870 1.00 15.34 131 PRO B CA 1
ATOM 2451 C C . PRO B 1 1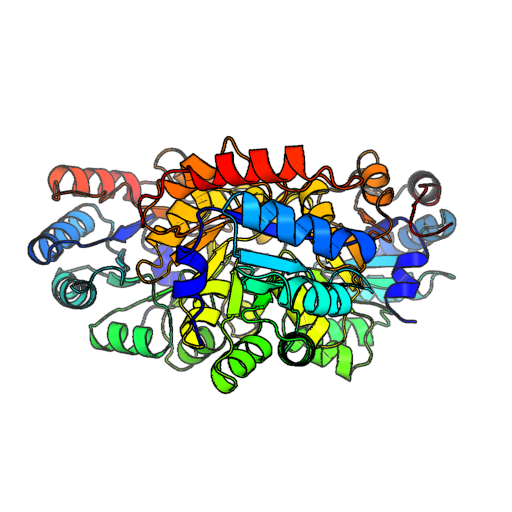31 ? 20.556 -10.038 -7.442 1.00 14.79 131 PRO B C 1
ATOM 2452 O O . PRO B 1 131 ? 19.380 -10.326 -7.232 1.00 14.30 131 PRO B O 1
ATOM 2456 N N . ALA B 1 132 ? 21.402 -10.820 -8.117 1.00 13.24 132 ALA B N 1
ATOM 2457 C CA . ALA B 1 132 ? 20.923 -11.858 -9.034 1.00 12.66 132 ALA B CA 1
ATOM 2458 C C . ALA B 1 132 ? 19.928 -12.810 -8.373 1.00 12.39 132 ALA B C 1
ATOM 2459 O O . ALA B 1 132 ? 18.829 -13.044 -8.895 1.00 11.76 132 ALA B O 1
ATOM 2461 N N . GLU B 1 133 ? 20.273 -13.336 -7.200 1.00 22.06 133 GLU B N 1
ATOM 2462 C CA . GLU B 1 133 ? 19.447 -14.374 -6.603 1.00 21.88 133 GLU B CA 1
ATOM 2463 C C . GLU B 1 133 ? 18.225 -13.826 -5.873 1.00 21.69 133 GLU B C 1
ATOM 2464 O O . GLU B 1 133 ? 17.406 -14.621 -5.404 1.00 21.58 133 GLU B O 1
ATOM 2470 N N . ASN B 1 134 ? 18.097 -12.509 -5.723 1.00 21.12 134 ASN B N 1
ATOM 2471 C CA . ASN B 1 134 ? 16.859 -11.940 -5.208 1.00 21.10 134 ASN B CA 1
ATOM 2472 C C . ASN B 1 134 ? 15.904 -11.496 -6.311 1.00 20.58 134 ASN B C 1
ATOM 2473 O O . ASN B 1 134 ? 14.782 -11.085 -6.002 1.00 20.56 134 ASN B O 1
ATOM 2478 N N . ILE B 1 135 ? 16.307 -11.567 -7.582 1.00 18.45 135 ILE B N 1
ATOM 2479 C CA . ILE B 1 135 ? 15.482 -11.053 -8.672 1.00 17.89 135 ILE B CA 1
ATOM 2480 C C . ILE B 1 135 ? 15.280 -12.116 -9.747 1.00 17.64 135 ILE B C 1
ATOM 2481 O O . ILE B 1 135 ? 15.128 -11.798 -10.931 1.00 17.54 135 ILE B O 1
ATOM 2486 N N . GLY B 1 136 ? 15.244 -13.380 -9.345 1.00 15.61 136 GLY B N 1
ATOM 2487 C CA . GLY B 1 136 ? 14.902 -14.458 -10.249 1.00 15.40 136 GLY B CA 1
ATOM 2488 C C . GLY B 1 136 ? 16.060 -15.221 -10.848 1.00 15.66 136 GLY B C 1
ATOM 2489 O O . GLY B 1 136 ? 15.821 -16.130 -11.649 1.00 15.59 136 GLY B O 1
ATOM 2490 N N . GLY B 1 137 ? 17.304 -14.859 -10.526 1.00 13.74 137 GLY B N 1
ATOM 2491 C CA . GLY B 1 137 ? 18.417 -15.734 -10.859 1.00 14.02 137 GLY B CA 1
ATOM 2492 C C . GLY B 1 137 ? 18.709 -15.850 -12.350 1.00 14.08 137 GLY B C 1
ATOM 2493 O O . GLY B 1 137 ? 18.367 -14.988 -13.165 1.00 14.06 137 GLY B O 1
ATOM 2494 N N . LEU B 1 138 ? 19.360 -16.962 -12.693 1.00 14.49 138 LEU B N 1
ATOM 2495 C CA . LEU B 1 138 ? 19.694 -17.235 -14.091 1.00 14.81 138 LEU B CA 1
ATOM 2496 C C . LEU B 1 138 ? 18.476 -17.276 -15.008 1.00 14.51 138 LEU B C 1
ATOM 2497 O O . LEU B 1 138 ? 18.553 -16.715 -16.115 1.00 14.77 138 LEU B O 1
ATOM 2502 N N . PRO B 1 139 ? 17.369 -17.954 -14.675 1.00 18.78 139 PRO B N 1
ATOM 2503 C CA . PRO B 1 139 ? 16.224 -17.925 -15.604 1.00 18.53 139 PRO B CA 1
ATOM 2504 C C . PRO B 1 139 ? 15.694 -16.527 -15.884 1.00 18.31 139 PRO B C 1
ATOM 2505 O O . PRO B 1 139 ? 15.307 -16.242 -17.024 1.00 18.51 139 PRO B O 1
ATOM 2509 N N . ALA B 1 140 ? 15.713 -15.633 -14.892 1.00 13.41 140 ALA B N 1
ATOM 2510 C CA . ALA B 1 140 ? 15.277 -14.260 -15.123 1.00 13.32 140 ALA B CA 1
ATOM 2511 C C . ALA B 1 140 ? 16.278 -13.505 -15.984 1.00 13.83 140 ALA B C 1
ATOM 2512 O O . ALA B 1 140 ? 15.890 -12.688 -16.825 1.00 13.89 140 ALA B O 1
ATOM 2514 N N . LEU B 1 141 ? 17.573 -13.741 -15.767 1.00 12.90 141 LEU B N 1
ATOM 2515 C CA . LEU B 1 141 ? 18.578 -13.107 -16.610 1.00 13.47 141 LEU B CA 1
ATOM 2516 C C . LEU B 1 141 ? 18.504 -13.633 -18.034 1.00 13.87 141 LEU B C 1
ATOM 2517 O O . LEU B 1 141 ? 18.627 -12.861 -18.994 1.00 14.26 141 LEU B O 1
ATOM 2522 N N . LYS B 1 142 ? 18.239 -14.934 -18.191 1.00 24.89 142 LYS B N 1
ATOM 2523 C CA . LYS B 1 142 ? 18.139 -15.502 -19.528 1.00 25.39 142 LYS B CA 1
ATOM 2524 C C . LYS B 1 142 ? 17.012 -14.840 -20.314 1.00 25.29 142 LYS B C 1
ATOM 2525 O O . LYS B 1 142 ? 17.167 -14.540 -21.505 1.00 25.90 142 LYS B O 1
ATOM 2531 N N . SER B 1 143 ? 15.892 -14.546 -19.648 1.00 23.01 143 SER B N 1
ATOM 2532 C CA . SER B 1 143 ? 14.793 -13.876 -20.335 1.00 23.08 143 SER B CA 1
ATOM 2533 C C . SER B 1 143 ? 15.139 -12.422 -20.632 1.00 23.24 143 SER B C 1
ATOM 2534 O O . SER B 1 143 ? 14.880 -11.929 -21.737 1.00 23.66 143 SER B O 1
ATOM 2537 N N . MET B 1 144 ? 15.748 -11.728 -19.668 1.00 14.79 144 MET B N 1
ATOM 2538 C CA . MET B 1 144 ? 16.122 -10.338 -19.901 1.00 14.99 144 MET B CA 1
ATOM 2539 C C . MET B 1 144 ? 17.146 -10.225 -21.028 1.00 15.85 144 MET B C 1
ATOM 2540 O O . MET B 1 144 ? 17.091 -9.291 -21.839 1.00 16.14 144 MET B O 1
ATOM 2545 N N . ALA B 1 145 ? 18.079 -11.177 -21.107 1.00 13.59 145 ALA B N 1
ATOM 2546 C CA . ALA B 1 145 ? 19.043 -11.154 -22.202 1.00 14.71 145 ALA B CA 1
ATOM 2547 C C . ALA B 1 145 ? 18.364 -11.419 -23.538 1.00 15.22 145 ALA B C 1
ATOM 2548 O O . ALA B 1 145 ? 18.811 -10.912 -24.574 1.00 16.11 145 ALA B O 1
ATOM 2550 N N . SER B 1 146 ? 17.292 -12.210 -23.531 1.00 25.27 146 SER B N 1
ATOM 2551 C CA . SER B 1 146 ? 16.552 -12.465 -24.757 1.00 25.80 146 SER B CA 1
ATOM 2552 C C . SER B 1 146 ? 15.843 -11.212 -25.255 1.00 25.92 146 SER B C 1
ATOM 2553 O O . SER B 1 146 ? 15.673 -11.038 -26.466 1.00 26.69 146 SER B O 1
ATOM 2556 N N . VAL B 1 147 ? 15.432 -10.328 -24.342 1.00 15.97 147 VAL B N 1
ATOM 2557 C CA . VAL B 1 147 ? 14.757 -9.098 -24.741 1.00 15.89 147 VAL B CA 1
ATOM 2558 C C . VAL B 1 147 ? 15.759 -8.066 -25.249 1.00 16.49 147 VAL B C 1
ATOM 2559 O O . VAL B 1 147 ? 15.493 -7.354 -26.223 1.00 16.84 147 VAL B O 1
ATOM 2563 N N . PHE B 1 148 ? 16.916 -7.955 -24.598 1.00 13.38 148 PHE B N 1
ATOM 2564 C CA . PHE B 1 148 ? 17.911 -6.931 -24.918 1.00 13.91 148 PHE B CA 1
ATOM 2565 C C . PHE B 1 148 ? 19.136 -7.632 -25.501 1.00 15.20 148 PHE B C 1
ATOM 2566 O O . PHE B 1 148 ? 20.141 -7.844 -24.820 1.00 15.38 148 PHE B O 1
ATOM 2574 N N . ARG B 1 149 ? 19.050 -7.983 -26.789 1.00 25.42 149 ARG B N 1
ATOM 2575 C CA . ARG B 1 149 ? 20.090 -8.797 -27.414 1.00 26.82 149 ARG B CA 1
ATOM 2576 C C . ARG B 1 149 ? 21.420 -8.069 -27.570 1.00 27.25 149 ARG B C 1
ATOM 2577 O O . ARG B 1 149 ? 22.455 -8.732 -27.687 1.00 27.85 149 ARG B O 1
ATOM 2585 N N . GLN B 1 150 ? 21.425 -6.739 -27.580 1.00 34.10 150 GLN B N 1
ATOM 2586 C CA . GLN B 1 150 ? 22.660 -5.976 -27.710 1.00 34.46 150 GLN B CA 1
ATOM 2587 C C . GLN B 1 150 ? 23.362 -5.726 -26.377 1.00 34.24 150 GLN B C 1
ATOM 2588 O O . GLN B 1 150 ? 24.436 -5.122 -26.362 1.00 34.48 150 GLN B O 1
ATOM 2594 N N . VAL B 1 151 ? 22.785 -6.155 -25.269 1.00 16.17 151 VAL B N 1
ATOM 2595 C CA . VAL B 1 151 ? 23.351 -5.908 -23.948 1.00 15.85 151 VAL B CA 1
ATOM 2596 C C . VAL B 1 151 ? 24.136 -7.131 -23.487 1.00 16.71 151 VAL B C 1
ATOM 2597 O O . VAL B 1 151 ? 23.842 -8.263 -23.876 1.00 17.19 151 VAL B O 1
ATOM 2601 N N . ARG B 1 152 ? 25.165 -6.902 -22.668 1.00 17.12 152 ARG B N 1
ATOM 2602 C CA . ARG B 1 152 ? 25.878 -7.972 -21.978 1.00 17.43 152 ARG B CA 1
ATOM 2603 C C . ARG B 1 152 ? 25.914 -7.662 -20.485 1.00 17.08 152 ARG B C 1
ATOM 2604 O O . ARG B 1 152 ? 25.804 -6.503 -20.072 1.00 16.65 152 ARG B O 1
ATOM 2612 N N . PHE B 1 153 ? 26.089 -8.709 -19.671 1.00 18.24 153 PHE B N 1
ATOM 2613 C CA . PHE B 1 153 ? 25.777 -8.638 -18.247 1.00 17.53 153 PHE B CA 1
ATOM 2614 C C . PHE B 1 153 ? 26.883 -9.233 -17.386 1.00 17.73 153 PHE B C 1
ATOM 2615 O O . PHE B 1 153 ? 27.709 -10.025 -17.846 1.00 18.03 153 PHE B O 1
ATOM 2623 N N . CYS B 1 154 ? 26.871 -8.824 -16.111 1.00 19.27 154 CYS B N 1
ATOM 2624 C CA . CYS B 1 154 ? 27.679 -9.407 -15.036 1.00 19.27 154 CYS B CA 1
ATOM 2625 C C . CYS B 1 154 ? 26.775 -9.693 -13.841 1.00 18.46 154 CYS B C 1
ATOM 2626 O O . CYS B 1 154 ? 26.544 -8.806 -13.009 1.00 18.50 154 CYS B O 1
ATOM 2629 N N . PRO B 1 155 ? 26.174 -10.879 -13.763 1.00 13.09 155 PRO B N 1
ATOM 2630 C CA . PRO B 1 155 ? 25.357 -11.194 -12.584 1.00 12.29 155 PRO B CA 1
ATOM 2631 C C . PRO B 1 155 ? 26.182 -11.168 -11.306 1.00 12.66 155 PRO B C 1
ATOM 2632 O O . PRO B 1 155 ? 27.301 -11.683 -11.257 1.00 13.17 155 PRO B O 1
ATOM 2636 N N . THR B 1 156 ? 25.573 -10.636 -10.248 1.00 12.14 156 THR B N 1
ATOM 2637 C CA . THR B 1 156 ? 26.193 -10.469 -8.941 1.00 12.51 156 THR B CA 1
ATOM 2638 C C . THR B 1 156 ? 25.087 -10.504 -7.899 1.00 11.93 156 THR B C 1
ATOM 2639 O O . THR B 1 156 ? 24.017 -9.937 -8.117 1.00 11.37 156 THR B O 1
ATOM 2643 N N . GLY B 1 157 ? 25.352 -11.150 -6.769 1.00 12.95 157 GLY B N 1
ATOM 2644 C CA . GLY B 1 157 ? 24.355 -11.260 -5.721 1.00 12.50 157 GLY B CA 1
ATOM 2645 C C . GLY B 1 157 ? 23.958 -12.700 -5.484 1.00 12.33 157 GLY B C 1
ATOM 2646 O O . GLY B 1 157 ? 23.083 -13.239 -6.169 1.00 11.64 157 GLY B O 1
ATOM 2647 N N . GLY B 1 158 ? 24.615 -13.345 -4.527 1.00 15.87 158 GLY B N 1
ATOM 2648 C CA . GLY B 1 158 ? 24.321 -14.733 -4.264 1.00 15.63 158 GLY B CA 1
ATOM 2649 C C . GLY B 1 158 ? 24.948 -15.712 -5.227 1.00 15.52 158 GLY B C 1
ATOM 2650 O O . GLY B 1 158 ? 24.548 -16.878 -5.235 1.00 15.25 158 GLY B O 1
ATOM 2651 N N . ILE B 1 159 ? 25.903 -15.275 -6.054 1.00 13.69 159 ILE B N 1
ATOM 2652 C CA . ILE B 1 159 ? 26.624 -16.205 -6.915 1.00 13.87 159 ILE B CA 1
ATOM 2653 C C . ILE B 1 159 ? 27.575 -17.057 -6.074 1.00 14.18 159 ILE B C 1
ATOM 2654 O O . ILE B 1 159 ? 28.165 -16.592 -5.089 1.00 14.70 159 ILE B O 1
ATOM 2659 N N . THR B 1 160 ? 27.740 -18.309 -6.474 1.00 16.05 160 THR B N 1
ATOM 2660 C CA . THR B 1 160 ? 28.513 -19.312 -5.758 1.00 16.24 160 THR B CA 1
ATOM 2661 C C . THR B 1 160 ? 29.469 -19.990 -6.724 1.00 16.39 160 THR B C 1
ATOM 2662 O O . THR B 1 160 ? 29.297 -19.898 -7.944 1.00 16.35 160 THR B O 1
ATOM 2666 N N . PRO B 1 161 ? 30.490 -20.686 -6.211 1.00 17.79 161 PRO B N 1
ATOM 2667 C CA . PRO B 1 161 ? 31.335 -21.476 -7.116 1.00 17.97 161 PRO B CA 1
ATOM 2668 C C . PRO B 1 161 ? 30.534 -22.487 -7.916 1.00 17.65 161 PRO B C 1
ATOM 2669 O O . PRO B 1 161 ? 30.943 -22.845 -9.030 1.00 17.76 161 PRO B O 1
ATOM 2673 N N . THR B 1 162 ? 29.422 -22.989 -7.364 1.00 19.32 162 THR B N 1
ATOM 2674 C CA . THR B 1 162 ? 28.602 -23.970 -8.070 1.00 19.03 162 THR B CA 1
ATOM 2675 C C . THR B 1 162 ? 27.761 -23.331 -9.171 1.00 18.76 162 THR B C 1
ATOM 2676 O O . THR B 1 162 ? 27.586 -23.924 -10.245 1.00 18.58 162 THR B O 1
ATOM 2680 N N . SER B 1 163 ? 27.224 -22.132 -8.930 1.00 16.36 163 SER B N 1
ATOM 2681 C CA . SER B 1 163 ? 26.345 -21.508 -9.910 1.00 15.91 163 SER B CA 1
ATOM 2682 C C . SER B 1 163 ? 27.078 -20.621 -10.905 1.00 16.25 163 SER B C 1
ATOM 2683 O O . SER B 1 163 ? 26.565 -20.411 -12.006 1.00 16.15 163 SER B O 1
ATOM 2686 N N . ALA B 1 164 ? 28.268 -20.122 -10.565 1.00 16.54 164 ALA B N 1
ATOM 2687 C CA . ALA B 1 164 ? 28.994 -19.257 -11.495 1.00 17.03 164 ALA B CA 1
ATOM 2688 C C . ALA B 1 164 ? 29.220 -19.904 -12.859 1.00 17.14 164 ALA B C 1
ATOM 2689 O O . ALA B 1 164 ? 28.966 -19.236 -13.879 1.00 17.24 164 ALA B O 1
ATOM 2691 N N . PRO B 1 165 ? 29.685 -21.158 -12.968 1.00 20.90 165 PRO B N 1
ATOM 2692 C CA . PRO B 1 165 ? 29.813 -21.763 -14.307 1.00 21.09 165 PRO B CA 1
ATOM 2693 C C . PRO B 1 165 ? 28.510 -21.827 -15.081 1.00 20.73 165 PRO B C 1
ATOM 2694 O O . PRO B 1 165 ? 28.535 -21.765 -16.316 1.00 21.02 165 PRO B O 1
ATOM 2698 N N . LYS B 1 166 ? 27.372 -21.982 -14.400 1.00 22.91 166 LYS B N 1
ATOM 2699 C CA . LYS B 1 166 ? 26.096 -22.033 -15.104 1.00 22.40 166 LYS B CA 1
ATOM 2700 C C . LYS B 1 166 ? 25.777 -20.692 -15.750 1.00 22.51 166 LYS B C 1
ATOM 2701 O O . LYS B 1 166 ? 25.392 -20.636 -16.924 1.00 22.57 166 LYS B O 1
ATOM 2707 N N . TYR B 1 167 ? 25.965 -19.595 -15.009 1.00 16.98 167 TYR B N 1
ATOM 2708 C CA . TYR B 1 167 ? 25.775 -18.274 -15.598 1.00 17.20 167 TYR B CA 1
ATOM 2709 C C . TYR B 1 167 ? 26.737 -18.048 -16.755 1.00 17.96 167 TYR B C 1
ATOM 2710 O O . TYR B 1 167 ? 26.345 -17.529 -17.805 1.00 18.12 167 TYR B O 1
ATOM 2719 N N . LEU B 1 168 ? 27.990 -18.478 -16.596 1.00 16.24 168 LEU B N 1
ATOM 2720 C CA . LEU B 1 168 ? 29.025 -18.184 -17.580 1.00 16.91 168 LEU B CA 1
ATOM 2721 C C . LEU B 1 168 ? 28.845 -18.972 -18.872 1.00 17.09 168 LEU B C 1
ATOM 2722 O O . LEU B 1 168 ? 29.492 -18.645 -19.876 1.00 17.70 168 LEU B O 1
ATOM 2727 N N . GLU B 1 169 ? 28.018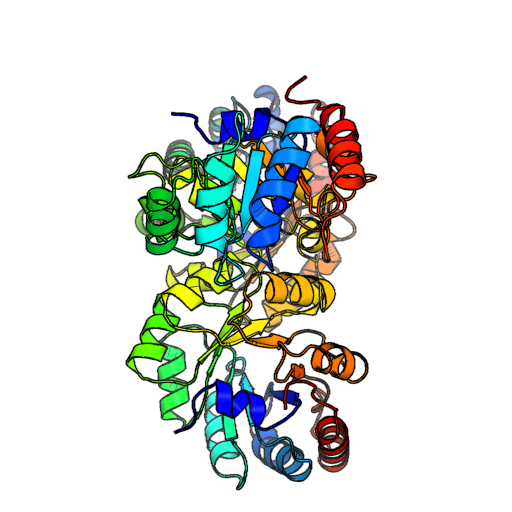 -20.018 -18.864 1.00 33.89 169 GLU B N 1
ATOM 2728 C CA . GLU B 1 169 ? 27.709 -20.717 -20.104 1.00 33.97 169 GLU B CA 1
ATOM 2729 C C . GLU B 1 169 ? 26.786 -19.907 -21.004 1.00 34.04 169 GLU B C 1
ATOM 2730 O O . GLU B 1 169 ? 26.690 -20.201 -22.198 1.00 34.46 169 GLU B O 1
ATOM 2736 N N . ASN B 1 170 ? 26.106 -18.904 -20.467 1.00 19.48 170 ASN B N 1
ATOM 2737 C CA . ASN B 1 170 ? 25.269 -18.044 -21.297 1.00 19.48 170 ASN B CA 1
ATOM 2738 C C . ASN B 1 170 ? 26.145 -17.061 -22.068 1.00 20.35 170 ASN B C 1
ATOM 2739 O O . ASN B 1 170 ? 26.960 -16.364 -21.459 1.00 20.58 170 ASN B O 1
ATOM 2744 N N . PRO B 1 171 ? 25.998 -16.975 -23.394 1.00 22.88 171 PRO B N 1
ATOM 2745 C CA . PRO B 1 171 ? 26.833 -16.050 -24.187 1.00 23.71 171 PRO B CA 1
ATOM 2746 C C . PRO B 1 171 ? 26.671 -14.587 -23.809 1.00 23.90 171 PRO B C 1
ATOM 2747 O O . PRO B 1 171 ? 27.585 -13.789 -24.052 1.00 24.51 171 PRO B O 1
ATOM 2751 N N . SER B 1 172 ? 25.520 -14.193 -23.275 1.00 19.22 172 SER B N 1
ATOM 2752 C CA . SER B 1 172 ? 25.286 -12.797 -22.935 1.00 19.42 172 SER B CA 1
ATOM 2753 C C . SER B 1 172 ? 25.968 -12.367 -21.642 1.00 19.27 172 SER B C 1
ATOM 2754 O O . SER B 1 172 ? 25.874 -11.191 -21.279 1.00 19.44 172 SER B O 1
ATOM 2757 N N . ILE B 1 173 ? 26.608 -13.280 -20.918 1.00 17.13 173 ILE B N 1
ATOM 2758 C CA . ILE B 1 173 ? 27.278 -12.969 -19.658 1.00 16.96 173 ILE B CA 1
ATOM 2759 C C . ILE B 1 173 ? 28.781 -13.010 -19.898 1.00 17.76 173 ILE B C 1
ATOM 2760 O O . ILE B 1 173 ? 29.290 -13.977 -20.473 1.00 17.92 173 ILE B O 1
ATOM 2765 N N . LEU B 1 174 ? 29.488 -11.956 -19.479 1.00 15.92 174 LEU B N 1
ATOM 2766 C CA . LEU B 1 174 ? 30.935 -11.875 -19.663 1.00 16.46 174 LEU B CA 1
ATOM 2767 C C . LEU B 1 174 ? 31.724 -12.300 -18.435 1.00 16.39 174 LEU B C 1
ATOM 2768 O O . LEU B 1 174 ? 32.869 -12.738 -18.572 1.00 16.63 174 LEU B O 1
ATOM 2773 N N . CYS B 1 175 ? 31.150 -12.143 -17.244 1.00 19.14 175 CYS B N 1
ATOM 2774 C CA . CYS B 1 175 ? 31.788 -12.456 -15.968 1.00 19.01 175 CYS B CA 1
ATOM 2775 C C . CYS B 1 175 ? 30.697 -12.441 -14.909 1.00 18.35 175 CYS B C 1
ATO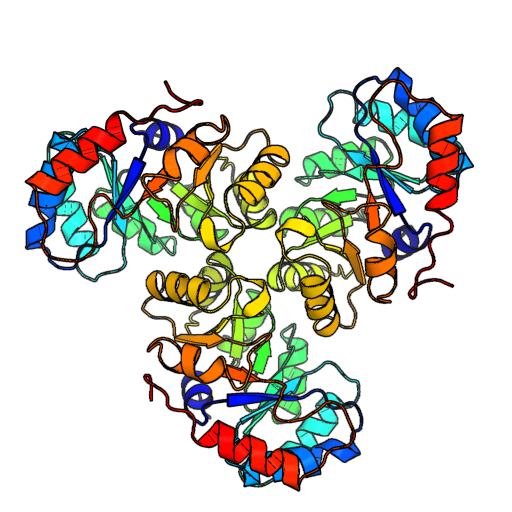M 2776 O O . CYS B 1 175 ? 29.548 -12.091 -15.188 1.00 18.00 175 CYS B O 1
ATOM 2779 N N . VAL B 1 176 ? 31.057 -12.846 -13.693 1.00 13.77 176 VAL B N 1
ATOM 2780 C CA . VAL B 1 176 ? 30.160 -12.707 -12.552 1.00 13.20 176 VAL B CA 1
ATOM 2781 C C . VAL B 1 176 ? 30.888 -11.992 -11.422 1.00 13.59 176 VAL B C 1
ATOM 2782 O O . VAL B 1 176 ? 32.117 -12.042 -11.320 1.00 14.11 176 VAL B O 1
ATOM 2786 N N . GLY B 1 177 ? 30.120 -11.303 -10.581 1.00 15.30 177 GLY B N 1
ATOM 2787 C CA . GLY B 1 177 ? 30.638 -10.810 -9.321 1.00 15.47 177 GLY B CA 1
ATOM 2788 C C . GLY B 1 177 ? 30.500 -11.861 -8.231 1.00 15.37 177 GLY B C 1
ATOM 2789 O O . GLY B 1 177 ? 29.535 -12.619 -8.194 1.00 14.81 177 GLY B O 1
ATOM 2790 N N . GLY B 1 178 ? 31.477 -11.896 -7.327 1.00 17.15 178 GLY B N 1
ATOM 2791 C CA . GLY B 1 178 ? 31.471 -12.913 -6.296 1.00 17.08 178 GLY B CA 1
ATOM 2792 C C . GLY B 1 178 ? 32.056 -12.478 -4.969 1.00 17.39 178 GLY B C 1
ATOM 2793 O O . GLY B 1 178 ? 33.019 -11.702 -4.920 1.00 17.80 178 GLY B O 1
ATOM 2794 N N . SER B 1 179 ? 31.484 -12.990 -3.879 1.00 16.78 179 SER B N 1
ATOM 2795 C CA . SER B 1 179 ? 31.952 -12.671 -2.539 1.00 17.00 179 SER B CA 1
ATOM 2796 C C . SER B 1 179 ? 32.707 -13.813 -1.878 1.00 17.08 179 SER B C 1
ATOM 2797 O O . SER B 1 179 ? 33.371 -13.586 -0.859 1.00 17.40 179 SER B O 1
ATOM 2800 N N . TRP B 1 180 ? 32.634 -15.025 -2.431 1.00 15.66 180 TRP B N 1
ATOM 2801 C CA . TRP B 1 180 ? 33.198 -16.192 -1.758 1.00 15.61 180 TRP B CA 1
ATOM 2802 C C . TRP B 1 180 ? 34.721 -16.236 -1.781 1.00 15.91 180 TRP B C 1
ATOM 2803 O O . TRP B 1 180 ? 35.307 -16.964 -0.971 1.00 15.97 180 TRP B O 1
ATOM 2814 N N . VAL B 1 181 ? 35.379 -15.527 -2.706 1.00 20.43 181 VAL B N 1
ATOM 2815 C CA . VAL B 1 181 ? 36.830 -15.680 -2.815 1.00 20.68 181 VAL B CA 1
ATOM 2816 C C . VAL B 1 181 ? 37.539 -15.097 -1.598 1.00 20.95 181 VAL B C 1
ATOM 2817 O O . VAL B 1 181 ? 38.638 -15.538 -1.242 1.00 21.13 181 VAL B O 1
ATOM 2821 N N . VAL B 1 182 ? 36.945 -14.116 -0.936 1.00 19.90 182 VAL B N 1
ATOM 2822 C CA . VAL B 1 182 ? 37.486 -13.571 0.299 1.00 20.13 182 VAL B CA 1
ATOM 2823 C C . VAL B 1 182 ? 36.449 -13.766 1.402 1.00 20.28 182 VAL B C 1
ATOM 2824 O O . VAL B 1 182 ? 35.491 -13.003 1.509 1.00 20.15 182 VAL B O 1
ATOM 2828 N N . PRO B 1 183 ? 36.617 -14.782 2.248 1.00 51.53 183 PRO B N 1
ATOM 2829 C CA . PRO B 1 183 ? 35.738 -14.929 3.414 1.00 51.72 183 PRO B CA 1
ATOM 2830 C C . PRO B 1 183 ? 35.884 -13.749 4.366 1.00 52.13 183 PRO B C 1
ATOM 2831 O O . PRO B 1 183 ? 36.939 -13.119 4.454 1.00 52.34 183 PRO B O 1
ATOM 2835 N N . ALA B 1 184 ? 34.795 -13.445 5.075 1.00 60.24 184 ALA B N 1
ATOM 2836 C CA . ALA B 1 184 ? 34.668 -12.207 5.841 1.00 60.26 184 ALA B CA 1
ATOM 2837 C C . ALA B 1 184 ? 35.504 -12.177 7.118 1.00 60.32 184 ALA B C 1
ATOM 2838 O O . ALA B 1 184 ? 35.377 -11.213 7.880 1.00 60.37 184 ALA B O 1
ATOM 2840 N N . GLY B 1 185 ? 36.330 -13.184 7.389 1.00 45.86 185 GLY B N 1
ATOM 2841 C CA . GLY B 1 185 ? 37.236 -13.163 8.523 1.00 45.95 185 GLY B CA 1
ATOM 2842 C C . GLY B 1 185 ? 38.577 -12.538 8.187 1.00 46.03 185 GLY B C 1
ATOM 2843 O O . GLY B 1 185 ? 38.731 -11.816 7.198 1.00 46.07 185 GLY B O 1
ATOM 2844 N N . LYS B 1 186 ? 39.560 -12.808 9.040 1.00 41.81 186 LYS B N 1
ATOM 2845 C CA . LYS B 1 186 ? 40.913 -12.348 8.765 1.00 41.94 186 LYS B CA 1
ATOM 2846 C C . LYS B 1 186 ? 41.425 -13.023 7.496 1.00 41.84 186 LYS B C 1
ATOM 2847 O O . LYS B 1 186 ? 41.238 -14.236 7.328 1.00 41.89 186 LYS B O 1
ATOM 2853 N N . PRO B 1 187 ? 42.044 -12.282 6.577 1.00 34.20 187 PRO B N 1
ATOM 2854 C CA . PRO B 1 187 ? 42.462 -12.889 5.308 1.00 34.17 187 PRO B CA 1
ATOM 2855 C C . PRO B 1 187 ? 43.462 -14.019 5.511 1.00 34.32 187 PRO B C 1
ATOM 2859 N N . ASP B 1 188 ? 43.318 -15.046 4.681 1.00 33.84 188 ASP B N 1
ATOM 2860 C CA . ASP B 1 188 ? 44.238 -16.174 4.589 1.00 33.89 188 ASP B CA 1
ATOM 2861 C C . ASP B 1 188 ? 44.698 -16.177 3.138 1.00 33.91 188 ASP B C 1
ATOM 2862 O O . ASP B 1 188 ? 43.973 -16.652 2.258 1.00 33.69 188 ASP B O 1
ATOM 2867 N N . VAL B 1 189 ? 45.896 -15.640 2.888 1.00 32.59 189 VAL B N 1
ATOM 2868 C CA . VAL B 1 189 ? 46.299 -15.375 1.512 1.00 32.63 189 VAL B CA 1
ATOM 2869 C C . VAL B 1 189 ? 46.437 -16.671 0.722 1.00 32.81 189 VAL B C 1
ATOM 2870 O O . VAL B 1 189 ? 46.193 -16.694 -0.491 1.00 32.48 189 VAL B O 1
ATOM 2874 N N . ALA B 1 190 ? 46.797 -17.773 1.385 1.00 29.15 190 ALA B N 1
ATOM 2875 C CA . ALA B 1 190 ? 46.883 -19.051 0.689 1.00 29.44 190 ALA B CA 1
ATOM 2876 C C . ALA B 1 190 ? 45.505 -19.522 0.239 1.00 28.52 190 ALA B C 1
ATOM 2877 O O . ALA B 1 190 ? 45.323 -19.918 -0.918 1.00 28.38 190 ALA B O 1
ATOM 2879 N N . LYS B 1 191 ? 44.518 -19.486 1.143 1.00 32.57 191 LYS B N 1
ATOM 2880 C CA . LYS B 1 191 ? 43.166 -19.884 0.763 1.00 32.01 191 LYS B CA 1
ATOM 2881 C C . LYS B 1 191 ? 42.582 -18.935 -0.273 1.00 31.91 191 LYS B C 1
ATOM 2882 O O . LYS B 1 191 ? 41.865 -19.369 -1.182 1.00 31.68 191 LYS B O 1
ATOM 2888 N N . ILE B 1 192 ? 42.883 -17.637 -0.158 1.00 21.37 192 ILE B N 1
ATOM 2889 C CA . ILE B 1 192 ? 42.343 -16.674 -1.114 1.00 21.30 192 ILE B CA 1
ATOM 2890 C C . ILE B 1 192 ? 42.907 -16.931 -2.502 1.00 21.29 192 ILE B C 1
ATOM 2891 O O . ILE B 1 192 ? 42.165 -16.946 -3.494 1.00 21.19 192 ILE B O 1
ATOM 2896 N N . THR B 1 193 ? 44.219 -17.177 -2.590 1.00 22.49 193 THR B N 1
ATOM 2897 C CA . THR B 1 193 ? 44.848 -17.434 -3.880 1.00 22.69 193 THR B CA 1
ATOM 2898 C C . THR B 1 193 ? 44.327 -18.720 -4.503 1.00 22.49 193 THR B C 1
ATOM 2899 O O . THR B 1 193 ? 44.142 -18.796 -5.723 1.00 22.48 193 THR B O 1
ATOM 2903 N N . ALA B 1 194 ? 44.077 -19.744 -3.685 1.00 22.68 194 ALA B N 1
ATOM 2904 C CA . ALA B 1 194 ? 43.589 -21.000 -4.244 1.00 22.55 194 ALA B CA 1
ATOM 2905 C C . ALA B 1 194 ? 42.163 -20.858 -4.759 1.00 22.05 194 ALA B C 1
ATOM 2906 O O . ALA B 1 194 ? 41.815 -21.447 -5.786 1.00 21.93 194 ALA B O 1
ATOM 2908 N N . LEU B 1 195 ? 41.320 -20.093 -4.057 1.00 20.50 195 LEU B N 1
ATOM 2909 C CA . LEU B 1 195 ? 39.981 -19.833 -4.576 1.00 19.56 195 LEU B CA 1
ATOM 2910 C C . LEU B 1 195 ? 40.050 -19.005 -5.850 1.00 19.35 195 LEU B C 1
ATOM 2911 O O . LEU B 1 195 ? 39.282 -19.234 -6.793 1.00 19.04 195 LEU B O 1
ATOM 2916 N N . ALA B 1 196 ? 40.995 -18.063 -5.907 1.00 21.11 196 ALA B N 1
ATOM 2917 C CA . ALA B 1 196 ? 41.138 -17.227 -7.093 1.00 21.22 196 ALA B CA 1
ATOM 2918 C C . ALA B 1 196 ? 41.592 -18.047 -8.292 1.00 21.25 196 ALA B C 1
ATOM 2919 O O . ALA B 1 196 ? 41.046 -17.899 -9.392 1.00 21.13 196 ALA B O 1
ATOM 2921 N N . LYS B 1 197 ? 42.571 -18.939 -8.099 1.00 23.51 197 LYS B N 1
ATOM 2922 C CA . LYS B 1 197 ? 42.988 -19.798 -9.203 1.00 23.61 197 LYS B CA 1
ATOM 2923 C C . LYS B 1 197 ? 41.837 -20.681 -9.667 1.00 23.26 197 LYS B C 1
ATOM 2924 O O . LYS B 1 197 ? 41.645 -20.886 -10.872 1.00 23.15 197 LYS B O 1
ATOM 2930 N N . GLU B 1 198 ? 41.051 -21.196 -8.719 1.00 24.59 198 GLU B N 1
ATOM 2931 C CA . GLU B 1 198 ? 39.927 -22.052 -9.075 1.00 24.32 198 GLU B CA 1
ATOM 2932 C C . GLU B 1 198 ? 38.899 -21.273 -9.880 1.00 24.09 198 GLU B C 1
ATOM 2933 O O . GLU B 1 198 ? 38.414 -21.749 -10.912 1.00 23.98 198 GLU B O 1
ATOM 2939 N N . ALA B 1 199 ? 38.596 -20.047 -9.451 1.00 17.94 199 ALA B N 1
ATOM 2940 C CA . ALA B 1 199 ? 37.679 -19.202 -10.205 1.00 17.15 199 ALA B CA 1
ATOM 2941 C C . ALA B 1 199 ? 38.284 -18.752 -11.529 1.00 17.38 199 ALA B C 1
ATOM 2942 O O . ALA B 1 199 ? 37.550 -18.531 -12.502 1.00 16.95 199 ALA B O 1
ATOM 2944 N N . SER B 1 200 ? 39.612 -18.611 -11.583 1.00 19.47 200 SER B N 1
ATOM 2945 C CA . SER B 1 200 ? 40.273 -18.214 -12.822 1.00 19.91 200 SER B CA 1
ATOM 2946 C C . SER B 1 200 ? 40.073 -19.246 -13.918 1.00 19.74 200 SER B C 1
ATOM 2947 O O . SER B 1 200 ? 40.117 -18.905 -15.103 1.00 20.01 200 SER B O 1
ATOM 2950 N N . ALA B 1 201 ? 39.876 -20.509 -13.544 1.00 19.02 201 ALA B N 1
ATOM 2951 C CA . ALA B 1 201 ? 39.753 -21.601 -14.497 1.00 19.42 201 ALA B CA 1
ATOM 2952 C C . ALA B 1 201 ? 38.337 -21.780 -15.039 1.00 18.70 201 ALA B C 1
ATOM 2953 O O . ALA B 1 201 ? 38.139 -22.647 -15.900 1.00 19.01 201 ALA B O 1
ATOM 2955 N N . PHE B 1 202 ? 37.359 -20.993 -14.566 1.00 19.44 202 PHE B N 1
ATOM 2956 C CA . PHE B 1 202 ? 35.972 -21.171 -14.988 1.00 19.12 202 PHE B CA 1
ATOM 2957 C C . PHE B 1 202 ? 35.821 -20.923 -16.484 1.00 19.36 202 PHE B C 1
ATOM 2958 O O . PHE B 1 202 ? 36.379 -19.968 -17.030 1.00 19.85 202 PHE B O 1
ATOM 2966 N N . LYS B 1 203 ? 35.048 -21.785 -17.145 1.00 32.04 203 LYS B N 1
ATOM 2967 C CA . LYS B 1 203 ? 34.800 -21.628 -18.573 1.00 32.32 203 LYS B CA 1
ATOM 2968 C C . LYS B 1 203 ? 33.856 -20.462 -18.838 1.00 32.22 203 LYS B C 1
ATOM 2969 O O . LYS B 1 203 ? 32.917 -20.214 -18.076 1.00 31.88 203 LYS B O 1
ATOM 2975 N N . ARG B 1 204 ? 34.090 -19.763 -19.948 1.00 21.52 204 ARG B N 1
ATOM 2976 C CA . ARG B 1 204 ? 33.254 -18.639 -20.358 1.00 21.66 204 ARG B CA 1
ATOM 2977 C C . ARG B 1 204 ? 32.854 -18.814 -21.813 1.00 21.89 204 ARG B C 1
ATOM 2978 O O . ARG B 1 204 ? 33.715 -18.816 -22.696 1.00 22.36 204 ARG B O 1
ATOM 2986 N N . ALA B 1 205 ? 31.549 -18.953 -22.061 1.00 31.18 205 ALA B N 1
ATOM 2987 C CA . ALA B 1 205 ? 31.079 -19.067 -23.435 1.00 31.39 205 ALA B CA 1
ATOM 2988 C C . ALA B 1 205 ? 31.362 -17.802 -24.234 1.00 32.05 205 ALA B C 1
ATOM 2989 O O . ALA B 1 205 ? 31.640 -17.877 -25.436 1.00 32.39 205 ALA B O 1
ATOM 2991 N N . ALA B 1 206 ? 31.324 -16.638 -23.581 1.00 39.65 206 ALA B N 1
ATOM 2992 C CA . ALA B 1 206 ? 31.458 -15.359 -24.269 1.00 40.23 206 ALA B CA 1
ATOM 2993 C C . ALA B 1 206 ? 32.902 -14.948 -24.532 1.00 40.92 206 ALA B C 1
ATOM 2994 O O . ALA B 1 206 ? 33.122 -13.963 -25.248 1.00 41.42 206 ALA B O 1
ATOM 2996 N N . VAL B 1 207 ? 33.883 -15.652 -23.977 1.00 50.43 207 VAL B N 1
ATOM 2997 C CA . VAL B 1 207 ? 35.282 -15.285 -24.174 1.00 50.87 207 VAL B CA 1
ATOM 2998 C C . VAL B 1 207 ? 36.066 -16.473 -24.713 1.00 50.93 207 VAL B C 1
ATOM 2999 O O . VAL B 1 207 ? 36.285 -17.453 -24.004 1.00 50.70 207 VAL B O 1
ATOM 3003 N N . ARG C 1 2 ? 7.831 16.822 12.903 1.00 47.99 2 ARG C N 1
ATOM 30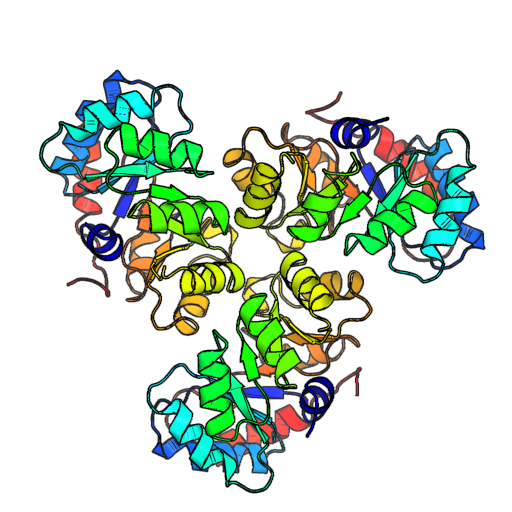04 C CA . ARG C 1 2 ? 8.743 15.706 13.141 1.00 46.96 2 ARG C CA 1
ATOM 3005 C C . ARG C 1 2 ? 9.195 15.062 11.830 1.00 46.12 2 ARG C C 1
ATOM 3006 O O . ARG C 1 2 ? 8.440 15.014 10.861 1.00 45.84 2 ARG C O 1
ATOM 3014 N N . ASP C 1 3 ? 10.441 14.594 11.799 1.00 26.85 3 ASP C N 1
ATOM 3015 C CA . ASP C 1 3 ? 10.993 13.942 10.620 1.00 26.32 3 ASP C CA 1
ATOM 3016 C C . ASP C 1 3 ? 10.741 12.436 10.653 1.00 26.11 3 ASP C C 1
ATOM 3017 O O . ASP C 1 3 ? 10.481 11.841 11.702 1.00 26.35 3 ASP C O 1
ATOM 3022 N N . ILE C 1 4 ? 10.828 11.825 9.469 1.00 15.65 4 ILE C N 1
ATOM 3023 C CA . ILE C 1 4 ? 10.380 10.447 9.297 1.00 15.01 4 ILE C CA 1
ATOM 3024 C C . ILE C 1 4 ? 11.236 9.466 10.096 1.00 14.83 4 ILE C C 1
ATOM 3025 O O . ILE C 1 4 ? 10.715 8.467 10.605 1.00 14.65 4 ILE C O 1
ATOM 3030 N N . ASP C 1 5 ? 12.539 9.735 10.261 1.00 14.94 5 ASP C N 1
ATOM 3031 C CA . ASP C 1 5 ? 13.356 8.824 11.062 1.00 14.85 5 ASP C CA 1
ATOM 3032 C C . ASP C 1 5 ? 12.862 8.778 12.499 1.00 15.37 5 ASP C C 1
ATOM 3033 O O . ASP C 1 5 ? 12.763 7.700 13.094 1.00 15.21 5 ASP C O 1
ATOM 3038 N N . SER C 1 6 ? 12.504 9.936 13.061 1.00 16.82 6 SER C N 1
ATOM 3039 C CA . SER C 1 6 ? 11.989 9.955 14.427 1.00 17.31 6 SER C CA 1
ATOM 3040 C C . SER C 1 6 ? 10.650 9.238 14.521 1.00 17.25 6 SER C C 1
ATOM 3041 O O . SER C 1 6 ? 10.378 8.545 15.509 1.00 17.50 6 SER C O 1
ATOM 3044 N N . VAL C 1 7 ? 9.808 9.387 13.497 1.00 16.16 7 VAL C N 1
ATOM 3045 C CA . VAL C 1 7 ? 8.518 8.706 13.488 1.00 16.03 7 VAL C CA 1
ATOM 3046 C C . VAL C 1 7 ? 8.724 7.198 13.512 1.00 15.49 7 VAL C C 1
ATOM 3047 O O . VAL C 1 7 ? 8.076 6.479 14.286 1.00 15.66 7 VAL C O 1
ATOM 3051 N N . MET C 1 8 ? 9.664 6.702 12.701 1.00 14.91 8 MET C N 1
ATOM 3052 C CA . MET C 1 8 ? 9.891 5.261 12.619 1.00 14.47 8 MET C CA 1
ATOM 3053 C C . MET C 1 8 ? 10.433 4.695 13.925 1.00 14.75 8 MET C C 1
ATOM 3054 O O . MET C 1 8 ? 10.185 3.523 14.237 1.00 14.91 8 MET C O 1
ATOM 3059 N N . ARG C 1 9 ? 11.163 5.502 14.695 1.00 15.25 9 ARG C N 1
ATOM 3060 C CA . ARG C 1 9 ? 11.754 5.019 15.938 1.00 15.62 9 ARG C CA 1
ATOM 3061 C C . ARG C 1 9 ? 10.782 5.029 17.109 1.00 16.22 9 ARG C C 1
ATOM 3062 O O . ARG C 1 9 ? 11.114 4.478 18.166 1.00 16.55 9 ARG C O 1
ATOM 3070 N N . LEU C 1 10 ? 9.593 5.626 16.953 1.00 16.87 10 LEU C N 1
ATOM 3071 C CA . LEU C 1 10 ? 8.679 5.759 18.090 1.00 17.20 10 LEU C CA 1
ATOM 3072 C C . LEU C 1 10 ? 8.141 4.411 18.561 1.00 17.40 10 LEU C C 1
ATOM 3073 O O . LEU C 1 10 ? 8.016 4.183 19.769 1.00 17.62 10 LEU C O 1
ATOM 3078 N N . ALA C 1 11 ? 7.802 3.517 17.633 1.00 18.11 11 ALA C N 1
ATOM 3079 C CA . ALA C 1 11 ? 7.208 2.229 17.968 1.00 18.32 11 ALA C CA 1
ATOM 3080 C C . ALA C 1 11 ? 7.716 1.152 17.023 1.00 18.08 11 ALA C C 1
ATOM 3081 O O . ALA C 1 11 ? 8.021 1.438 15.860 1.00 17.89 11 ALA C O 1
ATOM 3083 N N . PRO C 1 12 ? 7.846 -0.091 17.510 1.00 17.93 12 PRO C N 1
ATOM 3084 C CA . PRO C 1 12 ? 8.282 -1.208 16.641 1.00 17.80 12 PRO C CA 1
ATOM 3085 C C . PRO C 1 12 ? 7.362 -1.509 15.461 1.00 17.72 12 PRO C C 1
ATOM 3086 O O . PRO C 1 12 ? 7.831 -2.028 14.445 1.00 17.58 12 PRO C O 1
ATOM 3090 N N . VAL C 1 13 ? 6.059 -1.283 15.588 1.00 14.93 13 VAL C N 1
ATOM 3091 C CA . VAL C 1 13 ? 5.104 -1.616 14.539 1.00 14.60 13 VAL C CA 1
ATOM 3092 C C . VAL C 1 13 ? 4.299 -0.367 14.226 1.00 14.77 13 VAL C C 1
ATOM 3093 O O . VAL C 1 13 ? 3.856 0.335 15.143 1.00 15.37 13 VAL C O 1
ATOM 3097 N N . MET C 1 14 ? 4.117 -0.086 12.934 1.00 23.49 14 MET C N 1
ATOM 3098 C CA . MET C 1 14 ? 3.194 0.952 12.508 1.00 23.64 14 MET C CA 1
ATOM 3099 C C . MET C 1 14 ? 1.946 0.264 11.984 1.00 23.79 14 MET C C 1
ATOM 3100 O O . MET C 1 14 ? 2.007 -0.377 10.923 1.00 23.68 14 MET C O 1
ATOM 3105 N N . PRO C 1 15 ? 0.816 0.327 12.686 1.00 16.64 15 PRO C N 1
ATOM 3106 C CA . PRO C 1 15 ? -0.396 -0.318 12.169 1.00 16.79 15 PRO C CA 1
ATOM 3107 C C . PRO C 1 15 ? -0.831 0.316 10.858 1.00 16.66 15 PRO C C 1
ATOM 3108 O O . PRO C 1 15 ? -0.827 1.540 10.715 1.00 16.55 15 PRO C O 1
ATOM 3112 N N . VAL C 1 16 ? -1.254 -0.530 9.919 1.00 17.20 16 VAL C N 1
ATOM 3113 C CA . VAL C 1 16 ? -1.753 -0.103 8.615 1.00 17.14 16 VAL C CA 1
ATOM 3114 C C . VAL C 1 16 ? -3.267 -0.236 8.685 1.00 17.53 16 VAL C C 1
ATOM 3115 O O . VAL C 1 16 ? -3.804 -1.341 8.591 1.00 17.89 16 VAL C O 1
ATOM 3119 N N . LEU C 1 17 ? -3.961 0.882 8.864 1.00 18.60 17 LEU C N 1
ATOM 3120 C CA . LEU C 1 17 ? -5.381 0.866 9.178 1.00 18.82 17 LEU C CA 1
ATOM 3121 C C . LEU C 1 17 ? -6.222 1.057 7.922 1.00 18.98 17 LEU C C 1
ATOM 3122 O O . LEU C 1 17 ? -5.890 1.870 7.055 1.00 18.84 17 LEU C O 1
ATOM 3127 N N . VAL C 1 18 ? -7.317 0.307 7.835 1.00 23.78 18 VAL C N 1
ATOM 3128 C CA . VAL C 1 18 ? -8.278 0.413 6.742 1.00 23.81 18 VAL C CA 1
ATOM 3129 C C . VAL C 1 18 ? -9.629 0.665 7.393 1.00 23.91 18 VAL C C 1
ATOM 3130 O O . VAL C 1 18 ? -10.248 -0.261 7.930 1.00 24.09 18 VAL C O 1
ATOM 3134 N N . ILE C 1 19 ? -10.089 1.910 7.357 1.00 20.82 19 ILE C N 1
ATOM 3135 C CA . ILE C 1 19 ? -11.306 2.318 8.049 1.00 20.90 19 ILE C CA 1
ATOM 3136 C C . ILE C 1 19 ? -12.439 2.352 7.033 1.00 20.90 19 ILE C C 1
ATOM 3137 O O . ILE C 1 19 ? -12.484 3.236 6.173 1.00 20.75 19 ILE C O 1
ATOM 3142 N N . GLU C 1 20 ? -13.343 1.379 7.104 1.00 36.10 20 GLU C N 1
ATOM 3143 C CA . GLU C 1 20 ? -14.540 1.408 6.274 1.00 36.05 20 GLU C CA 1
ATOM 3144 C C . GLU C 1 20 ? -15.746 1.968 7.001 1.00 36.19 20 GLU C C 1
ATOM 3145 O O . GLU C 1 20 ? -16.588 2.615 6.373 1.00 36.19 20 GLU C O 1
ATOM 3151 N N . ASP C 1 21 ? -15.838 1.737 8.306 1.00 29.94 21 ASP C N 1
ATOM 3152 C CA . ASP C 1 21 ? -16.878 2.312 9.144 1.00 30.48 21 ASP C CA 1
ATOM 3153 C C . ASP C 1 21 ? -16.268 3.481 9.903 1.00 30.71 21 ASP C C 1
ATOM 3154 O O . ASP C 1 21 ? -15.407 3.282 10.767 1.00 30.69 21 ASP C O 1
ATOM 3159 N N . ILE C 1 22 ? -16.744 4.693 9.609 1.00 30.19 22 ILE C N 1
ATOM 3160 C CA . ILE C 1 22 ? -16.204 5.889 10.252 1.00 30.39 22 ILE C CA 1
ATOM 3161 C C . ILE C 1 22 ? -16.368 5.817 11.766 1.00 31.31 22 ILE C C 1
ATOM 3162 O O . ILE C 1 22 ? -15.571 6.399 12.513 1.00 31.42 22 ILE C O 1
ATOM 3167 N N . ALA C 1 23 ? -17.382 5.093 12.247 1.00 37.44 23 ALA C N 1
ATOM 3168 C CA . ALA C 1 23 ? -17.571 4.940 13.685 1.00 38.22 23 ALA C CA 1
ATOM 3169 C C . ALA C 1 23 ? -16.430 4.173 14.349 1.00 37.54 23 ALA C C 1
ATOM 3170 O O . ALA C 1 23 ? -16.258 4.279 15.568 1.00 38.10 23 ALA C O 1
ATOM 3172 N N . ASP C 1 24 ? -15.674 3.384 13.584 1.00 35.88 24 ASP C N 1
ATOM 3173 C CA . ASP C 1 24 ? -14.559 2.617 14.126 1.00 35.36 24 ASP C CA 1
ATOM 3174 C C . ASP C 1 24 ? -13.309 3.450 14.389 1.00 34.90 24 ASP C C 1
ATOM 3175 O O . ASP C 1 24 ? -12.412 2.964 15.084 1.00 34.52 24 ASP C O 1
ATOM 3180 N N . ALA C 1 25 ? -13.211 4.672 13.854 1.00 29.63 25 ALA C N 1
ATOM 3181 C CA . ALA C 1 25 ? -11.923 5.366 13.848 1.00 29.04 25 ALA C CA 1
ATOM 3182 C C . ALA C 1 25 ? -11.463 5.725 15.257 1.00 29.52 25 ALA C C 1
ATOM 3183 O O . ALA C 1 25 ? -10.336 5.400 15.654 1.00 29.04 25 ALA C O 1
ATOM 3185 N N . LYS C 1 26 ? -12.310 6.424 16.015 1.00 34.43 26 LYS C N 1
ATOM 3186 C CA . LYS C 1 26 ? -11.931 6.846 17.363 1.00 35.00 26 LYS C CA 1
ATOM 3187 C C . LYS C 1 26 ? -11.623 5.681 18.297 1.00 34.93 26 LYS C C 1
ATOM 3188 O O . LYS C 1 26 ? -10.554 5.700 18.933 1.00 34.69 26 LYS C O 1
ATOM 3194 N N . PRO C 1 27 ? -12.478 4.661 18.445 1.00 33.52 27 PRO C N 1
ATOM 3195 C CA . PRO C 1 27 ? -12.100 3.532 19.313 1.00 33.56 27 PRO C CA 1
ATOM 3196 C C . PRO C 1 27 ? -10.823 2.831 18.887 1.00 32.39 27 PRO C C 1
ATOM 3197 O O . PRO C 1 27 ? -10.057 2.386 19.753 1.00 32.36 27 PRO C O 1
ATOM 3201 N N . ILE C 1 28 ? -10.557 2.731 17.582 1.00 25.67 28 ILE C N 1
ATOM 3202 C CA . ILE C 1 28 ? -9.353 2.041 17.130 1.00 25.23 28 ILE C CA 1
ATOM 3203 C C . ILE C 1 28 ? -8.112 2.838 17.510 1.00 25.17 28 ILE C C 1
ATOM 3204 O O . ILE C 1 28 ? -7.166 2.300 18.100 1.00 24.92 28 ILE C O 1
ATOM 3209 N N . ALA C 1 29 ? -8.110 4.138 17.201 1.00 21.36 29 ALA C N 1
ATOM 3210 C CA . ALA C 1 29 ? -6.955 4.969 17.524 1.00 21.19 29 ALA C CA 1
ATOM 3211 C C . ALA C 1 29 ? -6.736 5.037 19.029 1.00 21.90 29 ALA C C 1
ATOM 3212 O O . ALA C 1 29 ? -5.593 4.995 19.501 1.00 21.64 29 ALA C O 1
ATOM 3214 N N . GLU C 1 30 ? -7.827 5.095 19.799 1.00 24.87 30 GLU C N 1
ATOM 3215 C CA . GLU C 1 30 ? -7.706 5.115 21.250 1.00 25.59 30 GLU C CA 1
ATOM 3216 C C . GLU C 1 30 ? -7.075 3.830 21.760 1.00 25.28 30 GLU C C 1
ATOM 3217 O O . GLU C 1 30 ? -6.179 3.866 22.613 1.00 25.36 30 GLU C O 1
ATOM 3223 N N . ALA C 1 31 ? -7.520 2.683 21.236 1.00 28.02 31 ALA C N 1
ATOM 3224 C CA . ALA C 1 31 ? -6.991 1.402 21.689 1.00 27.77 31 ALA C CA 1
ATOM 3225 C C . ALA C 1 31 ? -5.536 1.226 21.283 1.00 27.28 31 ALA C C 1
ATOM 3226 O O . ALA C 1 31 ? -4.731 0.690 22.056 1.00 27.38 31 ALA C O 1
ATOM 3228 N N . LEU C 1 32 ? -5.178 1.664 20.072 1.00 24.38 32 LEU C N 1
ATOM 3229 C CA . LEU C 1 32 ? -3.792 1.541 19.635 1.00 24.27 32 LEU C CA 1
ATOM 3230 C C . LEU C 1 32 ? -2.873 2.433 20.456 1.00 24.27 32 LEU C C 1
ATOM 3231 O O . LEU C 1 32 ? -1.757 2.028 20.802 1.00 24.35 32 LEU C O 1
ATOM 3236 N N . VAL C 1 33 ? -3.330 3.643 20.790 1.00 27.01 33 VAL C N 1
ATOM 3237 C CA . VAL C 1 33 ? -2.517 4.539 21.606 1.00 27.07 33 VAL C CA 1
ATOM 3238 C C . VAL C 1 33 ? -2.357 3.977 23.009 1.00 27.39 33 VAL C C 1
ATOM 3239 O O . VAL C 1 33 ? -1.263 4.013 23.587 1.00 27.43 33 VAL C O 1
ATOM 3243 N N . ALA C 1 34 ? -3.429 3.400 23.557 1.00 23.56 34 ALA C N 1
ATOM 3244 C CA . ALA C 1 34 ? -3.373 2.853 24.908 1.00 24.26 34 ALA C CA 1
ATOM 3245 C C . ALA C 1 34 ? -2.404 1.683 24.991 1.00 23.72 34 ALA C C 1
ATOM 3246 O O . ALA C 1 34 ? -1.792 1.455 26.042 1.00 24.13 34 ALA C O 1
ATOM 3248 N N . GLY C 1 35 ? -2.227 0.956 23.887 1.00 28.25 35 GLY C N 1
ATOM 3249 C CA . GLY C 1 35 ? -1.291 -0.140 23.785 1.00 28.17 35 GLY C CA 1
ATOM 3250 C C . GLY C 1 35 ? 0.130 0.240 23.437 1.00 27.94 35 GLY C C 1
ATOM 3251 O O . GLY C 1 35 ? 0.985 -0.645 23.329 1.00 27.92 35 GLY C O 1
ATOM 3252 N N . GLY C 1 36 ? 0.417 1.527 23.260 1.00 23.11 36 GLY C N 1
ATOM 3253 C CA . GLY C 1 36 ? 1.757 1.974 22.942 1.00 22.92 36 GLY C CA 1
ATOM 3254 C C . GLY C 1 36 ? 2.100 2.072 21.472 1.00 22.67 36 GLY C C 1
ATOM 3255 O O . GLY C 1 36 ? 3.266 2.324 21.145 1.00 22.48 36 GLY C O 1
ATOM 3256 N N . LEU C 1 37 ? 1.139 1.861 20.570 1.00 24.07 37 LEU C N 1
ATOM 3257 C CA . LEU C 1 37 ? 1.369 2.045 19.135 1.00 23.83 37 LEU C CA 1
ATOM 3258 C C . LEU C 1 37 ? 0.685 3.344 18.712 1.00 23.78 37 LEU C C 1
ATOM 3259 O O . LEU C 1 37 ? -0.446 3.355 18.226 1.00 23.87 37 LEU C O 1
ATOM 3264 N N . ASN C 1 38 ? 1.383 4.460 18.922 1.00 25.54 38 ASN C N 1
ATOM 3265 C CA . ASN C 1 38 ? 0.797 5.773 18.680 1.00 25.56 38 ASN C CA 1
ATOM 3266 C C . ASN C 1 38 ? 0.961 6.272 17.249 1.00 25.32 38 ASN C C 1
ATOM 3267 O O . ASN C 1 38 ? 0.353 7.289 16.900 1.00 25.33 38 ASN C O 1
ATOM 3272 N N . VAL C 1 39 ? 1.750 5.595 16.420 1.00 18.74 39 VAL C N 1
ATOM 3273 C CA . VAL C 1 39 ? 1.958 5.987 15.028 1.00 18.59 39 VAL C CA 1
ATOM 3274 C C . VAL C 1 39 ? 0.993 5.189 14.162 1.00 18.72 39 VAL C C 1
ATOM 3275 O O . VAL C 1 39 ? 1.118 3.963 14.063 1.00 18.79 39 VAL C O 1
ATOM 3279 N N . LEU C 1 40 ? 0.046 5.882 13.522 1.00 20.11 40 LEU C N 1
ATOM 3280 C CA . LEU C 1 40 ? -1.078 5.261 12.823 1.00 20.17 40 LEU C CA 1
ATOM 3281 C C . LEU C 1 40 ? -1.060 5.636 11.344 1.00 19.96 40 LEU C C 1
ATOM 3282 O O . LEU C 1 40 ? -1.124 6.821 11.003 1.00 19.86 40 LEU C O 1
ATOM 3287 N N . GLU C 1 41 ? -1.007 4.636 10.469 1.00 18.51 41 GLU C N 1
ATOM 3288 C CA . GLU C 1 41 ? -1.057 4.857 9.024 1.00 18.33 41 GLU C CA 1
ATOM 3289 C C . GLU C 1 41 ? -2.467 4.536 8.534 1.00 18.57 41 GLU C C 1
ATOM 3290 O O . GLU C 1 41 ? -2.897 3.382 8.581 1.00 18.87 41 GLU C O 1
ATOM 3296 N N . VAL C 1 42 ? -3.187 5.553 8.073 1.00 18.13 42 VAL C N 1
ATOM 3297 C CA . VAL C 1 42 ? -4.555 5.392 7.581 1.00 18.22 42 VAL C CA 1
ATOM 3298 C C . VAL C 1 42 ? -4.508 5.367 6.059 1.00 18.05 42 VAL C C 1
ATOM 3299 O O . VAL C 1 42 ? -4.162 6.373 5.431 1.00 17.79 42 VAL C O 1
ATOM 3303 N N . THR C 1 43 ? -4.850 4.228 5.458 1.00 22.16 43 THR C N 1
ATOM 3304 C CA . THR C 1 43 ? -4.871 4.151 4.003 1.00 22.19 43 THR C CA 1
ATOM 3305 C C . THR C 1 43 ? -5.961 5.052 3.436 1.00 22.12 43 THR C C 1
ATOM 3306 O O . THR C 1 43 ? -7.059 5.153 3.988 1.00 22.31 43 THR C O 1
ATOM 3310 N N . LEU C 1 44 ? -5.648 5.707 2.321 1.00 26.16 44 LEU C N 1
ATOM 3311 C CA . LEU C 1 44 ? -6.570 6.648 1.696 1.00 26.07 44 LEU C CA 1
ATOM 3312 C C . LEU C 1 44 ? -7.609 5.974 0.802 1.00 26.44 44 LEU C C 1
ATOM 3313 O O . LEU C 1 44 ? -8.510 6.666 0.302 1.00 26.50 44 LEU C O 1
ATOM 3318 N N . ARG C 1 45 ? -7.517 4.656 0.606 1.00 48.45 45 ARG C N 1
ATOM 3319 C CA . ARG C 1 45 ? -8.363 3.976 -0.371 1.00 48.81 45 ARG C CA 1
ATOM 3320 C C . ARG C 1 45 ? -9.851 4.015 -0.016 1.00 48.90 45 ARG C C 1
ATOM 3321 O O . ARG C 1 45 ? -10.688 4.052 -0.922 1.00 49.12 45 ARG C O 1
ATOM 3329 N N . THR C 1 46 ? -10.210 3.996 1.277 1.00 22.52 46 THR C N 1
ATOM 3330 C CA . THR C 1 46 ? -11.625 4.003 1.650 1.00 22.50 46 THR C CA 1
ATOM 3331 C C . THR C 1 46 ? -12.232 5.403 1.523 1.00 22.45 46 THR C C 1
ATOM 3332 O O . THR C 1 46 ? -11.535 6.405 1.688 1.00 22.27 46 THR C O 1
ATOM 3336 N N . PRO C 1 47 ? -13.536 5.493 1.216 1.00 30.09 47 PRO C N 1
ATOM 3337 C CA . PRO C 1 47 ? -14.173 6.816 1.069 1.00 30.00 47 PRO C CA 1
ATOM 3338 C C . PRO C 1 47 ? -14.096 7.697 2.304 1.00 30.07 47 PRO C C 1
ATOM 3339 O O . PRO C 1 47 ? -14.003 8.924 2.171 1.00 30.00 47 PRO C O 1
ATOM 3343 N N . CYS C 1 48 ? -14.132 7.118 3.500 1.00 27.43 48 CYS C N 1
ATOM 3344 C CA . CYS C 1 48 ? -14.145 7.903 4.724 1.00 27.43 48 CYS C CA 1
ATOM 3345 C C . CYS C 1 48 ? -12.748 8.161 5.285 1.00 27.32 48 CYS C C 1
ATOM 3346 O O . CYS C 1 48 ? -12.634 8.656 6.408 1.00 27.47 48 CYS C O 1
ATOM 3349 N N . ALA C 1 49 ? -11.690 7.831 4.536 1.00 24.09 49 ALA C N 1
ATOM 3350 C CA . ALA C 1 49 ? -10.343 7.870 5.100 1.00 24.12 49 ALA C CA 1
ATOM 3351 C C . ALA C 1 49 ? -9.953 9.269 5.563 1.00 24.19 49 ALA C C 1
ATOM 3352 O O . ALA C 1 49 ? -9.377 9.430 6.647 1.00 24.20 49 ALA C O 1
ATOM 3354 N N . LEU C 1 50 ? -10.253 10.297 4.765 1.00 31.25 50 LEU C N 1
ATOM 3355 C CA . LEU C 1 50 ? -9.878 11.650 5.172 1.00 31.10 50 LEU C CA 1
ATOM 3356 C C . LEU C 1 50 ? -10.658 12.090 6.404 1.00 31.75 50 LEU C C 1
ATOM 3357 O O . LEU C 1 50 ? -10.123 12.795 7.267 1.00 32.02 50 LEU C O 1
ATOM 3362 N N . GLU C 1 51 ? -11.924 11.685 6.501 1.00 45.99 51 GLU C N 1
ATOM 3363 C CA . GLU C 1 51 ? -12.694 11.983 7.699 1.00 47.14 51 GLU C CA 1
ATOM 3364 C C . GLU C 1 51 ? -12.199 11.184 8.898 1.00 46.87 51 GLU C C 1
ATOM 3365 O O . GLU C 1 51 ? -12.241 11.676 10.031 1.00 47.54 51 GLU C O 1
ATOM 3371 N N . ALA C 1 52 ? -11.732 9.952 8.673 1.00 24.48 52 ALA C N 1
ATOM 3372 C CA . ALA C 1 52 ? -11.174 9.164 9.768 1.00 24.28 52 ALA C CA 1
ATOM 3373 C C . ALA C 1 52 ? -9.877 9.765 10.296 1.00 23.97 52 ALA C C 1
ATOM 3374 O O . ALA C 1 52 ? -9.607 9.692 11.501 1.00 24.12 52 ALA C O 1
ATOM 3376 N N . ILE C 1 53 ? -9.072 10.371 9.419 1.00 24.18 53 ILE C N 1
ATOM 3377 C CA . ILE C 1 53 ? -7.819 10.976 9.863 1.00 24.11 53 ILE C CA 1
ATOM 3378 C C . ILE C 1 53 ? -8.092 12.139 10.809 1.00 24.89 53 ILE C C 1
ATOM 3379 O O . ILE C 1 53 ? -7.398 12.314 11.821 1.00 25.04 53 ILE C O 1
ATOM 3384 N N . LYS C 1 54 ? -9.127 12.933 10.517 1.00 45.01 54 LYS C N 1
ATOM 3385 C CA . LYS C 1 54 ? -9.447 14.068 11.375 1.00 46.21 54 LYS C CA 1
ATOM 3386 C C . LYS C 1 54 ? -9.930 13.626 12.750 1.00 46.66 54 LYS C C 1
ATOM 3387 O O . LYS C 1 54 ? -9.655 14.303 13.747 1.00 47.32 54 LYS C O 1
ATOM 3393 N N . ILE C 1 55 ? -10.626 12.490 12.831 1.00 25.98 55 ILE C N 1
ATOM 3394 C CA . ILE C 1 55 ? -11.072 11.988 14.128 1.00 26.48 55 ILE C CA 1
ATOM 3395 C C . ILE C 1 55 ? -9.892 11.436 14.918 1.00 26.06 55 ILE C C 1
ATOM 3396 O O . ILE C 1 55 ? -9.734 11.721 16.111 1.00 26.68 55 ILE C O 1
ATOM 3401 N N . MET C 1 56 ? -9.044 10.638 14.263 1.00 28.38 56 MET C N 1
ATOM 3402 C CA . MET C 1 56 ? -7.908 10.054 14.967 1.00 27.86 56 MET C CA 1
ATOM 3403 C C . MET C 1 56 ? -6.927 11.118 15.430 1.00 28.07 56 MET C C 1
ATOM 3404 O O . MET C 1 56 ? -6.284 10.951 16.469 1.00 28.29 56 MET C O 1
ATOM 3409 N N . LYS C 1 57 ? -6.817 12.221 14.686 1.00 40.07 57 LYS C N 1
ATOM 3410 C CA . LYS C 1 57 ? -5.876 13.274 15.048 1.00 40.45 57 LYS C CA 1
ATOM 3411 C C . LYS C 1 57 ? -6.224 13.896 16.397 1.00 41.50 57 LYS C C 1
ATOM 3412 O O . LYS C 1 57 ? -5.334 14.384 17.105 1.00 41.71 57 LYS C O 1
ATOM 3418 N N . GLU C 1 58 ? -7.505 13.869 16.780 1.00 37.03 58 GLU C N 1
ATOM 3419 C CA . GLU C 1 58 ? -7.946 14.416 18.059 1.00 38.17 58 GLU C CA 1
ATOM 3420 C C . GLU C 1 58 ? -7.765 13.454 19.229 1.00 38.19 58 GLU C C 1
ATOM 3421 O O . GLU C 1 58 ? -8.004 13.854 20.375 1.00 39.20 58 GLU C O 1
ATOM 3426 N N . VAL C 1 59 ? -7.389 12.204 18.981 1.00 29.71 59 VAL C N 1
ATOM 3427 C CA . VAL C 1 59 ? -7.067 11.290 20.085 1.00 29.70 59 VAL C CA 1
ATOM 3428 C C . VAL C 1 59 ? -5.722 11.691 20.680 1.00 29.68 59 VAL C C 1
ATOM 3429 O O . VAL C 1 59 ? -4.727 11.769 19.940 1.00 28.83 59 VAL C O 1
ATOM 3433 N N . PRO C 1 60 ? -5.628 11.947 21.989 1.00 33.71 60 PRO C N 1
ATOM 3434 C CA . PRO C 1 60 ? -4.348 12.404 22.545 1.00 33.68 60 PRO C CA 1
ATOM 3435 C C . PRO C 1 60 ? -3.246 11.380 22.310 1.00 32.64 60 PRO C C 1
ATOM 3436 O O . PRO C 1 60 ? -3.427 10.181 22.527 1.00 32.43 60 PRO C O 1
ATOM 3440 N N . GLY C 1 61 ? -2.084 11.878 21.888 1.00 26.27 61 GLY C N 1
ATOM 3441 C CA . GLY C 1 61 ? -0.926 11.054 21.640 1.00 25.28 61 GLY C CA 1
ATOM 3442 C C . GLY C 1 61 ? -0.885 10.368 20.291 1.00 24.18 61 GLY C C 1
ATOM 3443 O O . GLY C 1 61 ? 0.149 9.780 19.953 1.00 23.42 61 GLY C O 1
ATOM 3444 N N . ALA C 1 62 ? -1.964 10.408 19.509 1.00 24.34 62 ALA C N 1
ATOM 3445 C CA . ALA C 1 62 ? -1.932 9.806 18.181 1.00 23.43 62 ALA C CA 1
ATOM 3446 C C . ALA C 1 62 ? -1.021 10.600 17.252 1.00 23.13 62 ALA C C 1
ATOM 3447 O O . ALA C 1 62 ? -1.056 11.833 17.223 1.00 23.59 62 ALA C O 1
ATOM 3449 N N . VAL C 1 63 ? -0.221 9.890 16.474 1.00 21.02 63 VAL C N 1
ATOM 3450 C CA . VAL C 1 63 ? 0.582 10.482 15.410 1.00 20.76 63 VAL C CA 1
ATOM 3451 C C . VAL C 1 63 ? 0.028 9.911 14.112 1.00 20.55 63 VAL C C 1
ATOM 3452 O O . VAL C 1 63 ? 0.339 8.774 13.742 1.00 20.58 63 VAL C O 1
ATOM 3456 N N . VAL C 1 64 ? -0.807 10.679 13.416 1.00 21.46 64 VAL C N 1
ATOM 3457 C CA . VAL C 1 64 ? -1.618 10.138 12.331 1.00 21.50 64 VAL C CA 1
ATOM 3458 C C . VAL C 1 64 ? -0.974 10.459 10.988 1.00 21.16 64 VAL C C 1
ATOM 3459 O O . VAL C 1 64 ? -0.612 11.610 10.713 1.00 20.98 64 VAL C O 1
ATOM 3463 N N . GLY C 1 65 ? -0.847 9.434 10.146 1.00 17.49 65 GLY C N 1
ATOM 3464 C CA . GLY C 1 65 ? -0.337 9.604 8.806 1.00 17.27 65 GLY C CA 1
ATOM 3465 C C . GLY C 1 65 ? -1.290 8.976 7.807 1.00 17.39 65 GLY C C 1
ATOM 3466 O O . GLY C 1 65 ? -2.277 8.330 8.180 1.00 17.65 65 GLY C O 1
ATOM 3467 N N . ALA C 1 66 ? -0.983 9.187 6.528 1.00 15.72 66 ALA C N 1
ATOM 3468 C CA . ALA C 1 66 ? -1.770 8.652 5.428 1.00 15.42 66 ALA C CA 1
ATOM 3469 C C . ALA C 1 66 ? -0.969 7.599 4.681 1.00 14.57 66 ALA C C 1
ATOM 3470 O O . ALA C 1 66 ? 0.228 7.779 4.435 1.00 14.23 66 ALA C O 1
ATOM 3472 N N . GLY C 1 67 ? -1.633 6.503 4.312 1.00 15.40 67 GLY C N 1
ATOM 3473 C CA . GLY C 1 67 ? -1.038 5.481 3.481 1.00 15.28 67 GLY C CA 1
ATOM 3474 C C . GLY C 1 67 ? -1.616 5.487 2.071 1.00 15.25 67 GLY C C 1
ATOM 3475 O O . GLY C 1 67 ? -2.619 6.141 1.778 1.00 15.33 67 GLY C O 1
ATOM 3476 N N . THR C 1 68 ? -0.958 4.721 1.198 1.00 20.50 68 THR C N 1
ATOM 3477 C CA . THR C 1 68 ? -1.337 4.603 -0.217 1.00 20.48 68 THR C CA 1
ATOM 3478 C C . THR C 1 68 ? -1.392 5.973 -0.896 1.00 20.09 68 THR C C 1
ATOM 3479 O O . THR C 1 68 ? -2.279 6.256 -1.704 1.00 20.11 68 THR C O 1
ATOM 3483 N N . VAL C 1 69 ? -0.434 6.836 -0.569 1.00 14.97 69 VAL C N 1
ATOM 3484 C CA . VAL C 1 69 ? -0.328 8.138 -1.217 1.00 14.59 69 VAL C CA 1
ATOM 3485 C C . VAL C 1 69 ? 0.286 7.898 -2.592 1.00 14.20 69 VAL C C 1
ATOM 3486 O O . VAL C 1 69 ? 1.451 7.511 -2.698 1.00 13.73 69 VAL C O 1
ATOM 3490 N N . LEU C 1 70 ? -0.495 8.121 -3.655 1.00 16.78 70 LEU C N 1
ATOM 3491 C CA . LEU C 1 70 ? -0.004 7.818 -4.996 1.00 16.34 70 LEU C CA 1
ATOM 3492 C C . LEU C 1 70 ? 0.617 9.008 -5.715 1.00 15.95 70 LEU C C 1
ATOM 3493 O O . LEU C 1 70 ? 1.400 8.798 -6.651 1.00 15.55 70 LEU C O 1
ATOM 3498 N N . ASN C 1 71 ? 0.296 10.236 -5.320 1.00 16.49 71 ASN C N 1
ATOM 3499 C CA . ASN C 1 71 ? 0.681 11.391 -6.119 1.00 16.23 71 ASN C CA 1
ATOM 3500 C C . ASN C 1 71 ? 0.617 12.647 -5.263 1.00 16.36 71 ASN C C 1
ATOM 3501 O O . ASN C 1 71 ? 0.158 12.627 -4.115 1.00 16.57 71 ASN C O 1
ATOM 3506 N N . ALA C 1 72 ? 1.093 13.751 -5.849 1.00 21.22 72 ALA C N 1
ATOM 3507 C CA . ALA C 1 72 ? 1.182 15.007 -5.117 1.00 21.40 72 ALA C CA 1
ATOM 3508 C C . ALA C 1 72 ? -0.184 15.507 -4.674 1.00 21.84 72 ALA C C 1
ATOM 3509 O O . ALA C 1 72 ? -0.297 16.124 -3.610 1.00 22.10 72 ALA C O 1
ATOM 3511 N N . LYS C 1 73 ? -1.231 15.250 -5.462 1.00 29.54 73 LYS C N 1
ATOM 3512 C CA . LYS C 1 73 ? -2.559 15.708 -5.063 1.00 30.00 73 LYS C CA 1
ATOM 3513 C C . LYS C 1 73 ? -3.056 14.963 -3.833 1.00 30.08 73 LYS C C 1
ATOM 3514 O O . LYS C 1 73 ? -3.615 15.577 -2.916 1.00 30.21 73 LYS C O 1
ATOM 3520 N N . MET C 1 74 ? -2.857 13.640 -3.793 1.00 19.66 74 MET C N 1
ATOM 3521 C CA . MET C 1 74 ? -3.257 12.877 -2.617 1.00 19.98 74 MET C CA 1
ATOM 3522 C C . MET C 1 74 ? -2.441 13.291 -1.405 1.00 19.98 74 MET C C 1
ATOM 3523 O O . MET C 1 74 ? -2.953 13.332 -0.279 1.00 20.30 74 MET C O 1
ATOM 3528 N N . LEU C 1 75 ? -1.167 13.620 -1.619 1.00 19.23 75 LEU C N 1
ATOM 3529 C CA . LEU C 1 75 ? -0.360 14.106 -0.514 1.00 19.21 75 LEU C CA 1
ATOM 3530 C C . LEU C 1 75 ? -0.908 15.425 0.011 1.00 19.39 75 LEU C C 1
ATOM 3531 O O . LEU C 1 75 ? -1.003 15.625 1.228 1.00 19.65 75 LEU C O 1
ATOM 3536 N N . ASP C 1 76 ? -1.296 16.331 -0.890 1.00 23.72 76 ASP C N 1
ATOM 3537 C CA . ASP C 1 76 ? -1.830 17.608 -0.434 1.00 24.75 76 ASP C CA 1
ATOM 3538 C C . ASP C 1 76 ? -3.129 17.410 0.333 1.00 25.20 76 ASP C C 1
ATOM 3539 O O . ASP C 1 76 ? -3.341 18.047 1.369 1.00 25.89 76 ASP C O 1
ATOM 3544 N N . GLN C 1 77 ? -3.985 16.490 -0.128 1.00 28.05 77 GLN C N 1
ATOM 3545 C CA . GLN C 1 77 ? -5.246 16.243 0.567 1.00 28.48 77 GLN C CA 1
ATOM 3546 C C . GLN C 1 77 ? -5.005 15.678 1.957 1.00 28.40 77 GLN C C 1
ATOM 3547 O O . GLN C 1 77 ? -5.699 16.041 2.913 1.00 29.12 77 GLN C O 1
ATOM 3553 N N . ALA C 1 78 ? -4.032 14.773 2.084 1.00 22.82 78 ALA C N 1
ATOM 3554 C CA . ALA C 1 78 ? -3.706 14.217 3.391 1.00 22.96 78 ALA C CA 1
ATOM 3555 C C . ALA C 1 78 ? -3.067 15.266 4.289 1.00 23.00 78 ALA C C 1
ATOM 3556 O O . ALA C 1 78 ? -3.298 15.275 5.505 1.00 23.34 78 ALA C O 1
ATOM 3558 N N . GLN C 1 79 ? -2.248 16.147 3.713 1.00 27.35 79 GLN C N 1
ATOM 3559 C CA . GLN C 1 79 ? -1.654 17.216 4.505 1.00 28.11 79 GLN C CA 1
ATOM 3560 C C . GLN C 1 79 ? -2.699 18.234 4.946 1.00 29.39 79 GLN C C 1
ATOM 3561 O O . GLN C 1 79 ? -2.588 18.788 6.044 1.00 30.08 79 GLN C O 1
ATOM 3567 N N . GLU C 1 80 ? -3.718 18.491 4.116 1.00 48.48 80 GLU C N 1
ATOM 3568 C CA . GLU C 1 80 ? -4.800 19.383 4.530 1.00 49.62 80 GLU C CA 1
ATOM 3569 C C . GLU C 1 80 ? -5.619 18.783 5.665 1.00 49.76 80 GLU C C 1
ATOM 3570 O O . GLU C 1 80 ? -6.163 19.519 6.496 1.00 50.71 80 GLU C O 1
ATOM 3576 N N . ALA C 1 81 ? -5.711 17.456 5.721 1.00 25.83 81 ALA C N 1
ATOM 3577 C CA . ALA C 1 81 ? -6.456 16.777 6.769 1.00 26.01 81 ALA C CA 1
ATOM 3578 C C . ALA C 1 81 ? -5.671 16.672 8.068 1.00 26.15 81 ALA C C 1
ATOM 3579 O O . ALA C 1 81 ? -6.225 16.211 9.070 1.00 26.62 81 ALA C O 1
ATOM 3581 N N . GLY C 1 82 ? -4.411 17.095 8.081 1.00 24.91 82 GLY C N 1
ATOM 3582 C CA . GLY C 1 82 ? -3.604 17.075 9.282 1.00 25.01 82 GLY C CA 1
ATOM 3583 C C . GLY C 1 82 ? -2.642 15.916 9.442 1.00 23.99 82 GLY C C 1
ATOM 3584 O O . GLY C 1 82 ? -2.131 15.717 10.549 1.00 24.12 82 GLY C O 1
ATOM 3585 N N . CYS C 1 83 ? -2.391 15.137 8.391 1.00 24.49 83 CYS C N 1
ATOM 3586 C CA . CYS C 1 83 ? -1.429 14.044 8.495 1.00 24.30 83 CYS C CA 1
ATOM 3587 C C . CYS C 1 83 ? -0.028 14.563 8.793 1.00 24.19 83 CYS C C 1
ATOM 3588 O O . CYS C 1 83 ? 0.446 15.514 8.165 1.00 24.08 83 CYS C O 1
ATOM 3591 N N . GLU C 1 84 ? 0.646 13.912 9.739 1.00 28.37 84 GLU C N 1
ATOM 3592 C CA . GLU C 1 84 ? 2.023 14.246 10.067 1.00 28.21 84 GLU C CA 1
ATOM 3593 C C . GLU C 1 84 ? 3.045 13.421 9.291 1.00 27.97 84 GLU C C 1
ATOM 3594 O O . GLU C 1 84 ? 4.233 13.753 9.325 1.00 27.84 84 GLU C O 1
ATOM 3600 N N . PHE C 1 85 ? 2.623 12.373 8.584 1.00 16.79 85 PHE C N 1
ATOM 3601 C CA . PHE C 1 85 ? 3.535 11.651 7.706 1.00 15.97 85 PHE C CA 1
ATOM 3602 C C . PHE C 1 85 ? 2.732 11.012 6.584 1.00 15.51 85 PHE C C 1
ATOM 3603 O O . PHE C 1 85 ? 1.499 11.034 6.578 1.00 15.81 85 PHE C O 1
ATOM 3611 N N . PHE C 1 86 ? 3.461 10.478 5.605 1.00 15.95 86 PHE C N 1
ATOM 3612 C CA . PHE C 1 86 ? 2.881 10.028 4.352 1.00 15.82 86 PHE C CA 1
ATOM 3613 C C . PHE C 1 86 ? 3.644 8.804 3.864 1.00 15.69 86 PHE C C 1
ATOM 3614 O O . PHE C 1 86 ? 4.879 8.802 3.864 1.00 15.41 86 PHE C O 1
ATOM 3622 N N . VAL C 1 87 ? 2.902 7.776 3.451 1.00 13.31 87 VAL C N 1
ATOM 3623 C CA . VAL C 1 87 ? 3.457 6.514 2.977 1.00 12.65 87 VAL C CA 1
ATOM 3624 C C . VAL C 1 87 ? 2.949 6.261 1.567 1.00 12.34 87 VAL C C 1
ATOM 3625 O O . VAL C 1 87 ? 1.752 6.419 1.291 1.00 12.59 87 VAL C O 1
ATOM 3629 N N . SER C 1 88 ? 3.852 5.845 0.685 1.00 12.56 88 SER C N 1
ATOM 3630 C CA . SER C 1 88 ? 3.492 5.526 -0.687 1.00 12.47 88 SER C CA 1
ATOM 3631 C C . SER C 1 88 ? 3.986 4.128 -1.033 1.00 12.42 88 SER C C 1
ATOM 3632 O O . SER C 1 88 ? 4.969 3.655 -0.451 1.00 12.25 88 SER C O 1
ATOM 3635 N N . PRO C 1 89 ? 3.252 3.404 -1.891 1.00 11.24 89 PRO C N 1
ATOM 3636 C CA . PRO C 1 89 ? 3.708 2.069 -2.329 1.00 11.33 89 PRO C CA 1
ATOM 3637 C C . PRO C 1 89 ? 5.011 2.071 -3.105 1.00 10.42 89 PRO C C 1
ATOM 3638 O O . PRO C 1 89 ? 5.730 1.062 -3.089 1.00 10.27 89 PRO C O 1
ATOM 3642 N N . GLY C 1 90 ? 5.290 3.143 -3.845 1.00 11.16 90 GLY C N 1
ATOM 3643 C CA . GLY C 1 90 ? 6.526 3.315 -4.579 1.00 10.49 90 GLY C CA 1
ATOM 3644 C C . GLY C 1 90 ? 6.898 4.783 -4.575 1.00 10.30 90 GLY C C 1
ATOM 3645 O O . GLY C 1 90 ? 6.229 5.608 -3.949 1.00 10.67 90 GLY C O 1
ATOM 3646 N N . LEU C 1 91 ? 7.981 5.107 -5.278 1.00 14.01 91 LEU C N 1
ATOM 3647 C CA . LEU C 1 91 ? 8.497 6.465 -5.336 1.00 13.84 91 LEU C CA 1
ATOM 3648 C C . LEU C 1 91 ? 8.595 6.935 -6.781 1.00 13.52 91 LEU C C 1
ATOM 3649 O O . LEU C 1 91 ? 9.146 6.232 -7.634 1.00 13.30 91 LEU C O 1
ATOM 3654 N N . THR C 1 92 ? 8.076 8.131 -7.046 1.00 12.34 92 THR C N 1
ATOM 3655 C CA . THR C 1 92 ? 8.288 8.833 -8.301 1.00 12.17 92 THR C CA 1
ATOM 3656 C C . THR C 1 92 ? 9.050 10.117 -8.023 1.00 12.18 92 THR C C 1
ATOM 3657 O O . THR C 1 92 ? 9.002 10.659 -6.917 1.00 12.47 92 THR C O 1
ATOM 3661 N N . ALA C 1 93 ? 9.734 10.618 -9.051 1.00 20.82 93 ALA C N 1
ATOM 3662 C CA . ALA C 1 93 ? 10.417 11.895 -8.899 1.00 20.95 93 ALA C CA 1
ATOM 3663 C C . ALA C 1 93 ? 9.422 13.003 -8.582 1.00 21.36 93 ALA C C 1
ATOM 3664 O O . ALA C 1 93 ? 9.708 13.890 -7.770 1.00 21.60 93 ALA C O 1
ATOM 3666 N N . ASP C 1 94 ? 8.220 12.926 -9.154 1.00 26.67 94 ASP C N 1
ATOM 3667 C CA . ASP C 1 94 ? 7.228 13.970 -8.927 1.00 27.03 94 ASP C CA 1
ATOM 3668 C C . ASP C 1 94 ? 6.751 13.974 -7.484 1.00 27.18 94 ASP C C 1
ATOM 3669 O O . ASP C 1 94 ? 6.714 15.028 -6.839 1.00 27.36 94 ASP C O 1
ATOM 3674 N N . LEU C 1 95 ? 6.378 12.803 -6.956 1.00 15.83 95 LEU C N 1
ATOM 3675 C CA . LEU C 1 95 ? 5.922 12.756 -5.570 1.00 16.11 95 LEU C CA 1
ATOM 3676 C C . LEU C 1 95 ? 7.042 13.122 -4.609 1.00 16.20 95 LEU C C 1
ATOM 3677 O O . LEU C 1 95 ? 6.815 13.823 -3.612 1.00 16.46 95 LEU C O 1
ATOM 3682 N N . GLY C 1 96 ? 8.268 12.697 -4.915 1.00 14.05 96 GLY C N 1
ATOM 3683 C CA . GLY C 1 96 ? 9.374 12.958 -4.010 1.00 14.04 96 GLY C CA 1
ATOM 3684 C C . GLY C 1 96 ? 9.772 14.420 -3.973 1.00 14.10 96 GLY C C 1
ATOM 3685 O O . GLY C 1 96 ? 9.990 14.981 -2.896 1.00 14.51 96 GLY C O 1
ATOM 3686 N N . LYS C 1 97 ? 9.854 15.064 -5.140 1.00 28.83 97 LYS C N 1
ATOM 3687 C CA . LYS C 1 97 ? 10.168 16.490 -5.158 1.00 29.33 97 LYS C CA 1
ATOM 3688 C C . LYS C 1 97 ? 9.064 17.317 -4.512 1.00 30.05 97 LYS C C 1
ATOM 3689 O O . LYS C 1 97 ? 9.346 18.357 -3.904 1.00 30.81 97 LYS C O 1
ATOM 3695 N N . HIS C 1 98 ? 7.807 16.875 -4.630 1.00 23.36 98 HIS C N 1
ATOM 3696 C CA . HIS C 1 98 ? 6.712 17.576 -3.968 1.00 23.91 98 HIS C CA 1
ATOM 3697 C C . HIS C 1 98 ? 6.787 17.425 -2.454 1.00 23.98 98 HIS C C 1
ATOM 3698 O O . HIS C 1 98 ? 6.591 18.400 -1.721 1.00 24.77 98 HIS C O 1
ATOM 3705 N N . ALA C 1 99 ? 7.082 16.217 -1.964 1.00 19.20 99 ALA C N 1
ATOM 3706 C CA . ALA C 1 99 ? 7.181 16.014 -0.521 1.00 19.45 99 ALA C CA 1
ATOM 3707 C C . ALA C 1 99 ? 8.342 16.804 0.077 1.00 19.64 99 ALA C C 1
ATOM 3708 O O . ALA C 1 99 ? 8.247 17.307 1.206 1.00 20.00 99 ALA C O 1
ATOM 3710 N N . VAL C 1 100 ? 9.443 16.934 -0.667 1.00 24.49 100 VAL C N 1
ATOM 3711 C CA . VAL C 1 100 ? 10.571 17.708 -0.160 1.00 24.92 100 VAL C CA 1
ATOM 3712 C C . VAL C 1 100 ? 10.232 19.191 -0.154 1.00 25.93 100 VAL C C 1
ATOM 3713 O O . VAL C 1 100 ? 10.485 19.894 0.832 1.00 26.55 100 VAL C O 1
ATOM 3717 N N . ALA C 1 101 ? 9.629 19.684 -1.240 1.00 30.88 101 ALA C N 1
ATOM 3718 C CA . ALA C 1 101 ? 9.242 21.090 -1.290 1.00 31.87 101 ALA C CA 1
ATOM 3719 C C . ALA C 1 101 ? 8.193 21.423 -0.239 1.00 32.41 101 ALA C C 1
ATOM 3720 O O . ALA C 1 101 ? 8.221 22.514 0.339 1.00 33.48 101 ALA C O 1
ATOM 3722 N N . GLN C 1 102 ? 7.288 20.492 0.049 1.00 34.42 102 GLN C N 1
ATOM 3723 C CA . GLN C 1 102 ? 6.229 20.714 1.024 1.00 34.91 102 GLN C CA 1
ATOM 3724 C C . GLN C 1 102 ? 6.662 20.427 2.453 1.00 34.99 102 GLN C C 1
ATOM 3725 O O . GLN C 1 102 ? 5.838 20.554 3.364 1.00 35.39 102 GLN C O 1
ATOM 3731 N N . LYS C 1 103 ? 7.912 20.013 2.666 1.00 45.36 103 LYS C N 1
ATOM 3732 C CA . LYS C 1 103 ? 8.395 19.608 3.987 1.00 45.43 103 LYS C CA 1
ATOM 3733 C C . LYS C 1 103 ? 7.521 18.509 4.583 1.00 44.90 103 LYS C C 1
ATOM 3734 O O . LYS C 1 103 ? 7.289 18.466 5.795 1.00 45.24 103 LYS C O 1
ATOM 3740 N N . ALA C 1 104 ? 7.018 17.622 3.727 1.00 26.68 104 ALA C N 1
ATOM 3741 C CA . ALA C 1 104 ? 6.175 16.517 4.158 1.00 26.29 104 ALA C CA 1
ATOM 3742 C C . ALA C 1 104 ? 7.042 15.317 4.512 1.00 26.16 104 ALA C C 1
ATOM 3743 O O . ALA C 1 104 ? 7.904 14.915 3.726 1.00 26.01 104 ALA C O 1
ATOM 3745 N N . ALA C 1 105 ? 6.798 14.736 5.685 1.00 17.50 105 ALA C N 1
ATOM 3746 C CA . ALA C 1 105 ? 7.538 13.559 6.112 1.00 17.49 105 ALA C CA 1
ATOM 3747 C C . ALA C 1 105 ? 7.081 12.345 5.317 1.00 17.31 105 ALA C C 1
ATOM 3748 O O . ALA C 1 105 ? 6.178 11.620 5.739 1.00 17.63 105 ALA C O 1
ATOM 3750 N N . LEU C 1 106 ? 7.697 12.124 4.162 1.00 16.23 106 LEU C N 1
ATOM 3751 C CA . LEU C 1 106 ? 7.324 11.032 3.277 1.00 16.03 106 LEU C CA 1
ATOM 3752 C C . LEU C 1 106 ? 8.158 9.788 3.557 1.00 16.01 106 LEU C C 1
ATOM 3753 O O . LEU C 1 106 ? 9.383 9.859 3.716 1.00 15.95 106 LEU C O 1
ATOM 3758 N N . LEU C 1 107 ? 7.493 8.632 3.531 1.00 14.07 107 LEU C N 1
ATOM 3759 C CA . LEU C 1 107 ? 8.117 7.332 3.745 1.00 14.06 107 LEU C CA 1
ATOM 3760 C C . LEU C 1 107 ? 7.761 6.496 2.525 1.00 13.79 107 LEU C C 1
ATOM 3761 O O . LEU C 1 107 ? 6.774 5.745 2.534 1.00 14.10 107 LEU C O 1
ATOM 3766 N N . PRO C 1 108 ? 8.498 6.659 1.432 1.00 13.73 108 PRO C N 1
ATOM 3767 C CA . PRO C 1 108 ? 8.131 5.987 0.181 1.00 13.34 108 PRO C CA 1
ATOM 3768 C C . PRO C 1 108 ? 8.572 4.532 0.137 1.00 13.36 108 PRO C C 1
ATOM 3769 O O . PRO C 1 108 ? 9.622 4.152 0.659 1.00 13.38 108 PRO C O 1
ATOM 3773 N N . GLY C 1 109 ? 7.751 3.714 -0.517 1.00 11.51 109 GLY C N 1
ATOM 3774 C CA . GLY C 1 109 ? 8.133 2.335 -0.753 1.00 11.45 109 GLY C CA 1
ATOM 3775 C C . GLY C 1 109 ? 9.240 2.218 -1.786 1.00 10.72 109 GLY C C 1
ATOM 3776 O O . GLY C 1 109 ? 9.362 3.030 -2.706 1.00 10.28 109 GLY C O 1
ATOM 3777 N N . VAL C 1 110 ? 10.051 1.169 -1.639 1.00 11.12 110 VAL C N 1
ATOM 3778 C CA . VAL C 1 110 ? 11.093 0.832 -2.606 1.00 10.62 110 VAL C CA 1
ATOM 3779 C C . VAL C 1 110 ? 11.088 -0.678 -2.797 1.00 10.67 110 VAL C C 1
ATOM 3780 O O . VAL C 1 110 ? 10.746 -1.435 -1.882 1.00 11.22 110 VAL C O 1
ATOM 3784 N N . ALA C 1 111 ? 11.477 -1.118 -3.998 1.00 12.85 111 ALA C N 1
ATOM 3785 C CA . ALA C 1 111 ? 11.626 -2.536 -4.290 1.00 12.78 111 ALA C CA 1
ATOM 3786 C C . ALA C 1 111 ? 13.013 -2.924 -4.789 1.00 12.40 111 ALA C C 1
ATOM 3787 O O . ALA C 1 111 ? 13.318 -4.120 -4.826 1.00 12.44 111 ALA C O 1
ATOM 3789 N N . ASN C 1 112 ? 13.855 -1.965 -5.166 1.00 12.27 112 ASN C N 1
ATOM 3790 C CA . ASN C 1 112 ? 15.124 -2.257 -5.824 1.00 12.08 112 ASN C CA 1
ATOM 3791 C C . ASN C 1 112 ? 16.049 -1.063 -5.639 1.00 12.32 112 ASN C C 1
ATOM 3792 O O . ASN C 1 112 ? 15.627 0.007 -5.195 1.00 12.35 112 ASN C O 1
ATOM 3797 N N . ALA C 1 113 ? 17.317 -1.255 -6.027 1.00 9.86 113 ALA C N 1
ATOM 3798 C CA . ALA C 1 113 ? 18.341 -0.236 -5.806 1.00 10.02 113 ALA C CA 1
ATOM 3799 C C . ALA C 1 113 ? 18.055 1.056 -6.558 1.00 9.69 113 ALA C C 1
ATOM 3800 O O . ALA C 1 113 ? 18.371 2.141 -6.054 1.00 9.88 113 ALA C O 1
ATOM 3802 N N . ALA C 1 114 ? 17.474 0.980 -7.757 1.00 9.09 114 ALA C N 1
ATOM 3803 C CA . ALA C 1 114 ? 17.170 2.217 -8.472 1.00 9.30 114 ALA C CA 1
ATOM 3804 C C . ALA C 1 114 ? 16.163 3.069 -7.712 1.00 9.42 114 ALA C C 1
ATOM 3805 O O . ALA C 1 114 ? 16.256 4.302 -7.740 1.00 9.77 114 ALA C O 1
ATOM 3807 N N . ASP C 1 115 ? 15.202 2.440 -7.021 1.00 10.49 115 ASP C N 1
ATOM 3808 C CA . ASP C 1 115 ? 14.257 3.209 -6.211 1.00 10.69 115 ASP C CA 1
ATOM 3809 C C . ASP C 1 115 ? 14.970 3.921 -5.066 1.00 11.05 115 ASP C C 1
ATOM 3810 O O . ASP C 1 115 ? 14.703 5.100 -4.788 1.00 11.21 115 ASP C O 1
ATOM 3815 N N . VAL C 1 116 ? 15.892 3.221 -4.397 1.00 9.67 116 VAL C N 1
ATOM 3816 C CA . VAL C 1 116 ? 16.624 3.814 -3.277 1.00 10.01 116 VAL C CA 1
ATOM 3817 C C . VAL C 1 116 ? 17.484 4.975 -3.753 1.00 10.38 116 VAL C C 1
ATOM 3818 O O . VAL C 1 116 ? 17.523 6.044 -3.129 1.00 10.79 116 VAL C O 1
ATOM 3822 N N . MET C 1 117 ? 18.204 4.776 -4.863 1.00 10.37 117 MET C N 1
ATOM 3823 C CA . MET C 1 117 ? 19.094 5.821 -5.358 1.00 10.72 117 MET C CA 1
ATOM 3824 C C . MET C 1 117 ? 18.314 7.054 -5.801 1.00 10.99 117 MET C C 1
ATOM 3825 O O . MET C 1 117 ? 18.772 8.191 -5.603 1.00 11.49 117 MET C O 1
ATOM 3830 N N . LEU C 1 118 ? 17.121 6.853 -6.367 1.00 16.24 118 LEU C N 1
ATOM 3831 C CA . LEU C 1 118 ? 16.280 8.003 -6.675 1.00 16.20 118 LEU C CA 1
ATOM 3832 C C . LEU C 1 118 ? 15.936 8.760 -5.405 1.00 16.53 118 LEU C C 1
ATOM 3833 O O . LEU C 1 118 ? 16.022 9.993 -5.366 1.00 16.66 118 LEU C O 1
ATOM 3838 N N . GLY C 1 119 ? 15.608 8.034 -4.337 1.00 11.18 119 GLY C N 1
ATOM 3839 C CA . GLY C 1 119 ? 15.271 8.704 -3.099 1.00 11.55 119 GLY C CA 1
ATOM 3840 C C . GLY C 1 119 ? 16.461 9.418 -2.494 1.00 12.00 119 GLY C C 1
ATOM 3841 O O . GLY C 1 119 ? 16.342 10.556 -2.041 1.00 12.53 119 GLY C O 1
ATOM 3842 N N . LEU C 1 120 ? 17.640 8.786 -2.542 1.00 11.86 120 LEU C N 1
ATOM 3843 C CA . LEU C 1 120 ? 18.839 9.434 -2.024 1.00 12.33 120 LEU C CA 1
ATOM 3844 C C . LEU C 1 120 ? 19.153 10.704 -2.804 1.00 12.84 120 LEU C C 1
ATOM 3845 O O . LEU C 1 120 ? 19.572 11.709 -2.223 1.00 13.43 120 LEU C O 1
ATOM 3850 N N . ASP C 1 121 ? 18.926 10.689 -4.120 1.00 16.75 121 ASP C N 1
ATOM 3851 C CA . ASP C 1 121 ? 19.197 11.882 -4.914 1.00 16.85 121 ASP C CA 1
ATOM 3852 C C . ASP C 1 121 ? 18.266 13.023 -4.523 1.00 16.89 121 ASP C C 1
ATOM 3853 O O . ASP C 1 121 ? 18.639 14.195 -4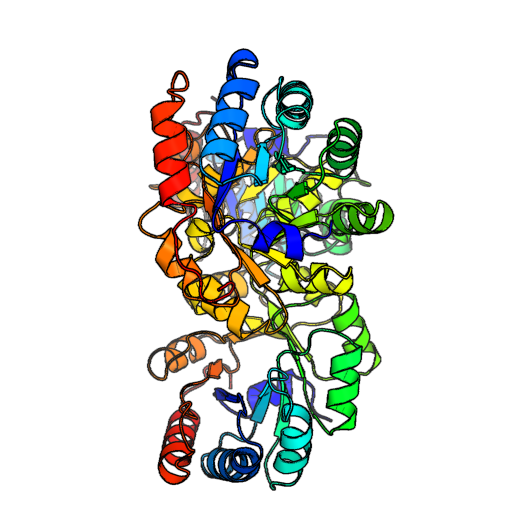.635 1.00 17.06 121 ASP C O 1
ATOM 3858 N N . LEU C 1 122 ? 17.062 12.696 -4.050 1.00 20.67 122 LEU C N 1
ATOM 3859 C CA . LEU C 1 122 ? 16.089 13.681 -3.602 1.00 20.85 122 LEU C CA 1
ATOM 3860 C C . LEU C 1 122 ? 16.299 14.120 -2.159 1.00 21.18 122 LEU C C 1
ATOM 3861 O O . LEU C 1 122 ? 15.593 15.023 -1.704 1.00 21.46 122 LEU C O 1
ATOM 3866 N N . GLY C 1 123 ? 17.250 13.524 -1.438 1.00 18.99 123 GLY C N 1
ATOM 3867 C CA . GLY C 1 123 ? 17.470 13.816 -0.034 1.00 19.48 123 GLY C CA 1
ATOM 3868 C C . GLY C 1 123 ? 16.787 12.877 0.941 1.00 19.62 123 GLY C C 1
ATOM 3869 O O . GLY C 1 123 ? 16.905 13.077 2.157 1.00 19.98 123 GLY C O 1
ATOM 3870 N N . LEU C 1 124 ? 16.066 11.877 0.452 1.00 16.92 124 LEU C N 1
ATOM 3871 C CA . LEU C 1 124 ? 15.431 10.884 1.302 1.00 16.98 124 LEU C CA 1
ATOM 3872 C C . LEU C 1 124 ? 16.411 9.758 1.602 1.00 17.11 124 LEU C C 1
ATOM 3873 O O . LEU C 1 124 ? 17.193 9.355 0.739 1.00 16.96 124 LEU C O 1
ATOM 3878 N N . ASP C 1 125 ? 16.363 9.240 2.829 1.00 15.32 125 ASP C N 1
ATOM 3879 C CA . ASP C 1 125 ? 17.174 8.067 3.134 1.00 15.40 125 ASP C CA 1
ATOM 3880 C C . ASP C 1 125 ? 16.443 7.095 4.060 1.00 15.67 125 ASP C C 1
ATOM 3881 O O . ASP C 1 125 ? 17.088 6.259 4.702 1.00 15.85 125 ASP C O 1
ATOM 3886 N N . ARG C 1 126 ? 15.112 7.172 4.119 1.00 12.53 126 ARG C N 1
ATOM 3887 C CA . ARG C 1 126 ? 14.280 6.274 4.911 1.00 12.80 126 ARG C CA 1
ATOM 3888 C C . ARG C 1 126 ? 13.163 5.770 4.011 1.00 12.72 126 ARG C C 1
ATOM 3889 O O . ARG C 1 126 ? 12.467 6.575 3.382 1.00 12.49 126 ARG C O 1
ATOM 3897 N N . PHE C 1 127 ? 12.981 4.449 3.953 1.00 11.31 127 PHE C N 1
ATOM 3898 C CA . PHE C 1 127 ? 12.084 3.875 2.963 1.00 10.93 127 PHE C CA 1
ATOM 3899 C C . PHE C 1 127 ? 11.295 2.707 3.533 1.00 10.80 127 PHE C C 1
ATOM 3900 O O . PHE C 1 127 ? 11.731 2.020 4.462 1.00 10.87 127 PHE C O 1
ATOM 3908 N N . LYS C 1 128 ? 10.120 2.502 2.952 1.00 16.34 128 LYS C N 1
ATOM 3909 C CA . LYS C 1 128 ? 9.311 1.318 3.188 1.00 16.67 128 LYS C CA 1
ATOM 3910 C C . LYS C 1 128 ? 9.753 0.236 2.203 1.00 16.43 128 LYS C C 1
ATOM 3911 O O . LYS C 1 128 ? 9.766 0.464 0.994 1.00 16.18 128 LYS C O 1
ATOM 3917 N N . PHE C 1 129 ? 10.142 -0.926 2.714 1.00 12.13 129 PHE C N 1
ATOM 3918 C CA . PHE C 1 129 ? 10.522 -2.059 1.866 1.00 11.95 129 PHE C CA 1
ATOM 3919 C C . PHE C 1 129 ? 9.234 -2.804 1.556 1.00 12.31 129 PHE C C 1
ATOM 3920 O O . PHE C 1 129 ? 8.739 -3.573 2.381 1.00 12.79 129 PHE C O 1
ATOM 3928 N N . PHE C 1 130 ? 8.661 -2.530 0.380 1.00 14.36 130 PHE C N 1
ATOM 3929 C CA . PHE C 1 130 ? 7.298 -2.936 0.053 1.00 14.61 130 PHE C CA 1
ATOM 3930 C C . PHE C 1 130 ? 7.182 -3.378 -1.401 1.00 14.14 130 PHE C C 1
ATOM 3931 O O . PHE C 1 130 ? 7.832 -2.789 -2.278 1.00 13.38 130 PHE C O 1
ATOM 3939 N N . PRO C 1 131 ? 6.343 -4.394 -1.701 1.00 14.67 131 PRO C N 1
ATOM 3940 C CA . PRO C 1 131 ? 5.661 -5.299 -0.771 1.00 15.33 131 PRO C CA 1
ATOM 3941 C C . PRO C 1 131 ? 6.617 -6.400 -0.336 1.00 15.29 131 PRO C C 1
ATOM 3942 O O . PRO C 1 131 ? 7.050 -7.200 -1.170 1.00 14.83 131 PRO C O 1
ATOM 3946 N N . ALA C 1 132 ? 6.925 -6.443 0.962 1.00 12.19 132 ALA C N 1
ATOM 3947 C CA . ALA C 1 132 ? 8.098 -7.180 1.422 1.00 12.25 132 ALA C CA 1
ATOM 3948 C C . ALA C 1 132 ? 8.044 -8.654 1.028 1.00 12.33 132 ALA C C 1
ATOM 3949 O O . ALA C 1 132 ? 9.044 -9.212 0.565 1.00 11.97 132 ALA C O 1
ATOM 3951 N N . GLU C 1 133 ? 6.893 -9.301 1.184 1.00 26.33 133 GLU C N 1
ATOM 3952 C CA . GLU C 1 133 ? 6.871 -10.738 0.943 1.00 26.25 133 GLU C CA 1
ATOM 3953 C C . GLU C 1 133 ? 6.690 -11.092 -0.529 1.00 25.36 133 GLU C C 1
ATOM 3954 O O . GLU C 1 133 ? 6.643 -12.280 -0.862 1.00 25.02 133 GLU C O 1
ATOM 3960 N N . ASN C 1 134 ? 6.570 -10.106 -1.412 1.00 31.60 134 ASN C N 1
ATOM 3961 C CA . ASN C 1 134 ? 6.614 -10.351 -2.846 1.00 30.93 134 ASN C CA 1
ATOM 3962 C C . ASN C 1 134 ? 7.894 -9.854 -3.505 1.00 30.37 134 ASN C C 1
ATOM 3963 O O . ASN C 1 134 ? 7.996 -9.915 -4.736 1.00 29.89 134 ASN C O 1
ATOM 3968 N N . ILE C 1 135 ? 8.866 -9.352 -2.737 1.00 18.19 135 ILE C N 1
ATOM 3969 C CA . ILE C 1 135 ? 10.109 -8.870 -3.329 1.00 17.40 135 ILE C CA 1
ATOM 3970 C C . ILE C 1 135 ? 11.294 -9.512 -2.618 1.00 17.64 135 ILE C C 1
ATOM 3971 O O . ILE C 1 135 ? 12.421 -9.003 -2.674 1.00 17.49 135 ILE C O 1
ATOM 3976 N N . GLY C 1 136 ? 11.060 -10.660 -1.986 1.00 19.04 136 GLY C N 1
ATOM 3977 C CA . GLY C 1 136 ? 12.128 -11.456 -1.413 1.00 19.17 136 GLY C CA 1
ATOM 3978 C C . GLY C 1 136 ? 12.261 -11.411 0.091 1.00 20.23 136 GLY C C 1
ATOM 3979 O O . GLY C 1 136 ? 13.146 -12.087 0.630 1.00 20.49 136 GLY C O 1
ATOM 3980 N N . GLY C 1 137 ? 11.436 -10.632 0.790 1.00 12.56 137 GLY C N 1
ATOM 3981 C CA . GLY C 1 137 ? 11.373 -10.746 2.231 1.00 13.44 137 GLY C CA 1
ATOM 3982 C C . GLY C 1 137 ? 12.653 -10.304 2.923 1.00 13.99 137 GLY C C 1
ATOM 3983 O O . GLY C 1 137 ? 13.454 -9.521 2.396 1.00 13.82 137 GLY C O 1
ATOM 3984 N N . LEU C 1 138 ? 12.836 -10.841 4.130 1.00 18.30 138 LEU C N 1
ATOM 3985 C CA . LEU C 1 138 ? 14.008 -10.507 4.935 1.00 18.53 138 LEU C CA 1
ATOM 3986 C C . LEU C 1 138 ? 15.321 -10.800 4.221 1.00 18.27 138 LEU C C 1
ATOM 3987 O O . LEU C 1 138 ? 16.216 -9.939 4.263 1.00 18.45 138 LEU C O 1
ATOM 3992 N N . PRO C 1 139 ? 15.528 -11.966 3.586 1.00 21.71 139 PRO C N 1
ATOM 3993 C CA . PRO C 1 139 ? 16.819 -12.182 2.904 1.00 21.40 139 PRO C CA 1
ATOM 3994 C C . PRO C 1 139 ? 17.139 -11.135 1.851 1.00 21.13 139 PRO C C 1
ATOM 3995 O O . PRO C 1 139 ? 18.298 -10.722 1.731 1.00 21.24 139 PRO C O 1
ATOM 3999 N N . ALA C 1 140 ? 16.139 -10.657 1.109 1.00 14.89 140 ALA C N 1
ATOM 4000 C CA . ALA C 1 140 ? 16.417 -9.622 0.121 1.00 14.37 140 ALA C CA 1
ATOM 4001 C C . ALA C 1 140 ? 16.674 -8.274 0.788 1.00 15.10 140 ALA C C 1
ATOM 4002 O O . ALA C 1 140 ? 17.541 -7.507 0.344 1.00 14.87 140 ALA C O 1
ATOM 4004 N N . LEU C 1 141 ? 15.912 -7.960 1.843 1.00 13.45 141 LEU C N 1
ATOM 4005 C CA . LEU C 1 141 ? 16.126 -6.707 2.561 1.00 13.35 141 LEU C CA 1
ATOM 4006 C C . LEU C 1 141 ? 17.482 -6.698 3.255 1.00 13.75 141 LEU C C 1
ATOM 4007 O O . LEU C 1 141 ? 18.158 -5.663 3.296 1.00 13.56 141 LEU C O 1
ATOM 4012 N N . LYS C 1 142 ? 17.917 -7.853 3.768 1.00 23.98 142 LYS C N 1
ATOM 4013 C CA . LYS C 1 142 ? 19.212 -7.914 4.436 1.00 24.15 142 LYS C CA 1
ATOM 4014 C C . LYS C 1 142 ? 20.333 -7.587 3.463 1.00 23.99 142 LYS C C 1
ATOM 4015 O O . LYS C 1 142 ? 21.284 -6.878 3.812 1.00 24.13 142 LYS C O 1
ATOM 4021 N N . SER C 1 143 ? 20.203 -8.036 2.216 1.00 23.78 143 SER C N 1
ATOM 4022 C CA . SER C 1 143 ? 21.215 -7.719 1.217 1.00 23.86 143 SER C CA 1
ATOM 4023 C C . SER C 1 143 ? 21.151 -6.253 0.815 1.00 23.53 143 SER C C 1
ATOM 4024 O O . SER C 1 143 ? 22.187 -5.592 0.689 1.00 23.47 143 SER C O 1
ATOM 4027 N N . MET C 1 144 ? 19.943 -5.724 0.620 1.00 18.52 144 MET C N 1
ATOM 4028 C CA . MET C 1 144 ? 19.811 -4.325 0.237 1.00 17.77 144 MET C CA 1
ATOM 4029 C C . MET C 1 144 ? 20.348 -3.401 1.324 1.00 17.91 144 MET C C 1
ATOM 4030 O O . MET C 1 144 ? 21.023 -2.411 1.028 1.00 17.53 144 MET C O 1
ATOM 4035 N N . ALA C 1 145 ? 20.060 -3.716 2.589 1.00 12.41 145 ALA C N 1
ATOM 4036 C CA . ALA C 1 145 ? 20.585 -2.921 3.693 1.00 12.67 145 ALA C CA 1
ATOM 4037 C C . ALA C 1 145 ? 22.101 -3.036 3.795 1.00 12.96 145 ALA C C 1
ATOM 4038 O O . ALA C 1 145 ? 22.769 -2.075 4.197 1.00 12.76 145 ALA C O 1
ATOM 4040 N N . SER C 1 146 ? 22.658 -4.195 3.438 1.00 16.90 146 SER C N 1
ATOM 4041 C CA . SER C 1 146 ? 24.104 -4.360 3.467 1.00 17.28 146 SER C CA 1
ATOM 4042 C C . SER C 1 146 ? 24.779 -3.503 2.410 1.00 17.01 146 SER C C 1
ATOM 4043 O O . SER C 1 146 ? 25.944 -3.114 2.570 1.00 17.13 146 SER C O 1
ATOM 4046 N N . VAL C 1 147 ? 24.064 -3.207 1.326 1.00 15.79 147 VAL C N 1
ATOM 4047 C CA . VAL C 1 147 ? 24.596 -2.355 0.271 1.00 15.49 147 VAL C CA 1
ATOM 4048 C C . VAL C 1 147 ? 24.456 -0.883 0.640 1.00 15.04 147 VAL C C 1
ATOM 4049 O O . VAL C 1 147 ? 25.404 -0.102 0.505 1.00 15.13 147 VAL C O 1
ATOM 4053 N N . PHE C 1 148 ? 23.270 -0.489 1.113 1.00 12.12 148 PHE C N 1
ATOM 4054 C CA . PHE C 1 148 ? 22.935 0.907 1.402 1.00 11.79 148 PHE C CA 1
ATOM 4055 C C . PHE C 1 148 ? 23.095 1.140 2.905 1.00 12.15 148 PHE C C 1
ATOM 4056 O O . PHE C 1 148 ? 22.122 1.235 3.659 1.00 12.08 148 PHE C O 1
ATOM 4064 N N . ARG C 1 149 ? 24.357 1.268 3.329 1.00 19.12 149 ARG C N 1
ATOM 4065 C CA . ARG C 1 149 ? 24.699 1.246 4.752 1.00 19.56 149 ARG C CA 1
ATOM 4066 C C . ARG C 1 149 ? 24.082 2.398 5.532 1.00 19.33 149 ARG C C 1
ATOM 4067 O O . ARG C 1 149 ? 23.861 2.270 6.742 1.00 19.57 149 ARG C O 1
ATOM 4075 N N . GLN C 1 150 ? 23.848 3.538 4.889 1.00 16.45 150 GLN C N 1
ATOM 4076 C CA . GLN C 1 150 ? 23.290 4.696 5.578 1.00 16.42 150 GLN C CA 1
ATOM 4077 C C . GLN C 1 150 ? 21.766 4.773 5.494 1.00 16.16 150 GLN C C 1
ATOM 4078 O O . GLN C 1 150 ? 21.170 5.668 6.106 1.00 16.27 150 GLN C O 1
ATOM 4084 N N . VAL C 1 151 ? 21.121 3.860 4.771 1.00 13.17 151 VAL C N 1
ATOM 4085 C CA . VAL C 1 151 ? 19.668 3.843 4.623 1.00 12.96 151 VAL C CA 1
ATOM 4086 C C . VAL C 1 151 ? 19.044 2.970 5.709 1.00 13.29 151 VAL C C 1
ATOM 4087 O O . VAL C 1 151 ? 19.620 1.957 6.114 1.00 13.55 151 VAL C O 1
ATOM 4091 N N . ARG C 1 152 ? 17.846 3.353 6.176 1.00 11.92 152 ARG C N 1
ATOM 4092 C CA . ARG C 1 152 ? 17.073 2.557 7.128 1.00 12.26 152 ARG C CA 1
ATOM 4093 C C . ARG C 1 152 ? 15.674 2.317 6.566 1.00 12.14 152 ARG C C 1
ATOM 4094 O O . ARG C 1 152 ? 15.173 3.115 5.767 1.00 11.83 152 ARG C O 1
ATOM 4102 N N . PHE C 1 153 ? 15.035 1.222 7.005 1.00 12.49 153 PHE C N 1
ATOM 4103 C CA . PHE C 1 153 ? 13.863 0.670 6.324 1.00 12.36 153 PHE C CA 1
ATOM 4104 C C . PHE C 1 153 ? 12.716 0.359 7.281 1.00 12.79 153 PHE C C 1
ATOM 4105 O O . PHE C 1 153 ? 12.911 0.145 8.480 1.00 13.06 153 PHE C O 1
ATOM 4113 N N . CYS C 1 154 ? 11.507 0.327 6.716 1.00 15.87 154 CYS C N 1
ATOM 4114 C CA . CYS C 1 154 ? 10.315 -0.230 7.363 1.00 16.22 154 CYS C CA 1
ATOM 4115 C C . CYS C 1 154 ? 9.673 -1.258 6.433 1.00 16.29 154 CYS C C 1
ATOM 4116 O O . CYS C 1 154 ? 8.930 -0.880 5.509 1.00 16.09 154 CYS C O 1
ATOM 4119 N N . PRO C 1 155 ? 9.959 -2.549 6.602 1.00 12.03 155 PRO C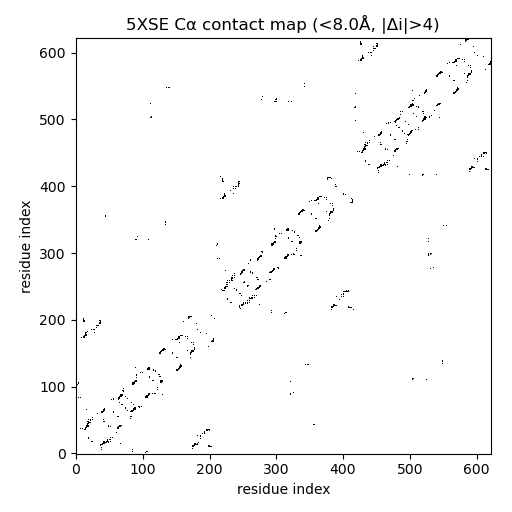 N 1
ATOM 4120 C CA . PRO C 1 155 ? 9.287 -3.559 5.769 1.00 12.13 155 PRO C CA 1
ATOM 4121 C C . PRO C 1 155 ? 7.786 -3.595 6.030 1.00 12.37 155 PRO C C 1
ATOM 4122 O O . PRO C 1 155 ? 7.328 -3.516 7.172 1.00 12.54 155 PRO C O 1
ATOM 4126 N N . THR C 1 156 ? 7.023 -3.790 4.959 1.00 14.01 156 THR C N 1
ATOM 4127 C CA . THR C 1 156 ? 5.572 -3.822 5.038 1.00 14.28 156 THR C CA 1
ATOM 4128 C C . THR C 1 156 ? 5.074 -4.672 3.881 1.00 14.06 156 THR C C 1
ATOM 4129 O O . THR C 1 156 ? 5.617 -4.598 2.777 1.00 13.74 156 THR C O 1
ATOM 4133 N N . GLY C 1 157 ? 4.054 -5.480 4.146 1.00 17.79 157 GLY C N 1
ATOM 4134 C CA . GLY C 1 157 ? 3.515 -6.375 3.140 1.00 17.84 157 GLY C CA 1
ATOM 4135 C C . GLY C 1 157 ? 3.744 -7.829 3.482 1.00 18.13 157 GLY C C 1
ATOM 4136 O O . GLY C 1 157 ? 4.783 -8.399 3.129 1.00 18.08 157 GLY C O 1
ATOM 4137 N N . GLY C 1 158 ? 2.775 -8.442 4.163 1.00 16.34 158 GLY C N 1
ATOM 4138 C CA . GLY C 1 158 ? 2.884 -9.819 4.592 1.00 16.84 158 GLY C CA 1
ATOM 4139 C C . GLY C 1 158 ? 3.567 -10.038 5.924 1.00 16.99 158 GLY C C 1
ATOM 4140 O O . GLY C 1 158 ? 3.830 -11.195 6.279 1.00 16.85 158 GLY C O 1
ATOM 4141 N N . ILE C 1 159 ? 3.881 -8.970 6.662 1.00 17.47 159 ILE C N 1
ATOM 4142 C CA . ILE C 1 159 ? 4.490 -9.127 7.978 1.00 17.63 159 ILE C CA 1
ATOM 4143 C C . ILE C 1 159 ? 3.471 -9.710 8.948 1.00 17.91 159 ILE C C 1
ATOM 4144 O O . ILE C 1 159 ? 2.300 -9.312 8.964 1.00 18.13 159 ILE C O 1
ATOM 4149 N N . THR C 1 160 ? 3.921 -10.620 9.795 1.00 18.21 160 THR C N 1
ATOM 4150 C CA . THR C 1 160 ? 3.089 -11.330 10.755 1.00 18.26 160 THR C CA 1
ATOM 4151 C C . THR C 1 160 ? 3.688 -11.146 12.139 1.00 18.41 160 THR C C 1
ATOM 4152 O O . THR C 1 160 ? 4.844 -10.734 12.268 1.00 18.46 160 THR C O 1
ATOM 4156 N N . PRO C 1 161 ? 2.909 -11.391 13.199 1.00 17.46 161 PRO C N 1
ATOM 4157 C CA . PRO C 1 161 ? 3.468 -11.269 14.555 1.00 17.61 161 PRO C CA 1
ATOM 4158 C C . PRO C 1 161 ? 4.685 -12.143 14.805 1.00 17.71 161 PRO C C 1
ATOM 4159 O O . PRO C 1 161 ? 5.521 -11.784 15.646 1.00 17.62 161 PRO C O 1
ATOM 4163 N N . THR C 1 162 ? 4.783 -13.307 14.160 1.00 21.34 162 THR C N 1
ATOM 4164 C CA . THR C 1 162 ? 5.939 -14.175 14.352 1.00 21.28 162 THR C CA 1
ATOM 4165 C C . THR C 1 162 ? 7.110 -13.856 13.428 1.00 21.15 162 THR C C 1
ATOM 4166 O O . THR C 1 162 ? 8.250 -14.210 13.757 1.00 21.12 162 THR C O 1
ATOM 4170 N N . SER C 1 163 ? 6.874 -13.206 12.287 1.00 18.70 163 SER C N 1
ATOM 4171 C CA . SER C 1 163 ? 7.982 -12.821 11.427 1.00 18.55 163 SER C CA 1
ATOM 4172 C C . SER C 1 163 ? 8.546 -11.454 11.786 1.00 18.63 163 SER C C 1
ATOM 4173 O O . SER C 1 163 ? 9.747 -11.223 11.606 1.00 18.58 163 SER C O 1
ATOM 4176 N N . ALA C 1 164 ? 7.712 -10.565 12.329 1.00 17.15 164 ALA C N 1
ATOM 4177 C CA . ALA C 1 164 ? 8.160 -9.212 12.659 1.00 17.04 164 ALA C CA 1
ATOM 4178 C C . ALA C 1 164 ? 9.412 -9.195 13.529 1.00 17.13 164 ALA C C 1
ATOM 4179 O O . ALA C 1 164 ? 10.345 -8.445 13.200 1.00 16.91 164 ALA C O 1
ATOM 4181 N N . PRO C 1 165 ? 9.528 -9.995 14.597 1.00 16.44 165 PRO C N 1
ATOM 4182 C CA . PRO C 1 165 ? 10.776 -9.966 15.382 1.00 16.57 165 PRO C CA 1
ATOM 4183 C C . PRO C 1 165 ? 12.017 -10.308 14.576 1.00 16.47 165 PRO C C 1
ATOM 4184 O O . PRO C 1 165 ? 13.100 -9.797 14.895 1.00 16.36 165 PRO C O 1
ATOM 4188 N N . LYS C 1 166 ? 11.910 -11.185 13.571 1.00 28.48 166 LYS C N 1
ATOM 4189 C CA . LYS C 1 166 ? 13.082 -11.527 12.767 1.00 28.46 166 LYS C CA 1
ATOM 4190 C C . LYS C 1 166 ? 13.557 -10.336 11.945 1.00 28.23 166 LYS C C 1
ATOM 4191 O O . LYS C 1 166 ? 14.764 -10.111 11.809 1.00 28.19 166 LYS C O 1
ATOM 4197 N N . TYR C 1 167 ? 12.626 -9.563 11.380 1.00 16.18 167 TYR C N 1
ATOM 4198 C CA . TYR C 1 167 ? 13.031 -8.347 10.687 1.00 15.86 167 TYR C CA 1
ATOM 4199 C C . TYR C 1 167 ? 13.687 -7.373 11.653 1.00 15.84 167 TYR C C 1
ATOM 4200 O O . TYR C 1 167 ? 14.687 -6.730 11.319 1.00 15.73 167 TYR C O 1
ATOM 4209 N N . LEU C 1 168 ? 13.175 -7.298 12.875 1.00 16.09 168 LEU C N 1
ATOM 4210 C CA . LEU C 1 168 ? 13.613 -6.280 13.819 1.00 16.16 168 LEU C CA 1
ATOM 4211 C C . LEU C 1 168 ? 14.964 -6.599 14.444 1.00 16.37 168 LEU C C 1
ATOM 4212 O O . LEU C 1 168 ? 15.531 -5.737 15.127 1.00 16.20 168 LEU C O 1
ATOM 4217 N N . GLU C 1 169 ? 15.495 -7.802 14.223 1.00 25.10 169 GLU C N 1
ATOM 4218 C CA . GLU C 1 169 ? 16.855 -8.108 14.645 1.00 25.26 169 GLU C CA 1
ATOM 4219 C C . GLU C 1 169 ? 17.896 -7.387 13.806 1.00 24.98 169 GLU C C 1
ATOM 4220 O O . GLU C 1 169 ? 19.067 -7.360 14.192 1.00 24.99 169 GLU C O 1
ATOM 4226 N N . ASN C 1 170 ? 17.503 -6.825 12.667 1.00 15.66 170 ASN C N 1
ATOM 4227 C CA . ASN C 1 170 ? 18.428 -6.110 11.800 1.00 15.45 170 ASN C CA 1
ATOM 4228 C C . ASN C 1 170 ? 18.407 -4.625 12.148 1.00 15.11 170 ASN C C 1
ATOM 4229 O O . ASN C 1 170 ? 17.356 -3.985 12.007 1.00 15.03 170 ASN C O 1
ATOM 4234 N N . PRO C 1 171 ? 19.531 -4.038 12.572 1.00 14.52 171 PRO C N 1
ATOM 4235 C CA . PRO C 1 171 ? 19.516 -2.627 13.008 1.00 14.36 171 PRO C CA 1
ATOM 4236 C C . PRO C 1 171 ? 19.189 -1.640 11.898 1.00 13.99 171 PRO C C 1
ATOM 4237 O O . PRO C 1 171 ? 18.918 -0.470 12.199 1.00 13.79 171 PRO C O 1
ATOM 4241 N N . SER C 1 172 ? 19.285 -2.043 10.630 1.00 12.54 172 SER C N 1
ATOM 4242 C CA . SER C 1 172 ? 18.834 -1.178 9.545 1.00 12.17 172 SER C CA 1
ATOM 4243 C C . SER C 1 172 ? 17.317 -1.120 9.437 1.00 12.04 172 SER C C 1
ATOM 4244 O O . SER C 1 172 ? 16.796 -0.290 8.685 1.00 11.79 172 SER C O 1
ATOM 4247 N N . ILE C 1 173 ? 16.599 -1.988 10.138 1.00 12.05 173 ILE C N 1
ATOM 4248 C CA A ILE C 1 173 ? 15.141 -1.975 10.149 0.50 11.99 173 ILE C CA 1
ATOM 4249 C CA B ILE C 1 173 ? 15.143 -1.975 10.153 0.50 11.99 173 ILE C CA 1
ATOM 4250 C C . ILE C 1 173 ? 14.694 -1.260 11.419 1.00 12.51 173 ILE C C 1
ATOM 4251 O O . ILE C 1 173 ? 14.971 -1.721 12.531 1.00 12.89 173 ILE C O 1
ATOM 4260 N N . LEU C 1 174 ? 14.016 -0.122 11.261 1.00 12.59 174 LEU C N 1
ATOM 4261 C CA . LEU C 1 174 ? 13.609 0.652 12.432 1.00 13.16 174 LEU C CA 1
ATOM 4262 C C . LEU C 1 174 ? 12.271 0.201 13.004 1.00 13.34 174 LEU C C 1
ATOM 4263 O O . LEU C 1 174 ? 12.056 0.293 14.219 1.00 13.86 174 LEU C O 1
ATOM 4268 N N . CYS C 1 175 ? 11.373 -0.274 12.150 1.00 15.52 175 CYS C N 1
ATOM 4269 C CA . CYS C 1 175 ? 10.028 -0.689 12.530 1.00 15.79 175 CYS C CA 1
ATOM 4270 C C . CYS C 1 175 ? 9.478 -1.502 11.367 1.00 15.68 175 CYS C C 1
ATOM 4271 O O . CYS C 1 175 ? 10.081 -1.546 10.291 1.00 15.44 175 CYS C O 1
ATOM 4274 N N . VAL C 1 176 ? 8.341 -2.163 11.596 1.00 13.22 176 VAL C N 1
ATOM 4275 C CA . VAL C 1 176 ? 7.619 -2.857 10.533 1.00 13.27 176 VAL C CA 1
ATOM 4276 C C . VAL C 1 176 ? 6.204 -2.297 10.450 1.00 13.44 176 VAL C C 1
ATOM 4277 O O . VAL C 1 176 ? 5.665 -1.758 11.424 1.00 13.55 176 VAL C O 1
ATOM 4281 N N . GLY C 1 177 ? 5.618 -2.392 9.259 1.00 12.47 177 GLY C N 1
ATOM 4282 C CA . GLY C 1 177 ? 4.198 -2.145 9.092 1.00 12.65 177 GLY C CA 1
ATOM 4283 C C . GLY C 1 177 ? 3.432 -3.453 9.225 1.00 12.89 177 GLY C C 1
ATOM 4284 O O . GLY C 1 177 ? 3.894 -4.503 8.782 1.00 12.82 177 GLY C O 1
ATOM 4285 N N . GLY C 1 178 ? 2.256 -3.378 9.835 1.00 22.40 178 GLY C N 1
ATOM 4286 C CA . GLY C 1 178 ? 1.489 -4.580 10.119 1.00 22.71 178 GLY C CA 1
ATOM 4287 C C . GLY C 1 178 ? 0.001 -4.323 10.097 1.00 23.04 178 GLY C C 1
ATOM 4288 O O . GLY C 1 178 ? -0.469 -3.245 10.474 1.00 23.09 178 GLY C O 1
ATOM 4289 N N . SER C 1 179 ? -0.752 -5.334 9.650 1.00 20.00 179 SER C N 1
ATOM 4290 C CA . SER C 1 179 ? -2.205 -5.263 9.599 1.00 20.17 179 SER C CA 1
ATOM 4291 C C . SER C 1 179 ? -2.906 -6.072 10.683 1.00 20.39 179 SER C C 1
ATOM 4292 O O . SER C 1 179 ? -4.130 -5.966 10.809 1.00 20.57 179 SER C O 1
ATOM 4295 N N . TRP C 1 180 ? -2.179 -6.877 11.461 1.00 19.10 180 TRP C N 1
ATOM 4296 C CA . TRP C 1 180 ? -2.832 -7.805 12.380 1.00 19.32 180 TRP C CA 1
ATOM 4297 C C . TRP C 1 180 ? -3.305 -7.152 13.672 1.00 19.52 180 TRP C C 1
ATOM 4298 O O . TRP C 1 180 ? -4.111 -7.754 14.389 1.00 19.63 180 TRP C O 1
ATOM 4309 N N . VAL C 1 181 ? -2.819 -5.950 14.001 1.00 25.03 181 VAL C N 1
ATOM 4310 C CA . VAL C 1 181 ? -3.150 -5.371 15.300 1.00 25.06 181 VAL C CA 1
ATOM 4311 C C . VAL C 1 181 ? -4.615 -4.976 15.383 1.00 25.22 181 VAL C C 1
ATOM 4312 O O . VAL C 1 181 ? -5.162 -4.863 16.485 1.00 25.45 181 VAL C O 1
ATOM 4316 N N . VAL C 1 182 ? -5.278 -4.784 14.253 1.00 26.81 182 VAL C N 1
ATOM 4317 C CA . VAL C 1 182 ? -6.705 -4.510 14.217 1.00 27.16 182 VAL C CA 1
ATOM 4318 C C . VAL C 1 182 ? -7.384 -5.665 13.492 1.00 27.37 182 VAL C C 1
ATOM 4319 O O . VAL C 1 182 ? -7.398 -5.720 12.262 1.00 27.38 182 VAL C O 1
ATOM 4323 N N . PRO C 1 183 ? -7.933 -6.626 14.231 1.00 53.43 183 PRO C N 1
ATOM 4324 C CA . PRO C 1 183 ? -8.622 -7.753 13.594 1.00 53.52 183 PRO C CA 1
ATOM 4325 C C . PRO C 1 183 ? -9.865 -7.305 12.844 1.00 53.63 183 PRO C C 1
ATOM 4326 O O . PRO C 1 183 ? -10.493 -6.297 13.177 1.00 53.71 183 PRO C O 1
ATOM 4330 N N . ALA C 1 184 ? -10.197 -8.057 11.797 1.00 63.26 184 ALA C N 1
ATOM 4331 C CA . ALA C 1 184 ? -11.392 -7.768 11.017 1.00 63.31 184 ALA C CA 1
ATOM 4332 C C . ALA C 1 184 ? -12.643 -7.939 11.873 1.00 63.37 184 ALA C C 1
ATOM 4333 O O . ALA C 1 184 ? -12.664 -8.695 12.849 1.00 63.31 184 ALA C O 1
ATOM 4335 N N . GLY C 1 185 ? -13.688 -7.209 11.506 1.00 59.64 185 GLY C N 1
ATOM 4336 C CA . GLY C 1 185 ? -14.910 -7.164 12.282 1.00 59.71 185 GLY C CA 1
ATOM 4337 C C . GLY C 1 185 ? -14.964 -5.935 13.165 1.00 59.76 185 GLY C C 1
ATOM 4338 O O . GLY C 1 185 ? -14.098 -5.055 13.129 1.00 59.65 185 GLY C O 1
ATOM 4339 N N . LYS C 1 186 ? -16.017 -5.887 13.973 1.00 57.40 186 LYS C N 1
ATOM 4340 C CA . LYS C 1 186 ? -16.223 -4.744 14.846 1.00 57.94 186 LYS C CA 1
ATOM 4341 C C . LYS C 1 186 ? -15.070 -4.652 15.842 1.00 57.66 186 LYS C C 1
ATOM 4342 O O . LYS C 1 186 ? -14.584 -5.683 16.325 1.00 57.57 186 LYS C O 1
ATOM 4348 N N . PRO C 1 187 ? -14.579 -3.450 16.141 1.00 37.68 187 PRO C N 1
ATOM 4349 C CA . PRO C 1 187 ? -13.454 -3.338 17.074 1.00 37.40 187 PRO C CA 1
ATOM 4350 C C . PRO C 1 187 ? -13.802 -3.888 18.448 1.00 38.28 187 PRO C C 1
ATOM 4354 N N . ASP C 1 188 ? -12.825 -4.563 19.041 1.00 52.84 188 ASP C N 1
ATOM 4355 C CA . ASP C 1 188 ? -12.854 -5.014 20.427 1.00 53.71 188 ASP C CA 1
ATOM 4356 C C . ASP C 1 188 ? -11.675 -4.300 21.073 1.00 53.34 188 ASP C C 1
ATOM 4357 O O . ASP C 1 188 ? -10.526 -4.726 20.921 1.00 52.60 188 ASP C O 1
ATOM 4362 N N . VAL C 1 189 ? -11.964 -3.201 21.770 1.00 38.84 189 VAL C N 1
ATOM 4363 C CA . VAL C 1 189 ? -10.905 -2.288 22.190 1.00 38.44 189 VAL C CA 1
ATOM 4364 C C . VAL C 1 189 ? -9.913 -2.993 23.105 1.00 38.39 189 VAL C C 1
ATOM 4365 O O . VAL C 1 189 ? -8.698 -2.773 23.013 1.00 37.68 189 VAL C O 1
ATOM 4369 N N . ALA C 1 190 ? -10.404 -3.885 23.969 1.00 38.11 190 ALA C N 1
ATOM 4370 C CA . ALA C 1 190 ? -9.501 -4.633 24.838 1.00 38.20 190 ALA C CA 1
ATOM 4371 C C . ALA C 1 190 ? -8.593 -5.562 24.044 1.00 37.23 190 ALA C C 1
ATOM 4372 O O . ALA C 1 190 ? -7.424 -5.746 24.408 1.00 36.95 190 ALA C O 1
ATOM 4374 N N . LYS C 1 191 ? -9.098 -6.137 22.952 1.00 41.09 191 LYS C N 1
ATOM 4375 C CA . LYS C 1 191 ? -8.278 -7.034 22.147 1.00 40.15 191 LYS C CA 1
ATOM 4376 C C . LYS C 1 191 ? -7.245 -6.258 21.335 1.00 39.58 191 LYS C C 1
ATOM 4377 O O . LYS C 1 191 ? -6.096 -6.697 21.197 1.00 39.57 191 LYS C O 1
ATOM 4383 N N . ILE C 1 192 ? -7.634 -5.095 20.804 1.00 28.84 192 ILE C N 1
ATOM 4384 C CA . ILE C 1 192 ? -6.702 -4.266 20.041 1.00 28.61 192 ILE C CA 1
ATOM 4385 C C . ILE C 1 192 ? -5.585 -3.752 20.941 1.00 28.49 192 ILE C C 1
ATOM 4386 O O . ILE C 1 192 ? -4.408 -3.754 20.559 1.00 28.42 192 ILE C O 1
ATOM 4391 N N . THR C 1 193 ? -5.928 -3.320 22.156 1.00 27.42 193 THR C N 1
ATOM 4392 C CA . THR C 1 193 ? -4.907 -2.835 23.078 1.00 27.44 193 THR C CA 1
ATOM 4393 C C . THR C 1 193 ? -3.973 -3.955 23.524 1.00 27.47 193 THR C C 1
ATOM 4394 O O . THR C 1 193 ? -2.775 -3.718 23.723 1.00 27.36 193 THR C O 1
ATOM 4398 N N . ALA C 1 194 ? -4.488 -5.182 23.645 1.00 27.99 194 ALA C N 1
ATOM 4399 C CA . ALA C 1 194 ? -3.637 -6.308 24.014 1.00 28.09 194 ALA C CA 1
ATOM 4400 C C . ALA C 1 194 ? -2.648 -6.635 22.903 1.00 28.01 194 ALA C C 1
ATOM 4401 O O . ALA C 1 194 ? -1.454 -6.836 23.157 1.00 27.98 194 ALA C O 1
ATOM 4403 N N . LEU C 1 195 ? -3.127 -6.686 21.659 1.00 31.76 195 LEU C N 1
ATOM 4404 C CA . LEU C 1 195 ? -2.225 -6.906 20.535 1.00 31.51 195 LEU C CA 1
ATOM 4405 C C . LEU C 1 195 ? -1.235 -5.758 20.395 1.00 31.27 195 LEU C C 1
ATOM 4406 O O . LEU C 1 195 ? -0.073 -5.971 20.031 1.00 31.18 195 LEU C O 1
ATOM 4411 N N . ALA C 1 196 ? -1.672 -4.534 20.698 1.00 19.43 196 ALA C N 1
ATOM 4412 C CA . ALA C 1 196 ? -0.771 -3.395 20.580 1.00 19.08 196 ALA C CA 1
ATOM 4413 C C . ALA C 1 196 ? 0.330 -3.453 21.628 1.00 19.32 196 ALA C C 1
ATOM 4414 O O . ALA C 1 196 ? 1.494 -3.169 21.322 1.00 18.81 196 ALA C O 1
ATOM 4416 N N . LYS C 1 197 ? -0.014 -3.838 22.864 1.00 34.52 197 LYS C N 1
ATOM 4417 C CA . LYS C 1 197 ? 0.994 -3.952 23.912 1.00 34.64 197 LYS C CA 1
ATOM 4418 C C . LYS C 1 197 ? 2.026 -5.017 23.572 1.00 34.53 197 LYS C C 1
ATOM 4419 O O . LYS C 1 197 ? 3.219 -4.846 23.848 1.00 34.39 197 LYS C O 1
ATOM 4425 N N . GLU C 1 198 ? 1.592 -6.119 22.955 1.00 37.00 198 GLU C N 1
ATOM 4426 C CA . GLU C 1 198 ? 2.546 -7.149 22.563 1.00 37.09 198 GLU C CA 1
ATOM 4427 C C . GLU C 1 198 ? 3.490 -6.636 21.485 1.00 36.80 198 GLU C C 1
ATOM 4428 O O . GLU C 1 198 ? 4.702 -6.880 21.543 1.00 36.75 198 GLU C O 1
ATOM 4434 N N . ALA C 1 199 ? 2.958 -5.900 20.509 1.00 19.00 199 ALA C N 1
ATOM 4435 C CA . ALA C 1 199 ? 3.812 -5.346 19.465 1.00 18.75 199 ALA C CA 1
ATOM 4436 C C . ALA C 1 199 ? 4.753 -4.282 20.020 1.00 18.60 199 ALA C C 1
ATOM 4437 O O . ALA C 1 199 ? 5.919 -4.208 19.614 1.00 18.49 199 ALA C O 1
ATOM 4439 N N . SER C 1 200 ? 4.278 -3.471 20.968 1.00 20.45 200 SER C N 1
ATOM 4440 C CA A SER C 1 200 ? 5.135 -2.435 21.534 0.50 20.42 200 SER C CA 1
ATOM 4441 C CA B SER C 1 200 ? 5.128 -2.435 21.551 0.50 20.42 200 SER C CA 1
ATOM 4442 C C . SER C 1 200 ? 6.311 -3.033 22.295 1.00 20.55 200 SER C C 1
ATOM 4443 O O . SER C 1 200 ? 7.350 -2.381 22.437 1.00 20.33 200 SER C O 1
ATOM 4448 N N . ALA C 1 201 ? 6.169 -4.262 22.788 1.00 22.08 201 ALA C N 1
ATOM 4449 C CA . ALA C 1 201 ? 7.234 -4.944 23.505 1.00 22.13 201 ALA C CA 1
ATOM 4450 C C . ALA C 1 201 ? 8.204 -5.675 22.589 1.00 22.03 201 ALA C C 1
ATOM 4451 O O . ALA C 1 201 ? 9.168 -6.264 23.091 1.00 22.18 201 ALA C O 1
ATOM 4453 N N . PHE C 1 202 ? 7.975 -5.684 21.273 1.00 20.68 202 PHE C N 1
ATOM 4454 C CA . PHE C 1 202 ? 8.936 -6.333 20.392 1.00 20.65 202 PHE C CA 1
ATOM 4455 C C . PHE C 1 202 ? 10.296 -5.671 20.561 1.00 20.61 202 PHE C C 1
ATOM 4456 O O . PHE C 1 202 ? 10.406 -4.441 20.554 1.00 20.37 202 PHE C O 1
ATOM 4464 N N . LYS C 1 203 ? 11.333 -6.486 20.714 1.00 26.84 203 LYS C N 1
ATOM 4465 C CA . LYS C 1 203 ? 12.682 -5.950 20.785 1.00 26.83 203 LYS C CA 1
ATOM 4466 C C . LYS C 1 203 ? 13.162 -5.578 19.389 1.00 26.55 203 LYS C C 1
ATOM 4467 O O . LYS C 1 203 ? 12.791 -6.213 18.397 1.00 26.47 203 LYS C O 1
ATOM 4473 N N . ARG C 1 204 ? 13.996 -4.540 19.311 1.00 16.83 204 ARG C N 1
ATOM 4474 C CA . ARG C 1 204 ? 14.604 -4.205 18.033 1.00 16.66 204 ARG C CA 1
ATOM 4475 C C . ARG C 1 204 ? 16.051 -3.775 18.219 1.00 16.47 204 ARG C C 1
ATOM 4476 O O . ARG C 1 204 ? 16.383 -3.012 19.131 1.00 16.52 204 ARG C O 1
ATOM 4484 N N . ALA C 1 205 ? 16.904 -4.275 17.327 1.00 14.86 205 ALA C N 1
ATOM 4485 C CA . ALA C 1 205 ? 18.321 -3.952 17.394 1.00 15.00 205 ALA C CA 1
ATOM 4486 C C . ALA C 1 205 ? 18.562 -2.462 17.196 1.00 15.00 205 ALA C C 1
ATOM 4487 O O . ALA C 1 205 ? 19.555 -1.924 17.693 1.00 15.37 205 ALA C O 1
ATOM 4489 N N . ALA C 1 206 ? 17.662 -1.777 16.482 1.00 14.67 206 ALA C N 1
ATOM 4490 C CA . ALA C 1 206 ? 17.874 -0.377 16.136 1.00 14.68 206 ALA C CA 1
ATOM 4491 C C . ALA C 1 206 ? 17.581 0.593 17.275 1.00 15.31 206 ALA C C 1
ATOM 4492 O O . ALA C 1 206 ? 18.091 1.721 17.247 1.00 15.53 206 ALA C O 1
ATOM 4494 N N . VAL C 1 207 ? 16.773 0.202 18.264 1.00 15.68 207 VAL C N 1
ATOM 4495 C CA . VAL C 1 207 ? 16.252 1.139 19.261 1.00 16.28 207 VAL C CA 1
ATOM 4496 C C . VAL C 1 207 ? 16.185 0.427 20.606 1.00 16.85 207 VAL C C 1
ATOM 4497 O O . VAL C 1 207 ? 15.454 -0.557 20.749 1.00 16.78 207 VAL C O 1
ATOM 4501 N N . ALA C 1 208 ? 16.902 0.947 21.598 1.00 22.78 208 ALA C N 1
ATOM 4502 C CA . ALA C 1 208 ? 17.055 0.261 22.880 1.00 23.19 208 ALA C CA 1
ATOM 4503 C C . ALA C 1 208 ? 15.766 0.260 23.705 1.00 23.40 208 ALA C C 1
ATOM 4504 O O . ALA C 1 208 ? 15.083 1.275 23.802 1.00 23.47 208 ALA C O 1
#

InterPro domains:
  IPR000887 KDPG/KHG aldolase [PF01081] (4-195)
  IPR000887 KDPG/KHG aldolase [PTHR30246] (4-205)
  IPR000887 KDPG/KHG aldolase [TIGR01182] (5-200)
  IPR000887 KDPG/KHG aldolase [cd00452] (8-195)
  IPR013785 Aldolase-type TIM barrel [G3DSA:3.20.20.70] (1-208)
  IPR031337 KDPG/KHG aldolase, active site 1 [PS00159] (36-45)
  IPR031338 KDPG/KHG aldolase, active site 2 [PS00160] (123-136)

GO terms:
  GO:0008675 2-dehydro-3-deoxy-phosphogluconate aldolase activity (F, EXP)

Nearest PDB structures (foldseek):
  5xsf-assembly1_A  TM=9.940E-01  e=5.643E-39  Zymomonas mobilis subsp. mobilis ZM4 = ATCC 31821
  4bk9-assembly1_C  TM=1.001E+00  e=2.029E-37  Zymomonas mobilis
  1eua-assembly1_B  TM=9.785E-01  e=3.299E-24  Escherichia coli
  4e38-assembly1_B  TM=9.355E-01  e=4.963E-19  Vibrionales bacterium SWAT-3
  5im5-assembly1_U  TM=9.360E-01  e=1.004E-18  Vibrionales bacterium SWAT-3

Secondary structure (P-SEA, 3-state):
cccaaaaaaccccccccccccccaaaaaaaaaaaacccbbbbbccccaaaaaaaaaaacccccccccccccaaaaaaaaaacccbbbbccccaaaaaaaaaaccccccccccaaaaaaaaaacccccccccccccccaaaaaaaaaacccccccccccccccaaaaaaacccccbbbbcccccccccaaaaaaaaaaaaaaccccccc/cccaaaaaaccccccccccccccaaaaaaaaaaaaccccccccccccaaaaaaaaacccccccccccccccaaaaaaaaaacccbbbbccccaaaaaaaaaaccccccccccaaaaaaaaaacccccccccccccccaaaaaaaaaacccccccccccccccaaaaaaacccccbbbbccccccccccaaaaaaaaaaaaacccccc/ccaaaaaaccccccccccccccccaaaaaaaaaacccbbbbbccccaaaaaaaaaaacccccccccccccaaaaaaaaaacccbbbbccccaaaaaaaaaaccccccccccaaaaaaaaaacccccccccccccccaaaaaaaaaaaccccccccccccccccccccccccccbbbbcccccccccaaaaaaaaaaaaaaccccccc